Protein AF-0000000078802088 (afdb_homodimer)

Radius of gyration: 28.51 Å; Cα contacts (8 Å, |Δi|>4): 1298; chains: 2; bounding box: 46×86×67 Å

Secondary structure (DSSP, 8-state):
---HHHHHHHHHHHHHHHHHS---EEE-TTS-EEE--TTSHHHHHHHHHHHHHHHHH--HHHHHHHHHHHHHHTT---S-TT-GGGTTHHHHHHHHHHHH--HHHHHHHHHHHHHHHHS---HHHHT-STTHHHHSHHHHHHHHHHH--THHHHHHHHHHHHHHHHHB-TTT--B-SSGGGS--SSS-S-B-TTS-B--BHHHHHHHHHHHHHHHTTS-TT-TTHHHHHHHHHHHHHHHGGG--TTSPPPSBSS-TTTS-S--HHHHHHHHHHHHHHHHHTSS-HHHHHHHHHHHHHHHHTTB-TTS-B--PPPS-SS-----TT---HHHHHHHHHHHHHHHHH--/---HHHHHHHHHHHHHHHHHS---EEE-TTS-EEE--TTSHHHHHHHHHHHHHHHHH--HHHHHHHHHHHHHHTT---S-TT-GGGTTHHHHHHHHHHHH--HHHHHHHHHHHHHHHHS---HHHHT-STTHHHHSHHHHHHHHHHH--THHHHHHHHHHHHHHHHHB-TTT--B-SSGGGS--SSS-S-B-TTS-B--BHHHHHHHHHHHHHHHTTS-TT-TTHHHHHHHHHHHHHHHGGG--TTSPPPSBSS-TTTS-S--HHHHHHHHHHHHHHHHHTSS-HHHHHHHHHHHHHHHHTTB-TTS-B--PPPS-SS-----TT---HHHHHHHHHHHHHHHHH--

pLDDT: mean 96.82, std 3.71, range [73.0, 98.94]

Solvent-accessible surface area (backbone atoms only — not comparable to full-atom values): 34527 Å² total; per-residue (Å²): 112,61,51,42,69,59,53,54,50,53,43,47,37,29,46,54,32,41,73,76,54,62,59,46,61,48,71,44,93,89,65,48,59,44,58,36,27,65,37,35,40,46,44,8,41,20,38,30,21,34,40,50,36,16,71,68,63,72,40,61,73,38,45,53,50,37,49,50,53,36,40,45,47,34,36,47,52,36,91,50,66,66,39,24,50,22,34,19,33,40,41,31,40,60,70,48,34,80,79,67,69,46,73,59,59,47,45,45,48,50,57,38,53,41,51,45,62,76,56,66,67,62,13,48,71,52,37,45,32,35,47,26,52,40,26,24,46,40,30,30,26,40,48,16,58,75,70,69,45,60,62,40,35,52,46,40,53,57,24,50,50,42,18,48,64,69,34,42,36,87,88,74,58,48,41,27,47,33,72,63,40,44,79,71,86,75,76,75,30,51,58,38,96,88,66,38,67,48,36,40,33,45,38,41,14,28,43,48,36,22,47,63,53,35,59,74,33,48,62,91,80,45,85,63,52,64,58,54,51,48,53,43,51,55,38,51,63,47,55,63,74,48,50,43,95,72,27,34,32,24,35,26,58,73,46,36,82,84,30,70,39,61,23,37,32,24,27,19,22,42,28,19,32,53,28,43,29,37,73,71,60,77,34,60,54,85,72,45,46,62,54,30,52,37,20,53,57,37,51,60,71,34,44,44,94,76,17,49,51,18,14,16,63,68,96,68,97,60,78,62,86,35,41,65,82,30,59,49,41,32,34,46,13,27,42,32,41,17,46,46,31,45,50,74,64,30,88,111,62,51,41,68,59,53,53,51,53,43,48,37,29,47,55,31,41,74,75,55,60,61,46,59,48,71,44,92,89,67,48,60,44,59,36,27,65,36,36,41,46,43,9,42,19,37,31,21,33,41,50,36,15,72,67,64,72,40,61,70,37,44,53,51,36,49,52,52,36,40,45,47,33,37,46,53,36,90,49,65,64,40,24,50,22,33,20,33,40,40,30,40,60,69,49,36,80,79,66,69,48,73,60,60,47,44,45,48,49,57,39,54,43,52,44,63,76,55,68,67,60,12,47,72,51,37,45,33,34,49,27,52,40,27,24,46,39,30,31,26,40,48,16,58,74,69,69,46,59,62,39,35,54,45,39,53,55,24,49,51,42,18,46,65,68,34,41,36,85,86,72,56,48,40,26,48,33,72,62,38,44,80,71,87,76,76,76,31,52,57,37,96,88,66,38,68,49,36,39,33,46,37,41,14,29,42,48,36,22,47,64,53,36,59,75,33,48,61,91,80,44,86,63,52,64,58,52,53,48,51,44,51,54,39,51,64,48,56,64,74,48,49,42,95,72,26,33,32,25,36,28,57,72,44,35,82,85,29,70,39,61,22,37,32,25,25,19,22,42,28,20,31,52,28,43,28,38,75,74,61,79,33,60,54,86,72,46,46,62,56,30,53,38,21,51,57,37,51,59,71,34,44,43,96,78,17,48,50,17,14,17,64,67,94,68,96,61,78,63,84,36,42,67,79,29,60,47,43,32,36,48,12,28,43,32,40,17,45,46,30,45,50,73,67,29,90

InterPro domains:
  IPR008928 Six-hairpin glycosidase superfamily [SSF48208] (29-346)
  IPR010905 Glycosyl hydrolase, family 88 [PF07470] (12-345)
  IPR012341 Six-hairpin glycosidase-like superfamily [G3DSA:1.50.10.10] (2-346)
  IPR052043 Polysaccharide Degradation Enzymes [PTHR33886] (7-346)

Foldseek 3Di:
DDALVVLLVLLVLLLVVCLVVADQWDQDPVRDIDGDDCQFLLNLLLLLLLLLLCVLPVDVVSVVSLVVSLVVCLLAFDDDLLALRRQSNLSSLLSCCVVVVDVSSCVNNCVSLVVCLVVPDALCVSVQFLLSLLRHLLSLLSNCQSVVPCSSVVSSVRSNVSNLVVFADPVQRAGHGGPLQDDPVPPRHDADPVRHGFGFLLSSLSNLLSLVSNVVRHDPVDPCNVVSLVSNLSSLVRQLVQQDPQLARFRTSVCCVVGVAGALLSLLSSLLNLLQCPLVVSDPCVPRVVSNVSSLVSQVVLADPSSFGAQHDDDDSHRDHGDSHDGHSSSSSSNSSSSSSVSSVHD/DDALVVLLVLLVLLLVVCLVVADQWDQDPVRDIDGDDCQFLLNLLLLLLLLLLCVLPVDVVSVVSLVVSLVVCLLAFDDDLLALRRQSNLSSLLSCCVVVVDVSSCVNNCVSLVVCLVVPDALCVSVQFLLSLLRHLLSLLSNCQSVVPCSSVVSSVRNNVSNLVVFADPVQRAGHGGPLQDDPVPPRHDADPVRHGFGFLLSSLSNLLSLVSNVVRHDPVDPCNVVSLVSNLSSLVRQLVQQDPQLARFRTSVCCVVGVAGALLSLLSSLLNLLQCPLVVSDPCVPRVVSNVSSLVSQVVLADPSSFGAQHDDDDSHRDHGDSHDGHSSSSSSNSSSSSSVSSVHD

Sequence (694 aa):
MEAKANILTVMKQVYQYQAQNQTRSVVRRSGKTRFIKDTDWERGVFWSCVAAAWQATDDNDYLDGVMNYTLHTGFRPGPNGRFADDHICCQAYLDVYPLINKEEALEPTIKALDLMVNEPQPGRQDWWWCDSLFMAPPSFAALSQATGDSKYLTYMNTAFWDAVEHLKDPETGLFYRDHRYIPDGNGSELREANGEKVFWSRGIGWVLAAVPRLMARMPEDFADKPRYLTLFTELAAEVIKYQQEDGFWRTSLLDPQNYPAKESSATALFCYGLAWGVRTGLLDEATYLPVVEKAWAALGECIHDNGMIGWVQLPAFNPRDVQFEHNIDYGAGAFLLAGTEVLHLAKMEAKANILTVMKQVYQYQAQNQTRSVVRRSGKTRFIKDTDWERGVFWSCVAAAWQATDDNDYLDGVMNYTLHTGFRPGPNGRFADDHICCQAYLDVYPLINKEEALEPTIKALDLMVNEPQPGRQDWWWCDSLFMAPPSFAALSQATGDSKYLTYMNTAFWDAVEHLKDPETGLFYRDHRYIPDGNGSELREANGEKVFWSRGIGWVLAAVPRLMARMPEDFADKPRYLTLFTELAAEVIKYQQEDGFWRTSLLDPQNYPAKESSATALFCYGLAWGVRTGLLDEATYLPVVEKAWAALGECIHDNGMIGWVQLPAFNPRDVQFEHNIDYGAGAFLLAGTEVLHLAK

Structure (mmCIF, N/CA/C/O backbone):
data_AF-0000000078802088-model_v1
#
loop_
_entity.id
_entity.type
_entity.pdbx_description
1 polymer 'Glycoside hydrolase family 105 protein'
#
loop_
_atom_site.group_PDB
_atom_site.id
_atom_site.type_symbol
_atom_site.label_atom_id
_atom_site.label_alt_id
_atom_site.label_comp_id
_atom_site.label_asym_id
_atom_site.label_entity_id
_atom_site.label_seq_id
_atom_site.pdbx_PDB_ins_code
_atom_site.Cartn_x
_atom_site.Cartn_y
_atom_site.Cartn_z
_atom_site.occupancy
_atom_site.B_iso_or_equiv
_atom_site.auth_seq_id
_atom_site.auth_comp_id
_atom_site.auth_asym_id
_atom_site.auth_atom_id
_atom_site.pdbx_PDB_model_num
ATOM 1 N N . MET A 1 1 ? -9.195 40.375 -1.784 1 73.62 1 MET A N 1
ATOM 2 C CA . MET A 1 1 ? -8.914 38.938 -1.993 1 73.62 1 MET A CA 1
ATOM 3 C C . MET A 1 1 ? -9.109 38.562 -3.455 1 73.62 1 MET A C 1
ATOM 5 O O . MET A 1 1 ? -9.852 39.219 -4.184 1 73.62 1 MET A O 1
ATOM 9 N N . GLU A 1 2 ? -8.352 37.625 -3.854 1 77.56 2 GLU A N 1
ATOM 10 C CA . GLU A 1 2 ? -8.344 37.062 -5.195 1 77.56 2 GLU A CA 1
ATOM 11 C C . GLU A 1 2 ? -9.703 36.469 -5.555 1 77.56 2 GLU A C 1
ATOM 13 O O . GLU A 1 2 ? -10.492 36.125 -4.668 1 77.56 2 GLU A O 1
ATOM 18 N N . ALA A 1 3 ? -9.992 36.438 -6.836 1 85.75 3 ALA A N 1
ATOM 19 C CA . ALA A 1 3 ? -11.234 35.844 -7.312 1 85.75 3 ALA A CA 1
ATOM 20 C C . ALA A 1 3 ? -11.25 34.344 -7.043 1 85.75 3 ALA A C 1
ATOM 22 O O . ALA A 1 3 ? -10.227 33.656 -7.199 1 85.75 3 ALA A O 1
ATOM 23 N N . LYS A 1 4 ? -12.477 33.906 -6.652 1 93.19 4 LYS A N 1
ATOM 24 C CA . LYS A 1 4 ? -12.664 32.5 -6.332 1 93.19 4 LYS A CA 1
ATOM 25 C C . LYS A 1 4 ? -12.242 31.594 -7.496 1 93.19 4 LYS A C 1
ATOM 27 O O . LYS A 1 4 ? -11.609 30.562 -7.297 1 93.19 4 LYS A O 1
ATOM 32 N N . ALA A 1 5 ? -12.555 31.984 -8.688 1 93.62 5 ALA A N 1
ATOM 33 C CA . ALA A 1 5 ? -12.258 31.188 -9.875 1 93.62 5 ALA A CA 1
ATOM 34 C C . ALA A 1 5 ? -10.758 30.953 -10.023 1 93.62 5 ALA A C 1
ATOM 36 O O . ALA A 1 5 ? -10.328 29.875 -10.422 1 93.62 5 ALA A O 1
ATOM 37 N N . ASN A 1 6 ? -10.008 31.984 -9.773 1 95.62 6 ASN A N 1
ATOM 38 C CA . ASN A 1 6 ? -8.555 31.859 -9.867 1 95.62 6 ASN A CA 1
ATOM 39 C C . ASN A 1 6 ? -8 30.906 -8.812 1 95.62 6 ASN A C 1
ATOM 41 O O . ASN A 1 6 ? -7.105 30.109 -9.094 1 95.62 6 ASN A O 1
ATOM 45 N N . ILE A 1 7 ? -8.547 30.969 -7.586 1 97.69 7 ILE A N 1
ATOM 46 C CA . ILE A 1 7 ? -8.125 30.094 -6.492 1 97.69 7 ILE A CA 1
ATOM 47 C C . ILE A 1 7 ? -8.414 28.641 -6.848 1 97.69 7 ILE A C 1
ATOM 49 O O . ILE A 1 7 ? -7.547 27.766 -6.711 1 97.69 7 ILE A O 1
ATOM 53 N N . LEU A 1 8 ? -9.633 28.359 -7.406 1 98.06 8 LEU A N 1
ATOM 54 C CA . LEU A 1 8 ? -10.039 27.016 -7.797 1 98.06 8 LEU A CA 1
ATOM 55 C C . LEU A 1 8 ? -9.125 26.469 -8.891 1 98.06 8 LEU A C 1
ATOM 57 O O . LEU A 1 8 ? -8.742 25.297 -8.859 1 98.06 8 LEU A O 1
ATOM 61 N N . THR A 1 9 ? -8.758 27.312 -9.82 1 97.81 9 THR A N 1
ATOM 62 C CA . THR A 1 9 ? -7.914 26.906 -10.938 1 97.81 9 THR A CA 1
ATOM 63 C C . THR A 1 9 ? -6.527 26.516 -10.453 1 97.81 9 THR A C 1
ATOM 65 O O . THR A 1 9 ? -6.008 25.469 -10.844 1 97.81 9 THR A O 1
ATOM 68 N N . VAL A 1 10 ? -5.957 27.328 -9.578 1 97.94 10 VAL A N 1
ATOM 69 C CA . VAL A 1 10 ? -4.598 27.062 -9.125 1 97.94 10 VAL A CA 1
ATOM 70 C C . VAL A 1 10 ? -4.594 25.844 -8.203 1 97.94 10 VAL A C 1
ATOM 72 O O . VAL A 1 10 ? -3.668 25.031 -8.25 1 97.94 10 VAL A O 1
ATOM 75 N N . MET A 1 11 ? -5.629 25.672 -7.359 1 98.69 11 MET A N 1
ATOM 76 C CA . MET A 1 11 ? -5.766 24.484 -6.535 1 98.69 11 MET A CA 1
ATOM 77 C C . MET A 1 11 ? -5.789 23.219 -7.402 1 98.69 11 MET A C 1
ATOM 79 O O . MET A 1 11 ? -5.09 22.25 -7.117 1 98.69 11 MET A O 1
ATOM 83 N N . LYS A 1 12 ? -6.551 23.297 -8.453 1 98.69 12 LYS A N 1
ATOM 84 C CA . LYS A 1 12 ? -6.715 22.156 -9.352 1 98.69 12 LYS A CA 1
ATOM 85 C C . LYS A 1 12 ? -5.406 21.828 -10.062 1 98.69 12 LYS A C 1
ATOM 87 O O . LYS A 1 12 ? -5.043 20.656 -10.188 1 98.69 12 LYS A O 1
ATOM 92 N N . GLN A 1 13 ? -4.707 22.797 -10.484 1 98.69 13 GLN A N 1
ATOM 93 C CA . GLN A 1 13 ? -3.43 22.609 -11.164 1 98.69 13 GLN A CA 1
ATOM 94 C C . GLN A 1 13 ? -2.422 21.922 -10.258 1 98.69 13 GLN A C 1
ATOM 96 O O . GLN A 1 13 ? -1.741 20.984 -10.688 1 98.69 13 GLN A O 1
ATOM 101 N N . VAL A 1 14 ? -2.32 22.375 -9.039 1 98.94 14 VAL A N 1
ATOM 102 C CA . VAL A 1 14 ? -1.379 21.812 -8.078 1 98.94 14 VAL A CA 1
ATOM 103 C C . VAL A 1 14 ? -1.781 20.375 -7.754 1 98.94 14 VAL A C 1
ATOM 105 O O . VAL A 1 14 ? -0.933 19.484 -7.707 1 98.94 14 VAL A O 1
ATOM 108 N N . TYR A 1 15 ? -3.084 20.156 -7.641 1 98.94 15 TYR A N 1
ATOM 109 C CA . TYR A 1 15 ? -3.59 18.828 -7.375 1 98.94 15 TYR A CA 1
ATOM 110 C C . TYR A 1 15 ? -3.254 17.875 -8.523 1 98.94 15 TYR A C 1
ATOM 112 O O . TYR A 1 15 ? -2.691 16.797 -8.305 1 98.94 15 TYR A O 1
ATOM 120 N N . GLN A 1 16 ? -3.625 18.25 -9.695 1 98.81 16 GLN A N 1
ATOM 121 C CA . GLN A 1 16 ? -3.479 17.391 -10.859 1 98.81 16 GLN A CA 1
ATOM 122 C C . GLN A 1 16 ? -2.014 17.031 -11.094 1 98.81 16 GLN A C 1
ATOM 124 O O . GLN A 1 16 ? -1.691 15.867 -11.367 1 98.81 16 GLN A O 1
ATOM 129 N N . TYR A 1 17 ? -1.151 17.984 -10.938 1 98.81 17 TYR A N 1
ATOM 130 C CA . TYR A 1 17 ? 0.267 17.688 -11.102 1 98.81 17 TYR A CA 1
ATOM 131 C C . TYR A 1 17 ? 0.721 16.641 -10.078 1 98.81 17 TYR A C 1
ATOM 133 O O . TYR A 1 17 ? 1.331 15.641 -10.438 1 98.81 17 TYR A O 1
ATOM 141 N N . GLN A 1 18 ? 0.43 16.922 -8.789 1 98.81 18 GLN A N 1
ATOM 142 C CA . GLN A 1 18 ? 0.981 16.062 -7.738 1 98.81 18 GLN A CA 1
ATOM 143 C C . GLN A 1 18 ? 0.38 14.664 -7.789 1 98.81 18 GLN A C 1
ATOM 145 O O . GLN A 1 18 ? 1.071 13.68 -7.535 1 98.81 18 GLN A O 1
ATOM 150 N N . ALA A 1 19 ? -0.967 14.609 -8.148 1 98.12 19 ALA A N 1
ATOM 151 C CA . ALA A 1 19 ? -1.627 13.312 -8.266 1 98.12 19 ALA A CA 1
ATOM 152 C C . ALA A 1 19 ? -0.98 12.469 -9.359 1 98.12 19 ALA A C 1
ATOM 154 O O . ALA A 1 19 ? -0.885 11.242 -9.234 1 98.12 19 ALA A O 1
ATOM 155 N N . GLN A 1 20 ? -0.483 13.086 -10.375 1 96.88 20 GLN A N 1
ATOM 156 C CA . GLN A 1 20 ? 0.095 12.391 -11.523 1 96.88 20 GLN A CA 1
ATOM 157 C C . GLN A 1 20 ? 1.596 12.18 -11.344 1 96.88 20 GLN A C 1
ATOM 159 O O . GLN A 1 20 ? 2.209 11.391 -12.055 1 96.88 20 GLN A O 1
ATOM 164 N N . ASN A 1 21 ? 2.188 12.953 -10.383 1 97.25 21 ASN A N 1
ATOM 165 C CA . ASN A 1 21 ? 3.627 12.906 -10.156 1 97.25 21 ASN A CA 1
ATOM 166 C C . ASN A 1 21 ? 3.953 12.688 -8.68 1 97.25 21 ASN A C 1
ATOM 168 O O . ASN A 1 21 ? 4.699 13.461 -8.078 1 97.25 21 ASN A O 1
ATOM 172 N N . GLN A 1 22 ? 3.428 11.57 -8.148 1 96.81 22 GLN A N 1
ATOM 173 C CA . GLN A 1 22 ? 3.699 11.25 -6.754 1 96.81 22 GLN A CA 1
ATOM 174 C C . GLN A 1 22 ? 5.184 10.977 -6.531 1 96.81 22 GLN A C 1
ATOM 176 O O . GLN A 1 22 ? 5.82 10.281 -7.328 1 96.81 22 GLN A O 1
ATOM 181 N N . THR A 1 23 ? 5.707 11.594 -5.523 1 96.88 23 THR A N 1
ATOM 182 C CA . THR A 1 23 ? 7.113 11.359 -5.203 1 96.88 23 THR A CA 1
ATOM 183 C C . THR A 1 23 ? 7.344 9.906 -4.816 1 96.88 23 THR A C 1
ATOM 185 O O . THR A 1 23 ? 6.688 9.383 -3.91 1 96.88 23 THR A O 1
ATOM 188 N N . ARG A 1 24 ? 8.281 9.281 -5.492 1 95.88 24 ARG A N 1
ATOM 189 C CA . ARG A 1 24 ? 8.461 7.848 -5.312 1 95.88 24 ARG A CA 1
ATOM 190 C C . ARG A 1 24 ? 9.586 7.555 -4.32 1 95.88 24 ARG A C 1
ATOM 192 O O . ARG A 1 24 ? 9.602 6.496 -3.688 1 95.88 24 ARG A O 1
ATOM 199 N N . SER A 1 25 ? 10.539 8.43 -4.25 1 95.06 25 SER A N 1
ATOM 200 C CA . SER A 1 25 ? 11.672 8.242 -3.348 1 95.06 25 SER A CA 1
ATOM 201 C C . SER A 1 25 ? 12.32 9.57 -2.986 1 95.06 25 SER A C 1
ATOM 203 O O . SER A 1 25 ? 12.094 10.578 -3.654 1 95.06 25 SER A O 1
ATOM 205 N N . VAL A 1 26 ? 12.977 9.562 -1.884 1 93 26 VAL A N 1
ATOM 206 C CA . VAL A 1 26 ? 13.789 10.703 -1.464 1 93 26 VAL A CA 1
ATOM 207 C C . VAL A 1 26 ? 15.172 10.219 -1.029 1 93 26 VAL A C 1
ATOM 209 O O . VAL A 1 26 ? 15.312 9.102 -0.534 1 93 26 VAL A O 1
ATOM 212 N N . VAL A 1 27 ? 16.172 11 -1.296 1 90.75 27 VAL A N 1
ATOM 213 C CA . VAL A 1 27 ? 17.516 10.695 -0.818 1 90.75 27 VAL A CA 1
ATOM 214 C C . VAL A 1 27 ? 17.75 11.383 0.526 1 90.75 27 VAL A C 1
ATOM 216 O O . VAL A 1 27 ? 17.625 12.602 0.638 1 90.75 27 VAL A O 1
ATOM 219 N N . ARG A 1 28 ? 18.078 10.602 1.48 1 86.88 28 ARG A N 1
ATOM 220 C CA . ARG A 1 28 ? 18.359 11.117 2.82 1 86.88 28 ARG A CA 1
ATOM 221 C C . ARG A 1 28 ? 19.75 11.734 2.902 1 86.88 28 ARG A C 1
ATOM 223 O O . ARG A 1 28 ? 20.547 11.602 1.974 1 86.88 28 ARG A O 1
ATOM 230 N N . ARG A 1 29 ? 19.953 12.359 3.992 1 79.31 29 ARG A N 1
ATOM 231 C CA . ARG A 1 29 ? 21.25 12.984 4.223 1 79.31 29 ARG A CA 1
ATOM 232 C C . ARG A 1 29 ? 22.359 11.945 4.223 1 79.31 29 ARG A C 1
ATOM 234 O O . ARG A 1 29 ? 23.484 12.219 3.771 1 79.31 29 ARG A O 1
ATOM 241 N N . SER A 1 30 ? 22.078 10.805 4.688 1 84.88 30 SER A N 1
ATOM 242 C CA . SER A 1 30 ? 23.047 9.711 4.77 1 84.88 30 SER A CA 1
ATOM 243 C C . SER A 1 30 ? 23.438 9.219 3.383 1 84.88 30 SER A C 1
ATOM 245 O O . SER A 1 30 ? 24.406 8.461 3.236 1 84.88 30 SER A O 1
ATOM 247 N N . GLY A 1 31 ? 22.672 9.664 2.354 1 88.75 31 GLY A N 1
ATOM 248 C CA . GLY A 1 31 ? 22.891 9.164 1.008 1 88.75 31 GLY A CA 1
ATOM 249 C C . GLY A 1 31 ? 22 7.988 0.651 1 88.75 31 GLY A C 1
ATOM 250 O O . GLY A 1 31 ? 21.922 7.605 -0.517 1 88.75 31 GLY A O 1
ATOM 251 N N . LYS A 1 32 ? 21.312 7.562 1.642 1 92.31 32 LYS A N 1
ATOM 252 C CA . LYS A 1 32 ? 20.438 6.406 1.421 1 92.31 32 LYS A CA 1
ATOM 253 C C . LYS A 1 32 ? 19.125 6.82 0.767 1 92.31 32 LYS A C 1
ATOM 255 O O . LYS A 1 32 ? 18.609 7.91 1.031 1 92.31 32 LYS A O 1
ATOM 260 N N . THR A 1 33 ? 18.625 5.973 -0.079 1 95 33 THR A N 1
ATOM 261 C CA . THR A 1 33 ? 17.344 6.215 -0.744 1 95 33 THR A CA 1
ATOM 262 C C . THR A 1 33 ? 16.203 5.645 0.077 1 95 33 THR A C 1
ATOM 264 O O . THR A 1 33 ? 16.234 4.488 0.503 1 95 33 THR A O 1
ATOM 267 N N . ARG A 1 34 ? 15.281 6.449 0.348 1 95 34 ARG A N 1
ATOM 268 C CA . ARG A 1 34 ? 14.039 5.992 0.975 1 95 34 ARG A CA 1
ATOM 269 C C . ARG A 1 34 ? 12.891 5.973 -0.028 1 95 34 ARG A C 1
ATOM 271 O O . ARG A 1 34 ? 12.531 7.012 -0.584 1 95 34 ARG A O 1
ATOM 278 N N . PHE A 1 35 ? 12.352 4.828 -0.252 1 96.88 35 PHE A N 1
ATOM 279 C CA . PHE A 1 35 ? 11.188 4.715 -1.125 1 96.88 35 PHE A CA 1
ATOM 280 C C . PHE A 1 35 ? 9.906 5.008 -0.357 1 96.88 35 PHE A C 1
ATOM 282 O O . PHE A 1 35 ? 9.773 4.621 0.805 1 96.88 35 PHE A O 1
ATOM 289 N N . ILE A 1 36 ? 9.023 5.742 -1.016 1 96.31 36 ILE A N 1
ATOM 290 C CA . ILE A 1 36 ? 7.805 6.199 -0.363 1 96.31 36 ILE A CA 1
ATOM 291 C C . ILE A 1 36 ? 6.637 5.301 -0.768 1 96.31 36 ILE A C 1
ATOM 293 O O . ILE A 1 36 ? 6.414 5.059 -1.957 1 96.31 36 ILE A O 1
ATOM 297 N N . LYS A 1 37 ? 5.938 4.789 0.201 1 94.94 37 LYS A N 1
ATOM 298 C CA . LYS A 1 37 ? 4.746 3.994 -0.068 1 94.94 37 LYS A CA 1
ATOM 299 C C . LYS A 1 37 ? 3.475 4.789 0.229 1 94.94 37 LYS A C 1
ATOM 301 O O . LYS A 1 37 ? 3.541 5.891 0.775 1 94.94 37 LYS A O 1
ATOM 306 N N . ASP A 1 38 ? 2.334 4.227 -0.034 1 93.31 38 ASP A N 1
ATOM 307 C CA . ASP A 1 38 ? 1.058 4.938 -0.031 1 93.31 38 ASP A CA 1
ATOM 308 C C . ASP A 1 38 ? 0.661 5.348 1.386 1 93.31 38 ASP A C 1
ATOM 310 O O . ASP A 1 38 ? -0.029 6.352 1.576 1 93.31 38 ASP A O 1
ATOM 314 N N . THR A 1 39 ? 1.143 4.551 2.334 1 95.88 39 THR A N 1
ATOM 315 C CA . THR A 1 39 ? 0.683 4.844 3.686 1 95.88 39 THR A CA 1
ATOM 316 C C . THR A 1 39 ? 1.714 5.68 4.438 1 95.88 39 THR A C 1
ATOM 318 O O . THR A 1 39 ? 1.56 5.938 5.633 1 95.88 39 THR A O 1
ATOM 321 N N . ASP A 1 40 ? 2.797 6.055 3.77 1 96.69 40 ASP A N 1
ATOM 322 C CA . ASP A 1 40 ? 3.744 6.977 4.383 1 96.69 40 ASP A CA 1
ATOM 323 C C . ASP A 1 40 ? 3.127 8.367 4.555 1 96.69 40 ASP A C 1
ATOM 325 O O . ASP A 1 40 ? 2.225 8.742 3.805 1 96.69 40 ASP A O 1
ATOM 329 N N . TRP A 1 41 ? 3.65 9.078 5.512 1 97.44 41 TRP A N 1
ATOM 330 C CA . TRP A 1 41 ? 2.973 10.289 5.977 1 97.44 41 TRP A CA 1
ATOM 331 C C . TRP A 1 41 ? 2.912 11.336 4.871 1 97.44 41 TRP A C 1
ATOM 333 O O . TRP A 1 41 ? 1.944 12.094 4.781 1 97.44 41 TRP A O 1
ATOM 343 N N . GLU A 1 42 ? 3.947 11.398 4.012 1 97.56 42 GLU A N 1
ATOM 344 C CA . GLU A 1 42 ? 3.941 12.398 2.951 1 97.56 42 GLU A CA 1
ATOM 345 C C . GLU A 1 42 ? 2.727 12.234 2.043 1 97.56 42 GLU A C 1
ATOM 347 O O . GLU A 1 42 ? 2.062 13.211 1.701 1 97.56 42 GLU A O 1
ATOM 352 N N . ARG A 1 43 ? 2.496 10.961 1.742 1 97.38 43 ARG A N 1
ATOM 353 C CA . ARG A 1 43 ? 1.363 10.625 0.886 1 97.38 43 ARG A CA 1
ATOM 354 C C . ARG A 1 43 ? 0.047 10.766 1.643 1 97.38 43 ARG A C 1
ATOM 356 O O . ARG A 1 43 ? -0.94 11.258 1.096 1 97.38 43 ARG A O 1
ATOM 363 N N . GLY A 1 44 ? 0.064 10.273 2.863 1 98.31 44 GLY A N 1
ATOM 364 C CA . GLY A 1 44 ? -1.125 10.383 3.693 1 98.31 44 GLY A CA 1
ATOM 365 C C . GLY A 1 44 ? -1.597 11.812 3.873 1 98.31 44 GLY A C 1
ATOM 366 O O . GLY A 1 44 ? -2.797 12.086 3.807 1 98.31 44 GLY A O 1
ATOM 367 N N . VAL A 1 45 ? -0.659 12.719 4.086 1 98.81 45 VAL A N 1
ATOM 368 C CA . VAL A 1 45 ? -1.002 14.125 4.223 1 98.81 45 VAL A CA 1
ATOM 369 C C . VAL A 1 45 ? -1.633 14.633 2.928 1 98.81 45 VAL A C 1
ATOM 371 O O . VAL A 1 45 ? -2.689 15.273 2.953 1 98.81 45 VAL A O 1
ATOM 374 N N . PHE A 1 46 ? -1.022 14.344 1.786 1 98.88 46 PHE A N 1
ATOM 375 C CA . PHE A 1 46 ? -1.521 14.812 0.498 1 98.88 46 PHE A CA 1
ATOM 376 C C . PHE A 1 46 ? -2.979 14.406 0.303 1 98.88 46 PHE A C 1
ATOM 378 O O . PHE A 1 46 ? -3.836 15.258 0.055 1 98.88 46 PHE A O 1
ATOM 385 N N . TRP A 1 47 ? -3.266 13.164 0.559 1 98.81 47 TRP A N 1
ATOM 386 C CA . TRP A 1 47 ? -4.598 12.68 0.212 1 98.81 47 TRP A CA 1
ATOM 387 C C . TRP A 1 47 ? -5.621 13.094 1.261 1 98.81 47 TRP A C 1
ATOM 389 O O . TRP A 1 47 ? -6.793 13.312 0.942 1 98.81 47 TRP A O 1
ATOM 399 N N . SER A 1 48 ? -5.211 13.25 2.523 1 98.81 48 SER A N 1
ATOM 400 C CA . SER A 1 48 ? -6.105 13.844 3.51 1 98.81 48 SER A CA 1
ATOM 401 C C . SER A 1 48 ? -6.48 15.273 3.127 1 98.81 48 SER A C 1
ATOM 403 O O . SER A 1 48 ? -7.625 15.695 3.32 1 98.81 48 SER A O 1
ATOM 405 N N . CYS A 1 49 ? -5.523 16.016 2.604 1 98.94 49 CYS A N 1
ATOM 406 C CA . CYS A 1 49 ? -5.758 17.391 2.189 1 98.94 49 CYS A CA 1
ATOM 407 C C . CYS A 1 49 ? -6.586 17.438 0.909 1 98.94 49 CYS A C 1
ATOM 409 O O . CYS A 1 49 ? -7.395 18.344 0.723 1 98.94 49 CYS A O 1
ATOM 411 N N . VAL A 1 50 ? -6.418 16.469 0.03 1 98.94 50 VAL A N 1
ATOM 412 C CA . VAL A 1 50 ? -7.246 16.359 -1.167 1 98.94 50 VAL A CA 1
ATOM 413 C C . VAL A 1 50 ? -8.695 16.094 -0.77 1 98.94 50 VAL A C 1
ATOM 415 O O . VAL A 1 50 ? -9.617 16.641 -1.377 1 98.94 50 VAL A O 1
ATOM 418 N N . ALA A 1 51 ? -8.867 15.258 0.228 1 98.88 51 ALA A N 1
ATOM 419 C CA . ALA A 1 51 ? -10.219 15.039 0.735 1 98.88 51 ALA A CA 1
ATOM 420 C C . ALA A 1 51 ? -10.844 16.344 1.214 1 98.88 51 ALA A C 1
ATOM 422 O O . ALA A 1 51 ? -12.016 16.625 0.938 1 98.88 51 ALA A O 1
ATOM 423 N N . ALA A 1 52 ? -10.039 17.156 1.915 1 98.69 52 ALA A N 1
ATOM 424 C CA . ALA A 1 52 ? -10.531 18.453 2.363 1 98.69 52 ALA A CA 1
ATOM 425 C C . ALA A 1 52 ? -10.898 19.344 1.176 1 98.69 52 ALA A C 1
ATOM 427 O O . ALA A 1 52 ? -11.914 20.047 1.21 1 98.69 52 ALA A O 1
ATOM 428 N N . ALA A 1 53 ? -10.07 19.312 0.142 1 98.81 53 ALA A N 1
ATOM 429 C CA . ALA A 1 53 ? -10.359 20.094 -1.064 1 98.81 53 ALA A CA 1
ATOM 430 C C . ALA A 1 53 ? -11.664 19.641 -1.712 1 98.81 53 ALA A C 1
ATOM 432 O O . ALA A 1 53 ? -12.461 20.453 -2.158 1 98.81 53 ALA A O 1
ATOM 433 N N . TRP A 1 54 ? -11.844 18.297 -1.773 1 98.81 54 TRP A N 1
ATOM 434 C CA . TRP A 1 54 ? -13.094 17.75 -2.285 1 98.81 54 TRP A CA 1
ATOM 435 C C . TRP A 1 54 ? -14.289 18.281 -1.493 1 98.81 54 TRP A C 1
ATOM 437 O O . TRP A 1 54 ? -15.242 18.797 -2.072 1 98.81 54 TRP A O 1
ATOM 447 N N . GLN A 1 55 ? -14.195 18.219 -0.253 1 97.88 55 GLN A N 1
ATOM 448 C CA . GLN A 1 55 ? -15.305 18.609 0.603 1 97.88 55 GLN A CA 1
ATOM 449 C C . GLN A 1 55 ? -15.586 20.109 0.474 1 97.88 55 GLN A C 1
ATOM 451 O O . GLN A 1 55 ? -16.734 20.531 0.549 1 97.88 55 GLN A O 1
ATOM 456 N N . ALA A 1 56 ? -14.539 20.906 0.262 1 97.62 56 ALA A N 1
ATOM 457 C CA . ALA A 1 56 ? -14.672 22.359 0.187 1 97.62 56 ALA A CA 1
ATOM 458 C C . ALA A 1 56 ? -15.219 22.781 -1.174 1 97.62 56 ALA A C 1
ATOM 460 O O . ALA A 1 56 ? -15.836 23.844 -1.295 1 97.62 56 ALA A O 1
ATOM 461 N N . THR A 1 57 ? -15.023 21.953 -2.229 1 97.88 57 THR A N 1
ATOM 462 C CA . THR A 1 57 ? -15.305 22.422 -3.582 1 97.88 57 THR A CA 1
ATOM 463 C C . THR A 1 57 ? -16.375 21.562 -4.234 1 97.88 57 THR A C 1
ATOM 465 O O . THR A 1 57 ? -16.938 21.938 -5.27 1 97.88 57 THR A O 1
ATOM 468 N N . ASP A 1 58 ? -16.625 20.391 -3.676 1 97.25 58 ASP A N 1
ATOM 469 C CA . ASP A 1 58 ? -17.547 19.406 -4.238 1 97.25 58 ASP A CA 1
ATOM 470 C C . ASP A 1 58 ? -17.109 19 -5.648 1 97.25 58 ASP A C 1
ATOM 472 O O . ASP A 1 58 ? -17.953 18.719 -6.504 1 97.25 58 ASP A O 1
ATOM 476 N N . ASP A 1 59 ? -15.859 19.156 -5.922 1 98.12 59 ASP A N 1
ATOM 477 C CA . ASP A 1 59 ? -15.281 18.766 -7.203 1 98.12 59 ASP A CA 1
ATOM 478 C C . ASP A 1 59 ? -14.961 17.281 -7.227 1 98.12 59 ASP A C 1
ATOM 480 O O . ASP A 1 59 ? -14.133 16.797 -6.449 1 98.12 59 ASP A O 1
ATOM 484 N N . ASN A 1 60 ? -15.508 16.531 -8.164 1 98.19 60 ASN A N 1
ATOM 485 C CA . ASN A 1 60 ? -15.422 15.07 -8.211 1 98.19 60 ASN A CA 1
ATOM 486 C C . ASN A 1 60 ? -14.023 14.602 -8.594 1 98.19 60 ASN A C 1
ATOM 488 O O . ASN A 1 60 ? -13.648 13.461 -8.328 1 98.19 60 ASN A O 1
ATOM 492 N N . ASP A 1 61 ? -13.258 15.469 -9.273 1 98.62 61 ASP A N 1
ATOM 493 C CA . ASP A 1 61 ? -11.883 15.094 -9.586 1 98.62 61 ASP A CA 1
ATOM 494 C C . ASP A 1 61 ? -11.094 14.781 -8.312 1 98.62 61 ASP A C 1
ATOM 496 O O . ASP A 1 61 ? -10.328 13.812 -8.273 1 98.62 61 ASP A O 1
ATOM 500 N N . TYR A 1 62 ? -11.25 15.602 -7.27 1 98.88 62 TYR A N 1
ATOM 501 C CA . TYR A 1 62 ? -10.617 15.344 -5.98 1 98.88 62 TYR A CA 1
ATOM 502 C C . TYR A 1 62 ? -11.148 14.062 -5.355 1 98.88 62 TYR A C 1
ATOM 504 O O . TYR A 1 62 ? -10.375 13.234 -4.871 1 98.88 62 TYR A O 1
ATOM 512 N N . LEU A 1 63 ? -12.484 13.906 -5.391 1 98.75 63 LEU A N 1
ATOM 513 C CA . LEU A 1 63 ? -13.117 12.727 -4.805 1 98.75 63 LEU A CA 1
ATOM 514 C C . LEU A 1 63 ? -12.594 11.445 -5.453 1 98.75 63 LEU A C 1
ATOM 516 O O . LEU A 1 63 ? -12.242 10.492 -4.754 1 98.75 63 LEU A O 1
ATOM 520 N N . ASP A 1 64 ? -12.531 11.477 -6.789 1 98.44 64 ASP A N 1
ATOM 521 C CA . ASP A 1 64 ? -12.047 10.305 -7.508 1 98.44 64 ASP A CA 1
ATOM 522 C C . ASP A 1 64 ? -10.625 9.945 -7.082 1 98.44 64 ASP A C 1
ATOM 524 O O . ASP A 1 64 ? -10.297 8.766 -6.914 1 98.44 64 ASP A O 1
ATOM 528 N N . GLY A 1 65 ? -9.805 10.969 -6.93 1 98.38 65 GLY A N 1
ATOM 529 C CA . GLY A 1 65 ? -8.438 10.734 -6.496 1 98.38 65 GLY A CA 1
ATOM 530 C C . GLY A 1 65 ? -8.352 10.133 -5.102 1 98.38 65 GLY A C 1
ATOM 531 O O . GLY A 1 65 ? -7.648 9.141 -4.891 1 98.38 65 GLY A O 1
ATOM 532 N N . VAL A 1 66 ? -9.055 10.734 -4.129 1 98.5 66 VAL A N 1
ATOM 533 C CA . VAL A 1 66 ? -8.992 10.25 -2.752 1 98.5 66 VAL A CA 1
ATOM 534 C C . VAL A 1 66 ? -9.594 8.852 -2.666 1 98.5 66 VAL A C 1
ATOM 536 O O . VAL A 1 66 ? -9.086 7.992 -1.947 1 98.5 66 VAL A O 1
ATOM 539 N N . MET A 1 67 ? -10.672 8.594 -3.426 1 97.62 67 MET A N 1
ATOM 540 C CA . MET A 1 67 ? -11.289 7.27 -3.461 1 97.62 67 MET A CA 1
ATOM 541 C C . MET A 1 67 ? -10.312 6.227 -4.004 1 97.62 67 MET A C 1
ATOM 543 O O . MET A 1 67 ? -10.18 5.141 -3.436 1 97.62 67 MET A O 1
ATOM 547 N N . ASN A 1 68 ? -9.688 6.578 -5.082 1 96.06 68 ASN A N 1
ATOM 548 C CA . ASN A 1 68 ? -8.688 5.672 -5.641 1 96.06 68 ASN A CA 1
ATOM 549 C C . ASN A 1 68 ? -7.582 5.367 -4.633 1 96.06 68 ASN A C 1
ATOM 551 O O . ASN A 1 68 ? -7.176 4.215 -4.48 1 96.06 68 ASN A O 1
ATOM 555 N N . TYR A 1 69 ? -7.074 6.352 -3.941 1 96.81 69 TYR A N 1
ATOM 556 C CA . TYR A 1 69 ? -6.047 6.199 -2.918 1 96.81 69 TYR A CA 1
ATOM 557 C C . TYR A 1 69 ? -6.512 5.254 -1.816 1 96.81 69 TYR A C 1
ATOM 559 O O . TYR A 1 69 ? -5.805 4.301 -1.47 1 96.81 69 TYR A O 1
ATOM 567 N N . THR A 1 70 ? -7.73 5.488 -1.298 1 97.25 70 THR A N 1
ATOM 568 C CA . THR A 1 70 ? -8.234 4.73 -0.158 1 97.25 70 THR A CA 1
ATOM 569 C C . THR A 1 70 ? -8.484 3.273 -0.541 1 97.25 70 THR A C 1
ATOM 571 O O . THR A 1 70 ? -8.195 2.365 0.24 1 97.25 70 THR A O 1
ATOM 574 N N . LEU A 1 71 ? -8.961 3.084 -1.718 1 94.25 71 LEU A N 1
ATOM 575 C CA . LEU A 1 71 ? -9.219 1.724 -2.178 1 94.25 71 LEU A CA 1
ATOM 576 C C . LEU A 1 71 ? -7.918 1.005 -2.518 1 94.25 71 LEU A C 1
ATOM 578 O O . LEU A 1 71 ? -7.824 -0.216 -2.375 1 94.25 71 LEU A O 1
ATOM 582 N N . HIS A 1 72 ? -6.91 1.752 -2.879 1 92.38 72 HIS A N 1
ATOM 583 C CA . HIS A 1 72 ? -5.605 1.164 -3.154 1 92.38 72 HIS A CA 1
ATOM 584 C C . HIS A 1 72 ? -4.953 0.647 -1.875 1 92.38 72 HIS A C 1
ATOM 586 O O . HIS A 1 72 ? -4.281 -0.386 -1.889 1 92.38 72 HIS A O 1
ATOM 592 N N . THR A 1 73 ? -5.094 1.335 -0.806 1 95.5 73 THR A N 1
ATOM 593 C CA . THR A 1 73 ? -4.516 0.929 0.47 1 95.5 73 THR A CA 1
ATOM 594 C C . THR A 1 73 ? -5.406 -0.099 1.165 1 95.5 73 THR A C 1
ATOM 596 O O . THR A 1 73 ? -4.984 -0.739 2.131 1 95.5 73 THR A O 1
ATOM 599 N N . GLY A 1 74 ? -6.672 -0.229 0.677 1 96.12 74 GLY A N 1
ATOM 600 C CA . GLY A 1 74 ? -7.629 -1.098 1.342 1 96.12 74 GLY A CA 1
ATOM 601 C C . GLY A 1 74 ? -8.016 -0.613 2.727 1 96.12 74 GLY A C 1
ATOM 602 O O . GLY A 1 74 ? -8.273 -1.419 3.623 1 96.12 74 GLY A O 1
ATOM 603 N N . PHE A 1 75 ? -7.852 0.686 2.947 1 97.69 75 PHE A N 1
ATOM 604 C CA . PHE A 1 75 ? -8.203 1.367 4.188 1 97.69 75 PHE A CA 1
ATOM 605 C C . PHE A 1 75 ? -7.246 0.977 5.309 1 97.69 75 PHE A C 1
ATOM 607 O O . PHE A 1 75 ? -7.559 1.15 6.488 1 97.69 75 PHE A O 1
ATOM 614 N N . ARG A 1 76 ? -6.117 0.444 4.977 1 96.56 76 ARG A N 1
ATOM 615 C CA . ARG A 1 76 ? -5.16 0.037 6 1 96.56 76 ARG A CA 1
ATOM 616 C C . ARG A 1 76 ? -4.188 1.165 6.32 1 96.56 76 ARG A C 1
ATOM 618 O O . ARG A 1 76 ? -3.668 1.818 5.41 1 96.56 76 ARG A O 1
ATOM 625 N N . PRO A 1 77 ? -3.924 1.441 7.559 1 96.94 77 PRO A N 1
ATOM 626 C CA . PRO A 1 77 ? -2.887 2.406 7.93 1 96.94 77 PRO A CA 1
ATOM 627 C C . PRO A 1 77 ? -1.478 1.827 7.828 1 96.94 77 PRO A C 1
ATOM 629 O O . PRO A 1 77 ? -1.294 0.732 7.289 1 96.94 77 PRO A O 1
ATOM 632 N N . GLY A 1 78 ? -0.445 2.639 8.148 1 94.69 78 GLY A N 1
ATOM 633 C CA . GLY A 1 78 ? 0.918 2.133 8.203 1 94.69 78 GLY A CA 1
ATOM 634 C C . GLY A 1 78 ? 1.11 1.038 9.234 1 94.69 78 GLY A C 1
ATOM 635 O O . GLY A 1 78 ? 0.206 0.754 10.016 1 94.69 78 GLY A O 1
ATOM 636 N N . PRO A 1 79 ? 2.248 0.481 9.312 1 91.38 79 PRO A N 1
ATOM 637 C CA . PRO A 1 79 ? 2.465 -0.747 10.078 1 91.38 79 PRO A CA 1
ATOM 638 C C . PRO A 1 79 ? 2.732 -0.479 11.562 1 91.38 79 PRO A C 1
ATOM 640 O O . PRO A 1 79 ? 2.643 -1.393 12.383 1 91.38 79 PRO A O 1
ATOM 643 N N . ASN A 1 80 ? 3.061 0.703 11.953 1 93.25 80 ASN A N 1
ATOM 644 C CA . ASN A 1 80 ? 3.42 0.989 13.336 1 93.25 80 ASN A CA 1
ATOM 645 C C . ASN A 1 80 ? 2.215 1.463 14.141 1 93.25 80 ASN A C 1
ATOM 647 O O . ASN A 1 80 ? 1.711 2.566 13.922 1 93.25 80 ASN A O 1
ATOM 651 N N . GLY A 1 81 ? 1.705 0.771 15.078 1 92 81 GLY A N 1
ATOM 652 C CA . GLY A 1 81 ? 0.415 0.928 15.727 1 92 81 GLY A CA 1
ATOM 653 C C . GLY A 1 81 ? 0.33 2.176 16.594 1 92 81 GLY A C 1
ATOM 654 O O . GLY A 1 81 ? -0.765 2.67 16.859 1 92 81 GLY A O 1
ATOM 655 N N . ARG A 1 82 ? 1.413 2.801 17.016 1 96.25 82 ARG A N 1
ATOM 656 C CA . ARG A 1 82 ? 1.354 3.941 17.922 1 96.25 82 ARG A CA 1
ATOM 657 C C . ARG A 1 82 ? 2.033 5.164 17.312 1 96.25 82 ARG A C 1
ATOM 659 O O . ARG A 1 82 ? 2.285 6.148 18 1 96.25 82 ARG A O 1
ATOM 666 N N . PHE A 1 83 ? 2.295 5 16.094 1 97.88 83 PHE A N 1
ATOM 667 C CA . PHE A 1 83 ? 3.078 6.035 15.43 1 97.88 83 PHE A CA 1
ATOM 668 C C . PHE A 1 83 ? 2.176 6.965 14.633 1 97.88 83 PHE A C 1
ATOM 670 O O . PHE A 1 83 ? 1.522 6.539 13.68 1 97.88 83 PHE A O 1
ATOM 677 N N . ALA A 1 84 ? 2.188 8.234 14.945 1 98.62 84 ALA A N 1
ATOM 678 C CA . ALA A 1 84 ? 1.246 9.211 14.406 1 98.62 84 ALA A CA 1
ATOM 679 C C . ALA A 1 84 ? 1.317 9.25 12.883 1 98.62 84 ALA A C 1
ATOM 681 O O . ALA A 1 84 ? 0.288 9.344 12.211 1 98.62 84 ALA A O 1
ATOM 682 N N . ASP A 1 85 ? 2.547 9.148 12.32 1 98 85 ASP A N 1
ATOM 683 C CA . ASP A 1 85 ? 2.74 9.188 10.875 1 98 85 ASP A CA 1
ATOM 684 C C . ASP A 1 85 ? 1.967 8.07 10.188 1 98 85 ASP A C 1
ATOM 686 O O . ASP A 1 85 ? 1.584 8.203 9.016 1 98 85 ASP A O 1
ATOM 690 N N . ASP A 1 86 ? 1.729 6.984 10.891 1 97.81 86 ASP A N 1
ATOM 691 C CA . ASP A 1 86 ? 1.05 5.836 10.297 1 97.81 86 ASP A CA 1
ATOM 692 C C . ASP A 1 86 ? -0.465 5.953 10.453 1 97.81 86 ASP A C 1
ATOM 694 O O . ASP A 1 86 ? -1.216 5.148 9.906 1 97.81 86 ASP A O 1
ATOM 698 N N . HIS A 1 87 ? -0.917 7 11.164 1 98.69 87 HIS A N 1
ATOM 699 C CA . HIS A 1 87 ? -2.344 7.195 11.391 1 98.69 87 HIS A CA 1
ATOM 700 C C . HIS A 1 87 ? -2.906 8.266 10.461 1 98.69 87 HIS A C 1
ATOM 702 O O . HIS A 1 87 ? -4.125 8.398 10.32 1 98.69 87 HIS A O 1
ATOM 708 N N . ILE A 1 88 ? -2.016 8.984 9.766 1 98.69 88 ILE A N 1
ATOM 709 C CA . ILE A 1 88 ? -2.432 10.148 9 1 98.69 88 ILE A CA 1
ATOM 710 C C . ILE A 1 88 ? -3.326 9.711 7.84 1 98.69 88 ILE A C 1
ATOM 712 O O . ILE A 1 88 ? -4.273 10.414 7.484 1 98.69 88 ILE A O 1
ATOM 716 N N . CYS A 1 89 ? -3.109 8.523 7.281 1 98.12 89 CYS A N 1
ATOM 717 C CA . CYS A 1 89 ? -3.906 8.008 6.172 1 98.12 89 CYS A CA 1
ATOM 718 C C . CYS A 1 89 ? -5.371 7.883 6.566 1 98.12 89 CYS A C 1
ATOM 720 O O . CYS A 1 89 ? -6.262 8.07 5.734 1 98.12 89 CYS A O 1
ATOM 722 N N . CYS A 1 90 ? -5.633 7.617 7.832 1 98.75 90 CYS A N 1
ATOM 723 C CA . CYS A 1 90 ? -6.977 7.344 8.328 1 98.75 90 CYS A CA 1
ATOM 724 C C . CYS A 1 90 ? -7.871 8.57 8.18 1 98.75 90 CYS A C 1
ATOM 726 O O . CYS A 1 90 ? -9.094 8.445 8.102 1 98.75 90 CYS A O 1
ATOM 728 N N . GLN A 1 91 ? -7.242 9.75 8.141 1 98.81 91 GLN A N 1
ATOM 729 C CA . GLN A 1 91 ? -8.047 10.953 7.957 1 98.81 91 GLN A CA 1
ATOM 730 C C . GLN A 1 91 ? -8.781 10.93 6.621 1 98.81 91 GLN A C 1
ATOM 732 O O . GLN A 1 91 ? -9.977 11.195 6.559 1 98.81 91 GLN A O 1
ATOM 737 N N . ALA A 1 92 ? -8.102 10.562 5.578 1 98.81 92 ALA A N 1
ATOM 738 C CA . ALA A 1 92 ? -8.727 10.438 4.266 1 98.81 92 ALA A CA 1
ATOM 739 C C . ALA A 1 92 ? -9.75 9.305 4.25 1 98.81 92 ALA A C 1
ATOM 741 O O . ALA A 1 92 ? -10.82 9.438 3.656 1 98.81 92 ALA A O 1
ATOM 742 N N . TYR A 1 93 ? -9.375 8.141 4.934 1 98.75 93 TYR A N 1
ATOM 743 C CA . TYR A 1 93 ? -10.289 7.008 5.008 1 98.75 93 TYR A CA 1
ATOM 744 C C . TYR A 1 93 ? -11.625 7.422 5.617 1 98.75 93 TYR A C 1
ATOM 746 O O . TYR A 1 93 ? -12.688 7.109 5.078 1 98.75 93 TYR A O 1
ATOM 754 N N . LEU A 1 94 ? -11.531 8.148 6.699 1 98.81 94 LEU A N 1
ATOM 755 C CA . LEU A 1 94 ? -12.727 8.516 7.449 1 98.81 94 LEU A CA 1
ATOM 756 C C . LEU A 1 94 ? -13.547 9.555 6.691 1 98.81 94 LEU A C 1
ATOM 758 O O . LEU A 1 94 ? -14.773 9.586 6.805 1 98.81 94 LEU A O 1
ATOM 762 N N . ASP A 1 95 ? -12.875 10.406 5.898 1 98.69 95 ASP A N 1
ATOM 763 C CA . ASP A 1 95 ? -13.586 11.398 5.098 1 98.69 95 ASP A CA 1
ATOM 764 C C . ASP A 1 95 ? -14.461 10.727 4.047 1 98.69 95 ASP A C 1
ATOM 766 O O . ASP A 1 95 ? -15.586 11.172 3.799 1 98.69 95 ASP A O 1
ATOM 770 N N . VAL A 1 96 ? -14 9.664 3.434 1 98.38 96 VAL A N 1
ATOM 771 C CA . VAL A 1 96 ? -14.75 9.07 2.338 1 98.38 96 VAL A CA 1
ATOM 772 C C . VAL A 1 96 ? -15.648 7.957 2.877 1 98.38 96 VAL A C 1
ATOM 774 O O . VAL A 1 96 ? -16.5 7.438 2.156 1 98.38 96 VAL A O 1
ATOM 777 N N . TYR A 1 97 ? -15.531 7.578 4.121 1 98 97 TYR A N 1
ATOM 778 C CA . TYR A 1 97 ? -16.203 6.422 4.707 1 98 97 TYR A CA 1
ATOM 779 C C . TYR A 1 97 ? -17.719 6.508 4.496 1 98 97 TYR A C 1
ATOM 781 O O . TYR A 1 97 ? -18.359 5.516 4.148 1 98 97 TYR A O 1
ATOM 789 N N . PRO A 1 98 ? -18.359 7.699 4.66 1 97.44 98 PRO A N 1
ATOM 790 C CA . PRO A 1 98 ? -19.812 7.762 4.477 1 97.44 98 PRO A CA 1
ATOM 791 C C . PRO A 1 98 ? -20.25 7.312 3.088 1 97.44 98 PRO A C 1
ATOM 793 O O . PRO A 1 98 ? -21.375 6.824 2.92 1 97.44 98 PRO A O 1
ATOM 796 N N . LEU A 1 99 ? -19.375 7.438 2.066 1 97.19 99 LEU A N 1
ATOM 797 C CA . LEU A 1 99 ? -19.688 7.031 0.702 1 97.19 99 LEU A CA 1
ATOM 798 C C . LEU A 1 99 ? -19.484 5.531 0.52 1 97.19 99 LEU A C 1
ATOM 800 O O . LEU A 1 99 ? -20.156 4.902 -0.294 1 97.19 99 LEU A O 1
ATOM 804 N N . ILE A 1 100 ? -18.484 5.004 1.245 1 96.12 100 ILE A N 1
ATOM 805 C CA . ILE A 1 100 ? -18.219 3.572 1.228 1 96.12 100 ILE A CA 1
ATOM 806 C C . ILE A 1 100 ? -19.297 2.834 2.01 1 96.12 100 ILE A C 1
ATOM 808 O O . ILE A 1 100 ? -19.938 1.913 1.487 1 96.12 100 ILE A O 1
ATOM 812 N N . ASN A 1 101 ? -19.578 3.24 3.17 1 94.5 101 ASN A N 1
ATOM 813 C CA . ASN A 1 101 ? -20.625 2.824 4.09 1 94.5 101 ASN A CA 1
ATOM 814 C C . ASN A 1 101 ? -20.625 1.314 4.305 1 94.5 101 ASN A C 1
ATOM 816 O O . ASN A 1 101 ? -21.656 0.666 4.227 1 94.5 101 ASN A O 1
ATOM 820 N N . LYS A 1 102 ? -19.5 0.649 4.328 1 96.06 102 LYS A N 1
ATOM 821 C CA . LYS A 1 102 ? -19.25 -0.726 4.746 1 96.06 102 LYS A CA 1
ATOM 822 C C . LYS A 1 102 ? -18.391 -0.767 6.008 1 96.06 102 LYS A C 1
ATOM 824 O O . LYS A 1 102 ? -17.312 -0.176 6.055 1 96.06 102 LYS A O 1
ATOM 829 N N . GLU A 1 103 ? -18.875 -1.468 6.98 1 96.25 103 GLU A N 1
ATOM 830 C CA . GLU A 1 103 ? -18.219 -1.482 8.281 1 96.25 103 GLU A CA 1
ATOM 831 C C . GLU A 1 103 ? -16.781 -1.987 8.164 1 96.25 103 GLU A C 1
ATOM 833 O O . GLU A 1 103 ? -15.898 -1.546 8.906 1 96.25 103 GLU A O 1
ATOM 838 N N . GLU A 1 104 ? -16.531 -2.854 7.191 1 97.56 104 GLU A N 1
ATOM 839 C CA . GLU A 1 104 ? -15.203 -3.447 7.012 1 97.56 104 GLU A CA 1
ATOM 840 C C . GLU A 1 104 ? -14.172 -2.391 6.637 1 97.56 104 GLU A C 1
ATOM 842 O O . GLU A 1 104 ? -12.984 -2.549 6.918 1 97.56 104 GLU A O 1
ATOM 847 N N . ALA A 1 105 ? -14.609 -1.259 6.027 1 97.69 105 ALA A N 1
ATOM 848 C CA . ALA A 1 105 ? -13.703 -0.174 5.652 1 97.69 105 ALA A CA 1
ATOM 849 C C . ALA A 1 105 ? -13.211 0.581 6.883 1 97.69 105 ALA A C 1
ATOM 851 O O . ALA A 1 105 ? -12.156 1.226 6.84 1 97.69 105 ALA A O 1
ATOM 852 N N . LEU A 1 106 ? -13.945 0.439 7.984 1 98 106 LEU A N 1
ATOM 853 C CA . LEU A 1 106 ? -13.625 1.168 9.203 1 98 106 LEU A CA 1
ATOM 854 C C . LEU A 1 106 ? -12.75 0.325 10.125 1 98 106 LEU A C 1
ATOM 856 O O . LEU A 1 106 ? -12.047 0.863 10.984 1 98 106 LEU A O 1
ATOM 860 N N . GLU A 1 107 ? -12.75 -0.968 9.93 1 97.81 107 GLU A N 1
ATOM 861 C CA . GLU A 1 107 ? -12.164 -1.932 10.859 1 97.81 107 GLU A CA 1
ATOM 862 C C . GLU A 1 107 ? -10.664 -1.695 11.023 1 97.81 107 GLU A C 1
ATOM 864 O O . GLU A 1 107 ? -10.156 -1.7 12.148 1 97.81 107 GLU A O 1
ATOM 869 N N . PRO A 1 108 ? -9.938 -1.422 9.898 1 97.5 108 PRO A N 1
ATOM 870 C CA . PRO A 1 108 ? -8.5 -1.212 10.094 1 97.5 108 PRO A CA 1
ATOM 871 C C . PRO A 1 108 ? -8.188 0.022 10.938 1 97.5 108 PRO A C 1
ATOM 873 O O . PRO A 1 108 ? -7.281 -0.007 11.773 1 97.5 108 PRO A O 1
ATOM 876 N N . THR A 1 109 ? -8.914 1.093 10.727 1 98.56 109 THR A N 1
ATOM 877 C CA . THR A 1 109 ? -8.742 2.299 11.523 1 98.56 109 THR A CA 1
ATOM 878 C C . THR A 1 109 ? -9.078 2.031 12.992 1 98.56 109 THR A C 1
ATOM 880 O O . THR A 1 109 ? -8.328 2.426 13.883 1 98.56 109 THR A O 1
ATOM 883 N N . ILE A 1 110 ? -10.188 1.312 13.258 1 98.62 110 ILE A N 1
ATOM 884 C CA . ILE A 1 110 ? -10.609 0.966 14.609 1 98.62 110 ILE A CA 1
ATOM 885 C C . ILE A 1 110 ? -9.516 0.147 15.297 1 98.62 110 ILE A C 1
ATOM 887 O O . ILE A 1 110 ? -9.117 0.456 16.422 1 98.62 110 ILE A O 1
ATOM 891 N N . LYS A 1 111 ? -9.055 -0.815 14.594 1 97.88 111 LYS A N 1
ATOM 892 C CA . LYS A 1 111 ? -8.016 -1.678 15.156 1 97.88 111 LYS A CA 1
ATOM 893 C C . LYS A 1 111 ? -6.77 -0.877 15.516 1 97.88 111 LYS A C 1
ATOM 895 O O . LYS A 1 111 ? -6.195 -1.067 16.594 1 97.88 111 LYS A O 1
ATOM 900 N N . ALA A 1 112 ? -6.359 -0.023 14.648 1 98 112 ALA A N 1
ATOM 901 C CA . ALA A 1 112 ? -5.148 0.764 14.859 1 98 112 ALA A CA 1
ATOM 902 C C . ALA A 1 112 ? -5.301 1.697 16.062 1 98 112 ALA A C 1
ATOM 904 O O . ALA A 1 112 ? -4.434 1.736 16.938 1 98 112 ALA A O 1
ATOM 905 N N . LEU A 1 113 ? -6.387 2.412 16.109 1 98.62 113 LEU A N 1
ATOM 906 C CA . LEU A 1 113 ? -6.543 3.43 17.141 1 98.62 113 LEU A CA 1
ATOM 907 C C . LEU A 1 113 ? -6.934 2.795 18.469 1 98.62 113 LEU A C 1
ATOM 909 O O . LEU A 1 113 ? -6.598 3.32 19.547 1 98.62 113 LEU A O 1
ATOM 913 N N . ASP A 1 114 ? -7.57 1.615 18.453 1 98.69 114 ASP A N 1
ATOM 914 C CA . ASP A 1 114 ? -7.914 0.888 19.672 1 98.69 114 ASP A CA 1
ATOM 915 C C . ASP A 1 114 ? -6.656 0.496 20.438 1 98.69 114 ASP A C 1
ATOM 917 O O . ASP A 1 114 ? -6.684 0.415 21.672 1 98.69 114 ASP A O 1
ATOM 921 N N . LEU A 1 115 ? -5.629 0.268 19.734 1 98.25 115 LEU A N 1
ATOM 922 C CA . LEU A 1 115 ? -4.383 -0.08 20.406 1 98.25 115 LEU A CA 1
ATOM 923 C C . LEU A 1 115 ? -3.998 0.991 21.422 1 98.25 115 LEU A C 1
ATOM 925 O O . LEU A 1 115 ? -3.652 0.676 22.562 1 98.25 115 LEU A O 1
ATOM 929 N N . MET A 1 116 ? -4.105 2.246 21.031 1 98.25 116 MET A N 1
ATOM 930 C CA . MET A 1 116 ? -3.723 3.359 21.891 1 98.25 116 MET A CA 1
ATOM 931 C C . MET A 1 116 ? -4.781 3.609 22.969 1 98.25 116 MET A C 1
ATOM 933 O O . MET A 1 116 ? -4.453 3.918 24.109 1 98.25 116 MET A O 1
ATOM 937 N N . VAL A 1 117 ? -6.066 3.4 22.594 1 98.5 117 VAL A N 1
ATOM 938 C CA . VAL A 1 117 ? -7.172 3.66 23.516 1 98.5 117 VAL A CA 1
ATOM 939 C C . VAL A 1 117 ? -7.199 2.59 24.594 1 98.5 117 VAL A C 1
ATOM 941 O O . VAL A 1 117 ? -7.445 2.893 25.766 1 98.5 117 VAL A O 1
ATOM 944 N N . ASN A 1 118 ? -6.906 1.368 24.219 1 98.31 118 ASN A N 1
ATOM 945 C CA . ASN A 1 118 ? -6.996 0.243 25.141 1 98.31 118 ASN A CA 1
ATOM 946 C C . ASN A 1 118 ? -5.754 0.143 26.031 1 98.31 118 ASN A C 1
ATOM 948 O O . ASN A 1 118 ? -5.816 -0.396 27.141 1 98.31 118 ASN A O 1
ATOM 952 N N . GLU A 1 119 ? -4.633 0.619 25.594 1 98.12 119 GLU A N 1
ATOM 953 C CA . GLU A 1 119 ? -3.385 0.689 26.344 1 98.12 119 GLU A CA 1
ATOM 954 C C . GLU A 1 119 ? -2.814 2.104 26.344 1 98.12 119 GLU A C 1
ATOM 956 O O . GLU A 1 119 ? -1.728 2.338 25.812 1 98.12 119 GLU A O 1
ATOM 961 N N . PRO A 1 120 ? -3.475 2.891 26.984 1 97.81 120 PRO A N 1
ATOM 962 C CA . PRO A 1 120 ? -3.127 4.312 26.875 1 97.81 120 PRO A CA 1
ATOM 963 C C . PRO A 1 120 ? -1.74 4.621 27.438 1 97.81 120 PRO A C 1
ATOM 965 O O . PRO A 1 120 ? -1.343 4.055 28.469 1 97.81 120 PRO A O 1
ATOM 968 N N . GLN A 1 121 ? -0.974 5.359 26.75 1 97.62 121 GLN A N 1
ATOM 969 C CA . GLN A 1 121 ? 0.282 5.973 27.172 1 97.62 121 GLN A CA 1
ATOM 970 C C . GLN A 1 121 ? 0.165 7.496 27.219 1 97.62 121 GLN A C 1
ATOM 972 O O . GLN A 1 121 ? -0.743 8.07 26.609 1 97.62 121 GLN A O 1
ATOM 977 N N . PRO A 1 122 ? 1.091 8.125 27.953 1 97.25 122 PRO A N 1
ATOM 978 C CA . PRO A 1 122 ? 1.092 9.586 27.906 1 97.25 122 PRO A CA 1
ATOM 979 C C . PRO A 1 122 ? 1.311 10.133 26.484 1 97.25 122 PRO A C 1
ATOM 981 O O . PRO A 1 122 ? 2.102 9.57 25.719 1 97.25 122 PRO A O 1
ATOM 984 N N . GLY A 1 123 ? 0.582 11.234 26.172 1 96.94 123 GLY A N 1
ATOM 985 C CA . GLY A 1 123 ? 0.699 11.844 24.859 1 96.94 123 GLY A CA 1
ATOM 986 C C . GLY A 1 123 ? 2.131 12.164 24.469 1 96.94 123 GLY A C 1
ATOM 987 O O . GLY A 1 123 ? 2.537 11.953 23.328 1 96.94 123 GLY A O 1
ATOM 988 N N . ARG A 1 124 ? 2.947 12.57 25.453 1 97.38 124 ARG A N 1
ATOM 989 C CA . ARG A 1 124 ? 4.328 12.969 25.188 1 97.38 124 ARG A CA 1
ATOM 990 C C . ARG A 1 124 ? 5.156 11.781 24.719 1 97.38 124 ARG A C 1
ATOM 992 O O . ARG A 1 124 ? 6.223 11.961 24.109 1 97.38 124 ARG A O 1
ATOM 999 N N . GLN A 1 125 ? 4.668 10.578 24.938 1 97.62 125 GLN A N 1
ATOM 1000 C CA . GLN A 1 125 ? 5.371 9.383 24.484 1 97.62 125 GLN A CA 1
ATOM 1001 C C . GLN A 1 125 ? 4.949 9.008 23.062 1 97.62 125 GLN A C 1
ATOM 1003 O O . GLN A 1 125 ? 5.793 8.688 22.219 1 97.62 125 GLN A O 1
ATOM 1008 N N . ASP A 1 126 ? 3.658 9.094 22.75 1 97.62 126 ASP A N 1
ATOM 1009 C CA . ASP A 1 126 ? 3.135 8.703 21.438 1 97.62 126 ASP A CA 1
ATOM 1010 C C . ASP A 1 126 ? 3.258 9.852 20.438 1 97.62 126 ASP A C 1
ATOM 1012 O O . ASP A 1 126 ? 3.547 9.617 19.266 1 97.62 126 ASP A O 1
ATOM 1016 N N . TRP A 1 127 ? 3.008 10.961 20.953 1 98.31 127 TRP A N 1
ATOM 1017 C CA . TRP A 1 127 ? 3.072 12.164 20.125 1 98.31 127 TRP A CA 1
ATOM 1018 C C . TRP A 1 127 ? 4.203 13.078 20.594 1 98.31 127 TRP A C 1
ATOM 1020 O O . TRP A 1 127 ? 3.975 14.25 20.906 1 98.31 127 TRP A O 1
ATOM 1030 N N . TRP A 1 128 ? 5.414 12.516 20.469 1 97.88 128 TRP A N 1
ATOM 1031 C CA . TRP A 1 128 ? 6.613 13.094 21.062 1 97.88 128 TRP A CA 1
ATOM 1032 C C . TRP A 1 128 ? 7.184 14.203 20.172 1 97.88 128 TRP A C 1
ATOM 1034 O O . TRP A 1 128 ? 8.078 14.938 20.594 1 97.88 128 TRP A O 1
ATOM 1044 N N . TRP A 1 129 ? 6.711 14.391 18.969 1 97.88 129 TRP A N 1
ATOM 1045 C CA . TRP A 1 129 ? 7.141 15.461 18.078 1 97.88 129 TRP A CA 1
ATOM 1046 C C . TRP A 1 129 ? 5.941 16.25 17.562 1 97.88 129 TRP A C 1
ATOM 1048 O O . TRP A 1 129 ? 4.855 15.703 17.375 1 97.88 129 TRP A O 1
ATOM 1058 N N . CYS A 1 130 ? 6.059 17.469 17.328 1 98 130 CYS A N 1
ATOM 1059 C CA . CYS A 1 130 ? 4.934 18.391 17.219 1 98 130 CYS A CA 1
ATOM 1060 C C . CYS A 1 130 ? 4.102 18.094 15.977 1 98 130 CYS A C 1
ATOM 1062 O O . CYS A 1 130 ? 2.893 18.328 15.961 1 98 130 CYS A O 1
ATOM 1064 N N . ASP A 1 131 ? 4.723 17.5 14.875 1 98.12 131 ASP A N 1
ATOM 1065 C CA . ASP A 1 131 ? 3.992 17.141 13.664 1 98.12 131 ASP A CA 1
ATOM 1066 C C . ASP A 1 131 ? 2.879 16.141 13.977 1 98.12 131 ASP A C 1
ATOM 1068 O O . ASP A 1 131 ? 1.857 16.109 13.289 1 98.12 131 ASP A O 1
ATOM 1072 N N . SER A 1 132 ? 3.111 15.328 15.023 1 98.69 132 SER A N 1
ATOM 1073 C CA . SER A 1 132 ? 2.18 14.266 15.375 1 98.69 132 SER A CA 1
ATOM 1074 C C . SER A 1 132 ? 0.792 14.82 15.672 1 98.69 132 SER A C 1
ATOM 1076 O O . SER A 1 132 ? -0.213 14.133 15.484 1 98.69 132 SER A O 1
ATOM 1078 N N . LEU A 1 133 ? 0.746 16.078 16.094 1 98.88 133 LEU A N 1
ATOM 1079 C CA . LEU A 1 133 ? -0.514 16.672 16.516 1 98.88 133 LEU A CA 1
ATOM 1080 C C . LEU A 1 133 ? -1.423 16.938 15.312 1 98.88 133 LEU A C 1
ATOM 1082 O O . LEU A 1 133 ? -2.641 17.062 15.469 1 98.88 133 LEU A O 1
ATOM 1086 N N . PHE A 1 134 ? -0.821 17.016 14.156 1 98.88 134 PHE A N 1
ATOM 1087 C CA . PHE A 1 134 ? -1.573 17.078 12.906 1 98.88 134 PHE A CA 1
ATOM 1088 C C . PHE A 1 134 ? -1.841 15.672 12.367 1 98.88 134 PHE A C 1
ATOM 1090 O O . PHE A 1 134 ? -2.918 15.406 11.836 1 98.88 134 PHE A O 1
ATOM 1097 N N . MET A 1 135 ? -0.913 14.742 12.578 1 98.88 135 MET A N 1
ATOM 1098 C CA . MET A 1 135 ? -0.889 13.469 11.875 1 98.88 135 MET A CA 1
ATOM 1099 C C . MET A 1 135 ? -1.918 12.5 12.453 1 98.88 135 MET A C 1
ATOM 1101 O O . MET A 1 135 ? -2.541 11.734 11.719 1 98.88 135 MET A O 1
ATOM 1105 N N . ALA A 1 136 ? -2.148 12.523 13.75 1 98.81 136 ALA A N 1
ATOM 1106 C CA . ALA A 1 136 ? -2.904 11.422 14.344 1 98.81 136 ALA A CA 1
ATOM 1107 C C . ALA A 1 136 ? -4.199 11.93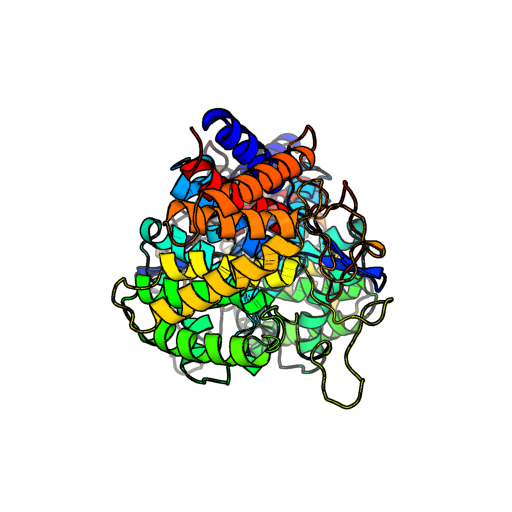 14.984 1 98.81 136 ALA A C 1
ATOM 1109 O O . ALA A 1 136 ? -5.277 11.391 14.719 1 98.81 136 ALA A O 1
ATOM 1110 N N . PRO A 1 137 ? -4.215 13.016 15.781 1 98.88 137 PRO A N 1
ATOM 1111 C CA . PRO A 1 137 ? -5.383 13.367 16.594 1 98.88 137 PRO A CA 1
ATOM 1112 C C . PRO A 1 137 ? -6.652 13.539 15.758 1 98.88 137 PRO A C 1
ATOM 1114 O O . PRO A 1 137 ? -7.715 13.047 16.141 1 98.88 137 PRO A O 1
ATOM 1117 N N . PRO A 1 138 ? -6.551 14.156 14.594 1 98.81 138 PRO A N 1
ATOM 1118 C CA . PRO A 1 138 ? -7.793 14.297 13.828 1 98.81 138 PRO A CA 1
ATOM 1119 C C . PRO A 1 138 ? -8.406 12.945 13.453 1 98.81 138 PRO A C 1
ATOM 1121 O O . PRO A 1 138 ? -9.625 12.844 13.297 1 98.81 138 PRO A O 1
ATOM 1124 N N . SER A 1 139 ? -7.617 11.93 13.281 1 98.81 139 SER A N 1
ATOM 1125 C CA . SER A 1 139 ? -8.141 10.602 12.992 1 98.81 139 SER A CA 1
ATOM 1126 C C . SER A 1 139 ? -8.969 10.07 14.164 1 98.81 139 SER A C 1
ATOM 1128 O O . SER A 1 139 ? -10.023 9.461 13.953 1 98.81 139 SER A O 1
ATOM 1130 N N . PHE A 1 140 ? -8.492 10.328 15.367 1 98.81 140 PHE A N 1
ATOM 1131 C CA . PHE A 1 140 ? -9.227 9.914 16.562 1 98.81 140 PHE A CA 1
ATOM 1132 C C . PHE A 1 140 ? -10.562 10.633 16.656 1 98.81 140 PHE A C 1
ATOM 1134 O O . PHE A 1 140 ? -11.602 10.008 16.875 1 98.81 140 PHE A O 1
ATOM 1141 N N . ALA A 1 141 ? -10.516 11.914 16.484 1 98.81 141 ALA A N 1
ATOM 1142 C CA . ALA A 1 141 ? -11.742 12.703 16.547 1 98.81 141 ALA A CA 1
ATOM 1143 C C . ALA A 1 141 ? -12.727 12.266 15.461 1 98.81 141 ALA A C 1
ATOM 1145 O O . ALA A 1 141 ? -13.922 12.109 15.727 1 98.81 141 ALA A O 1
ATOM 1146 N N . ALA A 1 142 ? -12.227 12.062 14.273 1 98.69 142 ALA A N 1
ATOM 1147 C CA . ALA A 1 142 ? -13.062 11.648 13.148 1 98.69 142 ALA A CA 1
ATOM 1148 C C . ALA A 1 142 ? -13.688 10.281 13.414 1 98.69 142 ALA A C 1
ATOM 1150 O O . ALA A 1 142 ? -14.844 10.039 13.055 1 98.69 142 ALA A O 1
ATOM 1151 N N . LEU A 1 143 ? -12.875 9.398 13.977 1 98.81 143 LEU A N 1
ATOM 1152 C CA . LEU A 1 143 ? -13.398 8.062 14.258 1 98.81 143 LEU A CA 1
ATOM 1153 C C . LEU A 1 143 ? -14.516 8.125 15.281 1 98.81 143 LEU A C 1
ATOM 1155 O O . LEU A 1 143 ? -15.523 7.414 15.156 1 98.81 143 LEU A O 1
ATOM 1159 N N . SER A 1 144 ? -14.352 8.938 16.328 1 98.69 144 SER A N 1
ATOM 1160 C CA . SER A 1 144 ? -15.43 9.148 17.281 1 98.69 144 SER A CA 1
ATOM 1161 C C . SER A 1 144 ? -16.688 9.68 16.594 1 98.69 144 SER A C 1
ATOM 1163 O O . SER A 1 144 ? -17.797 9.242 16.891 1 98.69 144 SER A O 1
ATOM 1165 N N . GLN A 1 145 ? -16.484 10.578 15.742 1 97.69 145 GLN A N 1
ATOM 1166 C CA . GLN A 1 145 ? -17.609 11.133 15 1 97.69 145 GLN A CA 1
ATOM 1167 C C . GLN A 1 145 ? -18.297 10.062 14.156 1 97.69 145 GLN A C 1
ATOM 1169 O O . GLN A 1 145 ? -19.531 9.969 14.156 1 97.69 145 GLN A O 1
ATOM 1174 N N . ALA A 1 146 ? -17.547 9.234 13.492 1 97.31 146 ALA A N 1
ATOM 1175 C CA . ALA A 1 146 ? -18.062 8.227 12.57 1 97.31 146 ALA A CA 1
ATOM 1176 C C . ALA A 1 146 ? -18.797 7.117 13.328 1 97.31 146 ALA A C 1
ATOM 1178 O O . ALA A 1 146 ? -19.797 6.59 12.859 1 97.31 146 ALA A O 1
ATOM 1179 N N . THR A 1 147 ? -18.344 6.742 14.531 1 97.5 147 THR A N 1
ATOM 1180 C CA . THR A 1 147 ? -18.844 5.574 15.234 1 97.5 147 THR A CA 1
ATOM 1181 C C . THR A 1 147 ? -19.844 5.988 16.312 1 97.5 147 THR A C 1
ATOM 1183 O O . THR A 1 147 ? -20.594 5.152 16.828 1 97.5 147 THR A O 1
ATOM 1186 N N . GLY A 1 148 ? -19.781 7.23 16.688 1 96.94 148 GLY A N 1
ATOM 1187 C CA . GLY A 1 148 ? -20.578 7.684 17.812 1 96.94 148 GLY A CA 1
ATOM 1188 C C . GLY A 1 148 ? -19.984 7.305 19.156 1 96.94 148 GLY A C 1
ATOM 1189 O O . GLY A 1 148 ? -20.562 7.598 20.203 1 96.94 148 GLY A O 1
ATOM 1190 N N . ASP A 1 149 ? -18.828 6.605 19.141 1 98 149 ASP A N 1
ATOM 1191 C CA . ASP A 1 149 ? -18.141 6.215 20.359 1 98 149 ASP A CA 1
ATOM 1192 C C . ASP A 1 149 ? -17.172 7.312 20.812 1 98 149 ASP A C 1
ATOM 1194 O O . ASP A 1 149 ? -16.188 7.598 20.141 1 98 149 ASP A O 1
ATOM 1198 N N . SER A 1 150 ? -17.359 7.895 21.969 1 97.88 150 SER A N 1
ATOM 1199 C CA . SER A 1 150 ? -16.609 9.055 22.438 1 97.88 150 SER A CA 1
ATOM 1200 C C . SER A 1 150 ? -15.227 8.648 22.953 1 97.88 150 SER A C 1
ATOM 1202 O O . SER A 1 150 ? -14.375 9.508 23.203 1 97.88 150 SER A O 1
ATOM 1204 N N . LYS A 1 151 ? -14.922 7.371 23.031 1 98.38 151 LYS A N 1
ATOM 1205 C CA . LYS A 1 151 ? -13.695 6.922 23.672 1 98.38 151 LYS A CA 1
ATOM 1206 C C . LYS A 1 151 ? -12.469 7.41 22.922 1 98.38 151 LYS A C 1
ATOM 1208 O O . LYS A 1 151 ? -11.43 7.699 23.531 1 98.38 151 LYS A O 1
ATOM 1213 N N . TYR A 1 152 ? -12.586 7.492 21.609 1 98.81 152 TYR A N 1
ATOM 1214 C CA . TYR A 1 152 ? -11.438 7.93 20.828 1 98.81 152 TYR A CA 1
ATOM 1215 C C . TYR A 1 152 ? -11.141 9.406 21.078 1 98.81 152 TYR A C 1
ATOM 1217 O O . TYR A 1 152 ? -9.984 9.789 21.25 1 98.81 152 TYR A O 1
ATOM 1225 N N . LEU A 1 153 ? -12.148 10.219 21.031 1 98.69 153 LEU A N 1
ATOM 1226 C CA . LEU A 1 153 ? -11.992 11.641 21.297 1 98.69 153 LEU A CA 1
ATOM 1227 C C . LEU A 1 153 ? -11.5 11.883 22.719 1 98.69 153 LEU A C 1
ATOM 1229 O O . LEU A 1 153 ? -10.641 12.742 22.953 1 98.69 153 LEU A O 1
ATOM 1233 N N . THR A 1 154 ? -12.039 11.109 23.656 1 98.31 154 THR A N 1
ATOM 1234 C CA . THR A 1 154 ? -11.664 11.258 25.047 1 98.31 154 THR A CA 1
ATOM 1235 C C . THR A 1 154 ? -10.172 10.961 25.25 1 98.31 154 THR A C 1
ATOM 1237 O O . THR A 1 154 ? -9.453 11.758 25.844 1 98.31 154 THR A O 1
ATOM 1240 N N . TYR A 1 155 ? -9.758 9.859 24.703 1 98.56 155 TYR A N 1
ATOM 1241 C CA . TYR A 1 155 ? -8.336 9.539 24.797 1 98.56 155 TYR A CA 1
ATOM 1242 C C . TYR A 1 155 ? -7.492 10.602 24.094 1 98.56 155 TYR A C 1
ATOM 1244 O O . TYR A 1 155 ? -6.512 11.086 24.656 1 98.56 155 TYR A O 1
ATOM 1252 N N . MET A 1 156 ? -7.879 10.906 22.891 1 98.75 156 MET A N 1
ATOM 1253 C CA . MET A 1 156 ? -7.156 11.875 22.078 1 98.75 156 MET A CA 1
ATOM 1254 C C . MET A 1 156 ? -6.988 13.195 22.812 1 98.75 156 MET A C 1
ATOM 1256 O O . MET A 1 156 ? -5.906 13.781 22.812 1 98.75 156 MET A O 1
ATOM 1260 N N . ASN A 1 157 ? -8.016 13.633 23.484 1 98.81 157 ASN A N 1
ATOM 1261 C CA . ASN A 1 157 ? -7.996 14.883 24.234 1 98.81 157 ASN A CA 1
ATOM 1262 C C . ASN A 1 157 ? -6.918 14.867 25.312 1 98.81 157 ASN A C 1
ATOM 1264 O O . ASN A 1 157 ? -6.121 15.805 25.406 1 98.81 157 ASN A O 1
ATOM 1268 N N . THR A 1 158 ? -6.918 13.812 26.031 1 98.69 158 THR A N 1
ATOM 1269 C CA . THR A 1 158 ? -5.938 13.68 27.109 1 98.69 158 THR A CA 1
ATOM 1270 C C . THR A 1 158 ? -4.52 13.641 26.547 1 98.69 158 THR A C 1
ATOM 1272 O O . THR A 1 158 ? -3.639 14.359 27.016 1 98.69 158 THR A O 1
ATOM 1275 N N . ALA A 1 159 ? -4.328 12.828 25.547 1 98.81 159 ALA A N 1
ATOM 1276 C CA . ALA A 1 159 ? -3.002 12.656 24.953 1 98.81 159 ALA A CA 1
ATOM 1277 C C . ALA A 1 159 ? -2.533 13.938 24.281 1 98.81 159 ALA A C 1
ATOM 1279 O O . ALA A 1 159 ? -1.36 14.305 24.375 1 98.81 159 ALA A O 1
ATOM 1280 N N . PHE A 1 160 ? -3.441 14.625 23.578 1 98.88 160 PHE A N 1
ATOM 1281 C CA . PHE A 1 160 ? -3.119 15.852 22.875 1 98.88 160 PHE A CA 1
ATOM 1282 C C . PHE A 1 160 ? -2.559 16.906 23.828 1 98.88 160 PHE A C 1
ATOM 1284 O O . PHE A 1 160 ? -1.489 17.469 23.578 1 98.88 160 PHE A O 1
ATOM 1291 N N . TRP A 1 161 ? -3.154 17.062 24.891 1 98.81 161 TRP A N 1
ATOM 1292 C CA . TRP A 1 161 ? -2.775 18.156 25.797 1 98.81 161 TRP A CA 1
ATOM 1293 C C . TRP A 1 161 ? -1.526 17.781 26.594 1 98.81 161 TRP A C 1
ATOM 1295 O O . TRP A 1 161 ? -0.73 18.656 26.953 1 98.81 161 TRP A O 1
ATOM 1305 N N . ASP A 1 162 ? -1.329 16.469 26.844 1 98.81 162 ASP A N 1
ATOM 1306 C CA . ASP A 1 162 ? -0.055 16.062 27.422 1 98.81 162 ASP A CA 1
ATOM 1307 C C . ASP A 1 162 ? 1.104 16.375 26.469 1 98.81 162 ASP A C 1
ATOM 1309 O O . ASP A 1 162 ? 2.156 16.844 26.906 1 98.81 162 ASP A O 1
ATOM 1313 N N . ALA A 1 163 ? 0.89 16.141 25.219 1 98.81 163 ALA A N 1
ATOM 1314 C CA . ALA A 1 163 ? 1.901 16.438 24.203 1 98.81 163 ALA A CA 1
ATOM 1315 C C . ALA A 1 163 ? 2.133 17.953 24.109 1 98.81 163 ALA A C 1
ATOM 1317 O O . ALA A 1 163 ? 3.279 18.406 24.062 1 98.81 163 ALA A O 1
ATOM 1318 N N . VAL A 1 164 ? 1.075 18.734 24.078 1 98.81 164 VAL A N 1
ATOM 1319 C CA . VAL A 1 164 ? 1.159 20.188 23.984 1 98.81 164 VAL A CA 1
ATOM 1320 C C . VAL A 1 164 ? 1.945 20.734 25.172 1 98.81 164 VAL A C 1
ATOM 1322 O O . VAL A 1 164 ? 2.865 21.531 25 1 98.81 164 VAL A O 1
ATOM 1325 N N . GLU A 1 165 ? 1.598 20.25 26.328 1 98.19 165 GLU A N 1
ATOM 1326 C CA . GLU A 1 165 ? 2.27 20.719 27.531 1 98.19 165 GLU A CA 1
ATOM 1327 C C . GLU A 1 165 ? 3.768 20.438 27.484 1 98.19 165 GLU A C 1
ATOM 1329 O O . GLU A 1 165 ? 4.578 21.219 27.969 1 98.19 165 GLU A O 1
ATOM 1334 N N . HIS A 1 166 ? 4.074 19.344 26.891 1 98.12 166 HIS A N 1
ATOM 1335 C CA . HIS A 1 166 ? 5.469 18.922 26.828 1 98.12 166 HIS A CA 1
ATOM 1336 C C . HIS A 1 166 ? 6.242 19.719 25.797 1 98.12 166 HIS A C 1
ATOM 1338 O O . HIS A 1 166 ? 7.406 20.062 26 1 98.12 166 HIS A O 1
ATOM 1344 N N . LEU A 1 167 ? 5.625 20.062 24.688 1 98.62 167 LEU A N 1
ATOM 1345 C CA . LEU A 1 167 ? 6.352 20.562 23.516 1 98.62 167 LEU A CA 1
ATOM 1346 C C . LEU A 1 167 ? 6.281 22.078 23.453 1 98.62 167 LEU A C 1
ATOM 1348 O O . LEU A 1 167 ? 7.07 22.719 22.734 1 98.62 167 LEU A O 1
ATOM 1352 N N . LYS A 1 168 ? 5.32 22.703 24.109 1 98.62 168 LYS A N 1
ATOM 1353 C CA . LYS A 1 168 ? 5.137 24.141 24.031 1 98.62 168 LYS A CA 1
ATOM 1354 C C . LYS A 1 168 ? 6.156 24.875 24.906 1 98.62 168 LYS A C 1
ATOM 1356 O O . LYS A 1 168 ? 6.34 24.531 26.078 1 98.62 168 LYS A O 1
ATOM 1361 N N . ASP A 1 169 ? 6.828 25.797 24.328 1 97.94 169 ASP A N 1
ATOM 1362 C CA . ASP A 1 169 ? 7.727 26.656 25.078 1 97.94 169 ASP A CA 1
ATOM 1363 C C . ASP A 1 169 ? 6.941 27.672 25.922 1 97.94 169 ASP A C 1
ATOM 1365 O O . ASP A 1 169 ? 6.207 28.5 25.375 1 97.94 169 ASP A O 1
ATOM 1369 N N . PRO A 1 170 ? 7.098 27.641 27.172 1 94.69 170 PRO A N 1
ATOM 1370 C CA . PRO A 1 170 ? 6.285 28.5 28.016 1 94.69 170 PRO A CA 1
ATOM 1371 C C . PRO A 1 170 ? 6.617 29.984 27.828 1 94.69 170 PRO A C 1
ATOM 1373 O O . PRO A 1 170 ? 5.785 30.844 28.125 1 94.69 170 PRO A O 1
ATOM 1376 N N . GLU A 1 171 ? 7.73 30.281 27.391 1 94.38 171 GLU A N 1
ATOM 1377 C CA . GLU A 1 171 ? 8.156 31.672 27.25 1 94.38 171 GLU A CA 1
ATOM 1378 C C . GLU A 1 171 ? 7.555 32.312 26 1 94.38 171 GLU A C 1
ATOM 1380 O O . GLU A 1 171 ? 7.043 33.406 26.047 1 94.38 171 GLU A O 1
ATOM 1385 N N . THR A 1 172 ? 7.57 31.594 24.875 1 94.81 172 THR A N 1
ATOM 1386 C CA . THR A 1 172 ? 7.176 32.188 23.609 1 94.81 172 THR A CA 1
ATOM 1387 C C . THR A 1 172 ? 5.793 31.688 23.188 1 94.81 172 THR A C 1
ATOM 1389 O O . THR A 1 172 ? 5.125 32.344 22.375 1 94.81 172 THR A O 1
ATOM 1392 N N . GLY A 1 173 ? 5.465 30.547 23.703 1 96.88 173 GLY A N 1
ATOM 1393 C CA . GLY A 1 173 ? 4.238 29.922 23.234 1 96.88 173 GLY A CA 1
ATOM 1394 C C . GLY A 1 173 ? 4.418 29.125 21.953 1 96.88 173 GLY A C 1
ATOM 1395 O O . GLY A 1 173 ? 3.482 28.484 21.469 1 96.88 173 GLY A O 1
ATOM 1396 N N . LEU A 1 174 ? 5.621 29.188 21.344 1 98.56 174 LEU A N 1
ATOM 1397 C CA . LEU A 1 174 ? 5.934 28.391 20.172 1 98.56 174 LEU A CA 1
ATOM 1398 C C . LEU A 1 174 ? 6.199 26.938 20.531 1 98.56 174 LEU A C 1
ATOM 1400 O O . LEU A 1 174 ? 6.211 26.578 21.719 1 98.56 174 LEU A O 1
ATOM 1404 N N . PHE A 1 175 ? 6.363 26.062 19.547 1 98.62 175 PHE A N 1
ATOM 1405 C CA . PHE A 1 175 ? 6.492 24.641 19.797 1 98.62 175 PHE A CA 1
ATOM 1406 C C . PHE A 1 175 ? 7.855 24.125 19.359 1 98.62 175 PHE A C 1
ATOM 1408 O O . PHE A 1 175 ? 8.32 24.453 18.25 1 98.62 175 PHE A O 1
ATOM 1415 N N . TYR A 1 176 ? 8.438 23.359 20.266 1 98.12 176 TYR A N 1
ATOM 1416 C CA . TYR A 1 176 ? 9.609 22.578 19.859 1 98.12 176 TYR A CA 1
ATOM 1417 C C . TYR A 1 176 ? 9.203 21.406 18.984 1 98.12 176 TYR A C 1
ATOM 1419 O O . TYR A 1 176 ? 8.125 20.828 19.156 1 98.12 176 TYR A O 1
ATOM 1427 N N . ARG A 1 177 ? 10.008 21.094 18.047 1 96.94 177 ARG A N 1
ATOM 1428 C CA . ARG A 1 177 ? 9.742 19.938 17.188 1 96.94 177 ARG A CA 1
ATOM 1429 C C . ARG A 1 177 ? 9.68 18.656 18.016 1 96.94 177 ARG A C 1
ATOM 1431 O O . ARG A 1 177 ? 8.75 17.859 17.859 1 96.94 177 ARG A O 1
ATOM 1438 N N . ASP A 1 178 ? 10.688 18.406 18.859 1 97.44 178 ASP A N 1
ATOM 1439 C CA . ASP A 1 178 ? 10.758 17.234 19.703 1 97.44 178 ASP A CA 1
ATOM 1440 C C . ASP A 1 178 ? 11.695 17.453 20.891 1 97.44 178 ASP A C 1
ATOM 1442 O O . ASP A 1 178 ? 12.148 18.578 21.125 1 97.44 178 ASP A O 1
ATOM 1446 N N . HIS A 1 179 ? 11.953 16.406 21.656 1 95.31 179 HIS A N 1
ATOM 1447 C CA . HIS A 1 179 ? 12.672 16.531 22.922 1 95.31 179 HIS A CA 1
ATOM 1448 C C . HIS A 1 179 ? 14.094 17.047 22.688 1 95.31 179 HIS A C 1
ATOM 1450 O O . HIS A 1 179 ? 14.68 17.672 23.578 1 95.31 179 HIS A O 1
ATOM 1456 N N . ARG A 1 180 ? 14.664 16.891 21.578 1 95.62 180 ARG A N 1
ATOM 1457 C CA . ARG A 1 180 ? 16.047 17.266 21.312 1 95.62 180 ARG A CA 1
ATOM 1458 C C . ARG A 1 180 ? 16.219 18.781 21.328 1 95.62 180 ARG A C 1
ATOM 1460 O O . ARG A 1 180 ? 17.344 19.281 21.469 1 95.62 180 ARG A O 1
ATOM 1467 N N . TYR A 1 181 ? 15.07 19.469 21.188 1 97 181 TYR A N 1
ATOM 1468 C CA . TYR A 1 181 ? 15.109 20.922 21.047 1 97 181 TYR A CA 1
ATOM 1469 C C . TYR A 1 181 ? 14.68 21.594 22.344 1 97 181 TYR A C 1
ATOM 1471 O O . TYR A 1 181 ? 14.781 22.828 22.469 1 97 181 TYR A O 1
ATOM 1479 N N . ILE A 1 182 ? 14.227 20.891 23.297 1 96.88 182 ILE A N 1
ATOM 1480 C CA . ILE A 1 182 ? 13.734 21.422 24.562 1 96.88 182 ILE A CA 1
ATOM 1481 C C . ILE A 1 182 ? 14.914 21.688 25.5 1 96.88 182 ILE A C 1
ATOM 1483 O O . ILE A 1 182 ? 15.688 20.781 25.797 1 96.88 182 ILE A O 1
ATOM 1487 N N . PRO A 1 183 ? 15 22.891 25.938 1 94.38 183 PRO A N 1
ATOM 1488 C CA . PRO A 1 183 ? 16.062 23.141 26.922 1 94.38 183 PRO A CA 1
ATOM 1489 C C . PRO A 1 183 ? 15.945 22.25 28.156 1 94.38 183 PRO A C 1
ATOM 1491 O O . PRO A 1 183 ? 14.875 22.141 28.75 1 94.38 183 PRO A O 1
ATOM 1494 N N . ASP A 1 184 ? 17.031 21.625 28.453 1 88.81 184 ASP A N 1
ATOM 1495 C CA . ASP A 1 184 ? 17.031 20.719 29.594 1 88.81 184 ASP A CA 1
ATOM 1496 C C . ASP A 1 184 ? 17.766 21.344 30.781 1 88.81 184 ASP A C 1
ATOM 1498 O O . ASP A 1 184 ? 17.984 20.672 31.797 1 88.81 184 ASP A O 1
ATOM 1502 N N . GLY A 1 185 ? 18.188 22.5 30.719 1 89.69 185 GLY A N 1
ATOM 1503 C CA . GLY A 1 185 ? 18.922 23.172 31.781 1 89.69 185 GLY A CA 1
ATOM 1504 C C . GLY A 1 185 ? 20.406 22.906 31.734 1 89.69 185 GLY A C 1
ATOM 1505 O O . GLY A 1 185 ? 21.188 23.531 32.469 1 89.69 185 GLY A O 1
ATOM 1506 N N . ASN A 1 186 ? 20.844 21.984 30.906 1 92.5 186 ASN A N 1
ATOM 1507 C CA . ASN A 1 186 ? 22.25 21.609 30.828 1 92.5 186 ASN A CA 1
ATOM 1508 C C . ASN A 1 186 ? 22.875 22.062 29.516 1 92.5 186 ASN A C 1
ATOM 1510 O O . ASN A 1 186 ? 24.016 21.734 29.219 1 92.5 186 ASN A O 1
ATOM 1514 N N . GLY A 1 187 ? 22.094 22.766 28.734 1 89 187 GLY A N 1
ATOM 1515 C CA . GLY A 1 187 ? 22.609 23.297 27.469 1 89 187 GLY A CA 1
ATOM 1516 C C . GLY A 1 187 ? 22.797 22.219 26.406 1 89 187 GLY A C 1
ATOM 1517 O O . GLY A 1 187 ? 23.594 22.391 25.484 1 89 187 GLY A O 1
ATOM 1518 N N . SER A 1 188 ? 22.172 21.094 26.5 1 91.62 188 SER A N 1
ATOM 1519 C CA . SER A 1 188 ? 22.359 19.984 25.578 1 91.62 188 SER A CA 1
ATOM 1520 C C . SER A 1 188 ? 21.375 20.062 24.406 1 91.62 188 SER A C 1
ATOM 1522 O O . SER A 1 188 ? 21.531 19.344 23.422 1 91.62 188 SER A O 1
ATOM 1524 N N . GLU A 1 189 ? 20.453 21.016 24.484 1 93.75 189 GLU A N 1
ATOM 1525 C CA . GLU A 1 189 ? 19.453 21.125 23.422 1 93.75 189 GLU A CA 1
ATOM 1526 C C . GLU A 1 189 ? 20.078 21.688 22.156 1 93.75 189 GLU A C 1
ATOM 1528 O O . GLU A 1 189 ? 21.031 22.453 22.203 1 93.75 189 GLU A O 1
ATOM 1533 N N . LEU A 1 190 ? 19.531 21.297 21.016 1 94.62 190 LEU A N 1
ATOM 1534 C CA . LEU A 1 190 ? 19.938 21.859 19.734 1 94.62 190 LEU A CA 1
ATOM 1535 C C . LEU A 1 190 ? 19.562 23.344 19.656 1 94.62 190 LEU A C 1
ATOM 1537 O O . LEU A 1 190 ? 18.453 23.719 20.078 1 94.62 190 LEU A O 1
ATOM 1541 N N . ARG A 1 191 ? 20.469 24.125 19.219 1 95 191 ARG A N 1
ATOM 1542 C CA . ARG A 1 191 ? 20.281 25.562 19.078 1 95 191 ARG A CA 1
ATOM 1543 C C . ARG A 1 191 ? 20.562 26 17.641 1 95 191 ARG A C 1
ATOM 1545 O O . ARG A 1 191 ? 21.219 25.281 16.891 1 95 191 ARG A O 1
ATOM 1552 N N . GLU A 1 192 ? 20.031 27.219 17.328 1 94.81 192 GLU A N 1
ATOM 1553 C CA . GLU A 1 192 ? 20.375 27.828 16.047 1 94.81 192 GLU A CA 1
ATOM 1554 C C . GLU A 1 192 ? 21.828 28.297 16.031 1 94.81 192 GLU A C 1
ATOM 1556 O O . GLU A 1 192 ? 22.453 28.406 17.094 1 94.81 192 GLU A O 1
ATOM 1561 N N . ALA A 1 193 ? 22.297 28.547 14.805 1 93.5 193 ALA A N 1
ATOM 1562 C CA . ALA A 1 193 ? 23.672 29.031 14.664 1 93.5 193 ALA A CA 1
ATOM 1563 C C . ALA A 1 193 ? 23.875 30.312 15.461 1 93.5 193 ALA A C 1
ATOM 1565 O O . ALA A 1 193 ? 24.969 30.547 15.992 1 93.5 193 ALA A O 1
ATOM 1566 N N . ASN A 1 194 ? 22.891 31.156 15.641 1 95.62 194 ASN A N 1
ATOM 1567 C CA . ASN A 1 194 ? 23 32.438 16.344 1 95.62 194 ASN A CA 1
ATOM 1568 C C . ASN A 1 194 ? 22.766 32.25 17.844 1 95.62 194 ASN A C 1
ATOM 1570 O O . ASN A 1 194 ? 22.688 33.25 18.578 1 95.62 194 ASN A O 1
ATOM 1574 N N . GLY A 1 195 ? 22.438 31.078 18.266 1 94.44 195 GLY A N 1
ATOM 1575 C CA . GLY A 1 195 ? 22.312 30.797 19.688 1 94.44 195 GLY A CA 1
ATOM 1576 C C . GLY A 1 195 ? 20.859 30.734 20.141 1 94.44 195 GLY A C 1
ATOM 1577 O O . GLY A 1 195 ? 20.578 30.281 21.266 1 94.44 195 GLY A O 1
ATOM 1578 N N . GLU A 1 196 ? 19.938 31.094 19.281 1 95.31 196 GLU A N 1
ATOM 1579 C CA . GLU A 1 196 ? 18.531 31.125 19.641 1 95.31 196 GLU A CA 1
ATOM 1580 C C . GLU A 1 196 ? 17.938 29.719 19.688 1 95.31 196 GLU A C 1
ATOM 1582 O O . GLU A 1 196 ? 18.547 28.766 19.219 1 95.31 196 GLU A O 1
ATOM 1587 N N . LYS A 1 197 ? 16.812 29.641 20.344 1 96.06 197 LYS A N 1
ATOM 1588 C CA . LYS A 1 197 ? 16.047 28.406 20.297 1 96.06 197 LYS A CA 1
ATOM 1589 C C . LYS A 1 197 ? 15.664 28.047 18.859 1 96.06 197 LYS A C 1
ATOM 1591 O O . LYS A 1 197 ? 15.578 28.922 18 1 96.06 197 LYS A O 1
ATOM 1596 N N . VAL A 1 198 ? 15.539 26.719 18.641 1 96.56 198 VAL A N 1
ATOM 1597 C CA . VAL A 1 198 ? 15.125 26.281 17.312 1 96.56 198 VAL A CA 1
ATOM 1598 C C . VAL A 1 198 ? 13.609 26.125 17.266 1 96.56 198 VAL A C 1
ATOM 1600 O O . VAL A 1 198 ? 13.047 25.234 17.891 1 96.56 198 VAL A O 1
ATOM 1603 N N . PHE A 1 199 ? 12.977 27.031 16.562 1 97.31 199 PHE A N 1
ATOM 1604 C CA . PHE A 1 199 ? 11.555 26.922 16.25 1 97.31 199 PHE A CA 1
ATOM 1605 C C . PHE A 1 199 ? 11.344 26.766 14.742 1 97.31 199 PHE A C 1
ATOM 1607 O O . PHE A 1 199 ? 11.461 27.734 13.992 1 97.31 199 PHE A O 1
ATOM 1614 N N . TRP A 1 200 ? 11.055 25.516 14.406 1 96.75 200 TRP A N 1
ATOM 1615 C CA . TRP A 1 200 ? 10.906 25.109 13.008 1 96.75 200 TRP A CA 1
ATOM 1616 C C . TRP A 1 200 ? 9.516 25.469 12.484 1 96.75 200 TRP A C 1
ATOM 1618 O O . TRP A 1 200 ? 8.508 24.984 13 1 96.75 200 TRP A O 1
ATOM 1628 N N . SER A 1 201 ? 9.445 26.297 11.484 1 97.19 201 SER A N 1
ATOM 1629 C CA . SER A 1 201 ? 8.188 26.859 11 1 97.19 201 SER A CA 1
ATOM 1630 C C . SER A 1 201 ? 7.207 25.766 10.586 1 97.19 201 SER A C 1
ATOM 1632 O O . SER A 1 201 ? 6.031 25.812 10.945 1 97.19 201 SER A O 1
ATOM 1634 N N . ARG A 1 202 ? 7.652 24.781 9.844 1 97.31 202 ARG A N 1
ATOM 1635 C CA . ARG A 1 202 ? 6.75 23.734 9.359 1 97.31 202 ARG A CA 1
ATOM 1636 C C . ARG A 1 202 ? 6.152 22.953 10.523 1 97.31 202 ARG A C 1
ATOM 1638 O O . ARG A 1 202 ? 4.961 22.641 10.523 1 97.31 202 ARG A O 1
ATOM 1645 N N . GLY A 1 203 ? 7.016 22.547 11.469 1 97.5 203 GLY A N 1
ATOM 1646 C CA . GLY A 1 203 ? 6.5 21.875 12.648 1 97.5 203 GLY A CA 1
ATOM 1647 C C . GLY A 1 203 ? 5.398 22.656 13.344 1 97.5 203 GLY A C 1
ATOM 1648 O O . GLY A 1 203 ? 4.352 22.094 13.68 1 97.5 203 GLY A O 1
ATOM 1649 N N . ILE A 1 204 ? 5.629 23.906 13.531 1 98.56 204 ILE A N 1
ATOM 1650 C CA . ILE A 1 204 ? 4.656 24.781 14.18 1 98.56 204 ILE A CA 1
ATOM 1651 C C . ILE A 1 204 ? 3.424 24.922 13.289 1 98.56 204 ILE A C 1
ATOM 1653 O O . ILE A 1 204 ? 2.297 25 13.789 1 98.56 204 ILE A O 1
ATOM 1657 N N . GLY A 1 205 ? 3.676 24.984 12.008 1 98.69 205 GLY A N 1
ATOM 1658 C CA . GLY A 1 205 ? 2.572 24.984 11.055 1 98.69 205 GLY A CA 1
ATOM 1659 C C . GLY A 1 205 ? 1.632 23.812 11.234 1 98.69 205 GLY A C 1
ATOM 1660 O O . GLY A 1 205 ? 0.41 23.969 11.195 1 98.69 205 GLY A O 1
ATOM 1661 N N . TRP A 1 206 ? 2.215 22.594 11.422 1 98.75 206 TRP A N 1
ATOM 1662 C CA . TRP A 1 206 ? 1.407 21.406 11.664 1 98.75 206 TRP A CA 1
ATOM 1663 C C . TRP A 1 206 ? 0.525 21.594 12.891 1 98.75 206 TRP A C 1
ATOM 1665 O O . TRP A 1 206 ? -0.652 21.219 12.883 1 98.75 206 TRP A O 1
ATOM 1675 N N . VAL A 1 207 ? 1.088 22.188 13.922 1 98.88 207 VAL A N 1
ATOM 1676 C CA . VAL A 1 207 ? 0.347 22.375 15.164 1 98.88 207 VAL A CA 1
ATOM 1677 C C . VAL A 1 207 ? -0.825 23.328 14.922 1 98.88 207 VAL A C 1
ATOM 1679 O O . VAL A 1 207 ? -1.961 23.031 15.305 1 98.88 207 VAL A O 1
ATOM 1682 N N . LEU A 1 208 ? -0.558 24.438 14.312 1 98.94 208 LEU A N 1
ATOM 1683 C CA . LEU A 1 208 ? -1.609 25.422 14.047 1 98.94 208 LEU A CA 1
ATOM 1684 C C . LEU A 1 208 ? -2.705 24.812 13.18 1 98.94 208 LEU A C 1
ATOM 1686 O O . LEU A 1 208 ? -3.895 25 13.453 1 98.94 208 LEU A O 1
ATOM 1690 N N . ALA A 1 209 ? -2.297 24.062 12.188 1 98.88 209 ALA A N 1
ATOM 1691 C CA . ALA A 1 209 ? -3.227 23.484 11.219 1 98.88 209 ALA A CA 1
ATOM 1692 C C . ALA A 1 209 ? -4.035 22.359 11.844 1 98.88 209 ALA A C 1
ATOM 1694 O O . ALA A 1 209 ? -5.094 21.984 11.328 1 98.88 209 ALA A O 1
ATOM 1695 N N . ALA A 1 210 ? -3.57 21.766 12.906 1 98.88 210 ALA A N 1
ATOM 1696 C CA . ALA A 1 210 ? -4.254 20.656 13.562 1 98.88 210 ALA A CA 1
ATOM 1697 C C . ALA A 1 210 ? -5.586 21.094 14.156 1 98.88 210 ALA A C 1
ATOM 1699 O O . ALA A 1 210 ? -6.559 20.344 14.156 1 98.88 210 ALA A O 1
ATOM 1700 N N . VAL A 1 211 ? -5.637 22.344 14.609 1 98.88 211 VAL A N 1
ATOM 1701 C CA . VAL A 1 211 ? -6.773 22.797 15.398 1 98.88 211 VAL A CA 1
ATOM 1702 C C . VAL A 1 211 ? -8.016 22.891 14.516 1 98.88 211 VAL A C 1
ATOM 1704 O O . VAL A 1 211 ? -9.055 22.312 14.836 1 98.88 211 VAL A O 1
ATOM 1707 N N . PRO A 1 212 ? -7.945 23.609 13.375 1 98.69 212 PRO A N 1
ATOM 1708 C CA . PRO A 1 212 ? -9.148 23.609 12.531 1 98.69 212 PRO A CA 1
ATOM 1709 C C . PRO A 1 212 ? -9.594 22.203 12.141 1 98.69 212 PRO A C 1
ATOM 1711 O O . PRO A 1 212 ? -10.797 21.953 12 1 98.69 212 PRO A O 1
ATOM 1714 N N . ARG A 1 213 ? -8.703 21.297 11.922 1 98.44 213 ARG A N 1
ATOM 1715 C CA . ARG A 1 213 ? -9.039 19.922 11.539 1 98.44 213 ARG A CA 1
ATOM 1716 C C . ARG A 1 213 ? -9.758 19.203 12.672 1 98.44 213 ARG A C 1
ATOM 1718 O O . ARG A 1 213 ? -10.703 18.453 12.438 1 98.44 213 ARG A O 1
ATOM 1725 N N . LEU A 1 214 ? -9.305 19.484 13.875 1 98.75 214 LEU A N 1
ATOM 1726 C CA . LEU A 1 214 ? -9.953 18.906 15.047 1 98.75 214 LEU A CA 1
ATOM 1727 C C . LEU A 1 214 ? -11.328 19.516 15.258 1 98.75 214 LEU A C 1
ATOM 1729 O O . LEU A 1 214 ? -12.289 18.812 15.562 1 98.75 214 LEU A O 1
ATOM 1733 N N . MET A 1 215 ? -11.414 20.812 15.086 1 98.25 215 MET A N 1
ATOM 1734 C CA . MET A 1 215 ? -12.688 21.5 15.289 1 98.25 215 MET A CA 1
ATOM 1735 C C . MET A 1 215 ? -13.75 20.969 14.328 1 98.25 215 MET A C 1
ATOM 1737 O O . MET A 1 215 ? -14.93 20.922 14.672 1 98.25 215 MET A O 1
ATOM 1741 N N . ALA A 1 216 ? -13.312 20.562 13.172 1 97.12 216 ALA A N 1
ATOM 1742 C CA . ALA A 1 216 ? -14.242 20.047 12.164 1 97.12 216 ALA A CA 1
ATOM 1743 C C . ALA A 1 216 ? -14.828 18.719 12.602 1 97.12 216 ALA A C 1
ATOM 1745 O O . ALA A 1 216 ? -15.836 18.266 12.047 1 97.12 216 ALA A O 1
ATOM 1746 N N . ARG A 1 217 ? -14.242 18.078 13.602 1 97.62 217 ARG A N 1
ATOM 1747 C CA . ARG A 1 217 ? -14.633 16.719 13.938 1 97.62 217 ARG A CA 1
ATOM 1748 C C . ARG A 1 217 ? -15.219 16.641 15.344 1 97.62 217 ARG A C 1
ATOM 1750 O O . ARG A 1 217 ? -15.906 15.68 15.688 1 97.62 217 ARG A O 1
ATOM 1757 N N . MET A 1 218 ? -14.969 17.672 16.109 1 97.19 218 MET A N 1
ATOM 1758 C CA . MET A 1 218 ? -15.406 17.672 17.5 1 97.19 218 MET A CA 1
ATOM 1759 C C . MET A 1 218 ? -16.875 18.094 17.594 1 97.19 218 MET A C 1
ATOM 1761 O O . MET A 1 218 ? -17.312 18.984 16.875 1 97.19 218 MET A O 1
ATOM 1765 N N . PRO A 1 219 ? -17.594 17.469 18.531 1 96.69 219 PRO A N 1
ATOM 1766 C CA . PRO A 1 219 ? -18.953 17.969 18.797 1 96.69 219 PRO A CA 1
ATOM 1767 C C . PRO A 1 219 ? -18.969 19.406 19.281 1 96.69 219 PRO A C 1
ATOM 1769 O O . PRO A 1 219 ? -18.062 19.844 20 1 96.69 219 PRO A O 1
ATOM 1772 N N . GLU A 1 220 ? -20.031 20.062 18.953 1 93.44 220 GLU A N 1
ATOM 1773 C CA . GLU A 1 220 ? -20.156 21.484 19.281 1 93.44 220 GLU A CA 1
ATOM 1774 C C . GLU A 1 220 ? -20.094 21.703 20.797 1 93.44 220 GLU A C 1
ATOM 1776 O O . GLU A 1 220 ? -19.578 22.719 21.25 1 93.44 220 GLU A O 1
ATOM 1781 N N . ASP A 1 221 ? -20.562 20.703 21.531 1 94.69 221 ASP A N 1
ATOM 1782 C CA . ASP A 1 221 ? -20.672 20.875 22.969 1 94.69 221 ASP A CA 1
ATOM 1783 C C . ASP A 1 221 ? -19.484 20.219 23.688 1 94.69 221 ASP A C 1
ATOM 1785 O O . ASP A 1 221 ? -19.562 19.969 24.906 1 94.69 221 ASP A O 1
ATOM 1789 N N . PHE A 1 222 ? -18.484 19.859 22.906 1 96.69 222 PHE A N 1
ATOM 1790 C CA . PHE A 1 222 ? -17.328 19.25 23.547 1 96.69 222 PHE A CA 1
ATOM 1791 C C . PHE A 1 222 ? -16.719 20.219 24.562 1 96.69 222 PHE A C 1
ATOM 1793 O O . PHE A 1 222 ? -16.328 21.344 24.203 1 96.69 222 PHE A O 1
ATOM 1800 N N . ALA A 1 223 ? -16.5 19.875 25.781 1 96.81 223 ALA A N 1
ATOM 1801 C CA . ALA A 1 223 ? -16.203 20.75 26.922 1 96.81 223 ALA A CA 1
ATOM 1802 C C . ALA A 1 223 ? -14.844 21.422 26.734 1 96.81 223 ALA A C 1
ATOM 1804 O O . ALA A 1 223 ? -14.648 22.562 27.141 1 96.81 223 ALA A O 1
ATOM 1805 N N . ASP A 1 224 ? -13.914 20.719 26.094 1 97.69 224 ASP A N 1
ATOM 1806 C CA . ASP A 1 224 ? -12.547 21.234 26.031 1 97.69 224 ASP A CA 1
ATOM 1807 C C . ASP A 1 224 ? -12.32 22.047 24.766 1 97.69 224 ASP A C 1
ATOM 1809 O O . ASP A 1 224 ? -11.203 22.5 24.516 1 97.69 224 ASP A O 1
ATOM 1813 N N . LYS A 1 225 ? -13.281 22.281 23.938 1 97.56 225 LYS A N 1
ATOM 1814 C CA . LYS A 1 225 ? -13.156 23.016 22.688 1 97.56 225 LYS A CA 1
ATOM 1815 C C . LYS A 1 225 ? -12.523 24.391 22.922 1 97.56 225 LYS A C 1
ATOM 1817 O O . LYS A 1 225 ? -11.609 24.797 22.203 1 97.56 225 LYS A O 1
ATOM 1822 N N . PRO A 1 226 ? -12.898 25.141 23.969 1 97.81 226 PRO A N 1
ATOM 1823 C CA . PRO A 1 226 ? -12.305 26.469 24.188 1 97.81 226 PRO A CA 1
ATOM 1824 C C . PRO A 1 226 ? -10.797 26.406 24.406 1 97.81 226 PRO A C 1
ATOM 1826 O O . PRO A 1 226 ? -10.078 27.344 24.047 1 97.81 226 PRO A O 1
ATOM 1829 N N . ARG A 1 227 ? -10.32 25.328 24.984 1 98.31 227 ARG A N 1
ATOM 1830 C CA . ARG A 1 227 ? -8.891 25.188 25.234 1 98.31 227 ARG A CA 1
ATOM 1831 C C . ARG A 1 227 ? -8.117 25.109 23.922 1 98.31 227 ARG A C 1
ATOM 1833 O O . ARG A 1 227 ? -7.039 25.688 23.797 1 98.31 227 ARG A O 1
ATOM 1840 N N . TYR A 1 228 ? -8.664 24.375 22.969 1 98.75 228 TYR A N 1
ATOM 1841 C CA . TYR A 1 228 ? -8.055 24.297 21.641 1 98.75 228 TYR A CA 1
ATOM 1842 C C . TYR A 1 228 ? -8.055 25.656 20.953 1 98.75 228 TYR A C 1
ATOM 1844 O O . TYR A 1 228 ? -7.059 26.031 20.328 1 98.75 228 TYR A O 1
ATOM 1852 N N . LEU A 1 229 ? -9.141 26.344 21.062 1 98.69 229 LEU A N 1
ATOM 1853 C CA . LEU A 1 229 ? -9.273 27.656 20.406 1 98.69 229 LEU A CA 1
ATOM 1854 C C . LEU A 1 229 ? -8.32 28.672 21.031 1 98.69 229 LEU A C 1
ATOM 1856 O O . LEU A 1 229 ? -7.766 29.516 20.328 1 98.69 229 LEU A O 1
ATOM 1860 N N . THR A 1 230 ? -8.109 28.578 22.328 1 98.62 230 THR A N 1
ATOM 1861 C CA . THR A 1 230 ? -7.145 29.438 23 1 98.62 230 THR A CA 1
ATOM 1862 C C . THR A 1 230 ? -5.727 29.141 22.516 1 98.62 230 THR A C 1
ATOM 1864 O O . THR A 1 230 ? -4.973 30.062 22.203 1 98.62 230 THR A O 1
ATOM 1867 N N . LEU A 1 231 ? -5.422 27.859 22.5 1 98.69 231 LEU A N 1
ATOM 1868 C CA . LEU A 1 231 ? -4.125 27.469 21.969 1 98.69 231 LEU A CA 1
ATOM 1869 C C . LEU A 1 231 ? -3.92 28.047 20.562 1 98.69 231 LEU A C 1
ATOM 1871 O O . LEU A 1 231 ? -2.861 28.594 20.266 1 98.69 231 LEU A O 1
ATOM 1875 N N . PHE A 1 232 ? -4.957 27.922 19.766 1 98.81 232 PHE A N 1
ATOM 1876 C CA . PHE A 1 232 ? -4.91 28.375 18.375 1 98.81 232 PHE A CA 1
ATOM 1877 C C . PHE A 1 232 ? -4.668 29.875 18.312 1 98.81 232 PHE A C 1
ATOM 1879 O O . PHE A 1 232 ? -3.779 30.344 17.594 1 98.81 232 PHE A O 1
ATOM 1886 N N . THR A 1 233 ? -5.422 30.688 19.016 1 98.81 233 THR A N 1
ATOM 1887 C CA . THR A 1 233 ? -5.352 32.125 18.953 1 98.81 233 THR A CA 1
ATOM 1888 C C . THR A 1 233 ? -4.016 32.656 19.484 1 98.81 233 THR A C 1
ATOM 1890 O O . THR A 1 233 ? -3.438 33.594 18.938 1 98.81 233 THR A O 1
ATOM 1893 N N . GLU A 1 234 ? -3.553 31.984 20.547 1 98.62 234 GLU A N 1
ATOM 1894 C CA . GLU A 1 234 ? -2.26 32.375 21.094 1 98.62 234 GLU A CA 1
ATOM 1895 C C . GLU A 1 234 ? -1.126 32.062 20.125 1 98.62 234 GLU A C 1
ATOM 1897 O O . GLU A 1 234 ? -0.222 32.906 19.938 1 98.62 234 GLU A O 1
ATOM 1902 N N . LEU A 1 235 ? -1.195 30.922 19.531 1 98.88 235 LEU A N 1
ATOM 1903 C CA . LEU A 1 235 ? -0.155 30.547 18.578 1 98.88 235 LEU A CA 1
ATOM 1904 C C . LEU A 1 235 ? -0.203 31.438 17.344 1 98.88 235 LEU A C 1
ATOM 1906 O O . LEU A 1 235 ? 0.838 31.859 16.844 1 98.88 235 LEU A O 1
ATOM 1910 N N . ALA A 1 236 ? -1.428 31.703 16.844 1 98.88 236 ALA A N 1
ATOM 1911 C CA . ALA A 1 236 ? -1.599 32.594 15.703 1 98.88 236 ALA A CA 1
ATOM 1912 C C . ALA A 1 236 ? -0.981 33.969 15.984 1 98.88 236 ALA A C 1
ATOM 1914 O O . ALA A 1 236 ? -0.259 34.5 15.141 1 98.88 236 ALA A O 1
ATOM 1915 N N . ALA A 1 237 ? -1.241 34.469 17.141 1 98.75 237 ALA A N 1
ATOM 1916 C CA . ALA A 1 237 ? -0.727 35.781 17.531 1 98.75 237 ALA A CA 1
ATOM 1917 C C . ALA A 1 237 ? 0.8 35.812 17.531 1 98.75 237 ALA A C 1
ATOM 1919 O O . ALA A 1 237 ? 1.418 36.812 17.203 1 98.75 237 ALA A O 1
ATOM 1920 N N . GLU A 1 238 ? 1.319 34.719 17.891 1 98.62 238 GLU A N 1
ATOM 1921 C CA . GLU A 1 238 ? 2.775 34.656 17.953 1 98.62 238 GLU A CA 1
ATOM 1922 C C . GLU A 1 238 ? 3.389 34.469 16.562 1 98.62 238 GLU A C 1
ATOM 1924 O O . GLU A 1 238 ? 4.336 35.188 16.219 1 98.62 238 GLU A O 1
ATOM 1929 N N . VAL A 1 239 ? 2.844 33.562 15.75 1 98.56 239 VAL A N 1
ATOM 1930 C CA . VAL A 1 239 ? 3.504 33.156 14.516 1 98.56 239 VAL A CA 1
ATOM 1931 C C . VAL A 1 239 ? 3.5 34.312 13.516 1 98.56 239 VAL A C 1
ATOM 1933 O O . VAL A 1 239 ? 4.418 34.438 12.703 1 98.56 239 VAL A O 1
ATOM 1936 N N . ILE A 1 240 ? 2.547 35.25 13.531 1 98.69 240 ILE A N 1
ATOM 1937 C CA . ILE A 1 240 ? 2.438 36.281 12.516 1 98.69 240 ILE A CA 1
ATOM 1938 C C . ILE A 1 240 ? 3.594 37.25 12.656 1 98.69 240 ILE A C 1
ATOM 1940 O O . ILE A 1 240 ? 3.902 38 11.727 1 98.69 240 ILE A O 1
ATOM 1944 N N . LYS A 1 241 ? 4.25 37.219 13.828 1 98.44 241 LYS A N 1
ATOM 1945 C CA . LYS A 1 241 ? 5.371 38.125 14.078 1 98.44 241 LYS A CA 1
ATOM 1946 C C . LYS A 1 241 ? 6.574 37.75 13.219 1 98.44 241 LYS A C 1
ATOM 1948 O O . LYS A 1 241 ? 7.512 38.562 13.086 1 98.44 241 LYS A O 1
ATOM 1953 N N . TYR A 1 242 ? 6.496 36.594 12.688 1 98.5 242 TYR A N 1
ATOM 1954 C CA . TYR A 1 242 ? 7.695 36.094 12.023 1 98.5 242 TYR A CA 1
ATOM 1955 C C . TYR A 1 242 ? 7.5 36.031 10.508 1 98.5 242 TYR A C 1
ATOM 1957 O O . TYR A 1 242 ? 8.367 35.562 9.781 1 98.5 242 TYR A O 1
ATOM 1965 N N . GLN A 1 243 ? 6.355 36.438 9.984 1 98.75 243 GLN A N 1
ATOM 1966 C CA . GLN A 1 243 ? 6.207 36.531 8.531 1 98.75 243 GLN A CA 1
ATOM 1967 C C . GLN A 1 243 ? 7.172 37.562 7.941 1 98.75 243 GLN A C 1
ATOM 1969 O O . GLN A 1 243 ? 7.285 38.688 8.445 1 98.75 243 GLN A O 1
ATOM 1974 N N . GLN A 1 244 ? 7.859 37.156 6.938 1 98.44 244 GLN A N 1
ATOM 1975 C CA . GLN A 1 244 ? 8.812 38.031 6.27 1 98.44 244 GLN A CA 1
ATOM 1976 C C . GLN A 1 244 ? 8.109 38.969 5.273 1 98.44 244 GLN A C 1
ATOM 1978 O O . GLN A 1 244 ? 6.938 38.75 4.957 1 98.44 244 GLN A O 1
ATOM 1983 N N . GLU A 1 245 ? 8.859 39.906 4.73 1 97.94 245 GLU A N 1
ATOM 1984 C CA . GLU A 1 245 ? 8.32 40.906 3.824 1 97.94 245 GLU A CA 1
ATOM 1985 C C . GLU A 1 245 ? 7.746 40.281 2.562 1 97.94 245 GLU A C 1
ATOM 1987 O O . GLU A 1 245 ? 6.762 40.75 2.004 1 97.94 245 GLU A O 1
ATOM 1992 N N . ASP A 1 246 ? 8.281 39.188 2.211 1 98.44 246 ASP A N 1
ATOM 1993 C CA . ASP A 1 246 ? 7.859 38.531 0.968 1 98.44 246 ASP A CA 1
ATOM 1994 C C . ASP A 1 246 ? 6.684 37.594 1.207 1 98.44 246 ASP A C 1
ATOM 1996 O O . ASP A 1 246 ? 6.238 36.906 0.29 1 98.44 246 ASP A O 1
ATOM 2000 N N . GLY A 1 247 ? 6.238 37.469 2.441 1 98.69 247 GLY A N 1
ATOM 2001 C CA . GLY A 1 247 ? 5.02 36.75 2.746 1 98.69 247 GLY A CA 1
ATOM 2002 C C . GLY A 1 247 ? 5.281 35.344 3.291 1 98.69 247 GLY A C 1
ATOM 2003 O O . GLY A 1 247 ? 4.363 34.688 3.768 1 98.69 247 GLY A O 1
ATOM 2004 N N . PHE A 1 248 ? 6.562 34.969 3.24 1 98.75 248 PHE A N 1
ATOM 2005 C CA . PHE A 1 248 ? 6.914 33.625 3.678 1 98.75 248 PHE A CA 1
ATOM 2006 C C . PHE A 1 248 ? 7.297 33.594 5.152 1 98.75 248 PHE A C 1
ATOM 2008 O O . PHE A 1 248 ? 7.707 34.625 5.699 1 98.75 248 PHE A O 1
ATOM 2015 N N . TRP A 1 249 ? 7.082 32.562 5.848 1 98.69 249 TRP A N 1
ATOM 2016 C CA . TRP A 1 249 ? 7.855 32.156 7.02 1 98.69 249 TRP A CA 1
ATOM 2017 C C . TRP A 1 249 ? 9.062 31.312 6.621 1 98.69 249 TRP A C 1
ATOM 2019 O O . TRP A 1 249 ? 8.93 30.344 5.871 1 98.69 249 TRP A O 1
ATOM 2029 N N . ARG A 1 250 ? 10.219 31.75 7.105 1 98 250 ARG A N 1
ATOM 2030 C CA . ARG A 1 250 ? 11.422 30.984 6.805 1 98 250 ARG A CA 1
ATOM 2031 C C . ARG A 1 250 ? 11.461 29.688 7.605 1 98 250 ARG A C 1
ATOM 2033 O O . ARG A 1 250 ? 10.703 29.531 8.57 1 98 250 ARG A O 1
ATOM 2040 N N . THR A 1 251 ? 12.344 28.781 7.207 1 97.06 251 THR A N 1
ATOM 2041 C CA . THR A 1 251 ? 12.484 27.469 7.844 1 97.06 251 THR A CA 1
ATOM 2042 C C . THR A 1 251 ? 12.688 27.625 9.352 1 97.06 251 THR A C 1
ATOM 2044 O O . THR A 1 251 ? 12.102 26.875 10.141 1 97.06 251 THR A O 1
ATOM 2047 N N . SER A 1 252 ? 13.492 28.516 9.711 1 96.62 252 SER A N 1
ATOM 2048 C CA . SER A 1 252 ? 13.719 28.828 11.117 1 96.62 252 SER A CA 1
ATOM 2049 C C . SER A 1 252 ? 13.133 30.188 11.484 1 96.62 252 SER A C 1
ATOM 2051 O O . SER A 1 252 ? 13.516 31.219 10.906 1 96.62 252 SER A O 1
ATOM 2053 N N . LEU A 1 253 ? 12.266 30.219 12.477 1 97.31 253 LEU A N 1
ATOM 2054 C CA . LEU A 1 253 ? 11.586 31.453 12.836 1 97.31 253 LEU A CA 1
ATOM 2055 C C . LEU A 1 253 ? 12.547 32.438 13.508 1 97.31 253 LEU A C 1
ATOM 2057 O O . LEU A 1 253 ? 12.484 33.625 13.266 1 97.31 253 LEU A O 1
ATOM 2061 N N . LEU A 1 254 ? 13.5 31.922 14.297 1 96.56 254 LEU A N 1
ATOM 2062 C CA . LEU A 1 254 ? 14.336 32.812 15.094 1 96.56 254 LEU A CA 1
ATOM 2063 C C . LEU A 1 254 ? 15.719 32.938 14.469 1 96.56 254 LEU A C 1
ATOM 2065 O O . LEU A 1 254 ? 16.594 33.594 15.039 1 96.56 254 LEU A O 1
ATOM 2069 N N . ASP A 1 255 ? 15.938 32.344 13.352 1 96.19 255 ASP A N 1
ATOM 2070 C CA . ASP A 1 255 ? 17.188 32.5 12.617 1 96.19 255 ASP A CA 1
ATOM 2071 C C . ASP A 1 255 ? 16.953 32.562 11.109 1 96.19 255 ASP A C 1
ATOM 2073 O O . ASP A 1 255 ? 17.562 31.781 10.359 1 96.19 255 ASP A O 1
ATOM 2077 N N . PRO A 1 256 ? 16.109 33.438 10.656 1 95.69 256 PRO A N 1
ATOM 2078 C CA . PRO A 1 256 ? 15.758 33.5 9.234 1 95.69 256 PRO A CA 1
ATOM 2079 C C . PRO A 1 256 ? 16.953 33.844 8.344 1 95.69 256 PRO A C 1
ATOM 2081 O O . PRO A 1 256 ? 16.984 33.469 7.172 1 95.69 256 PRO A O 1
ATOM 2084 N N . GLN A 1 257 ? 17.969 34.469 8.867 1 95.44 257 GLN A N 1
ATOM 2085 C CA . GLN A 1 257 ? 19.125 34.875 8.07 1 95.44 257 GLN A CA 1
ATOM 2086 C C . GLN A 1 257 ? 19.953 33.625 7.695 1 95.44 257 GLN A C 1
ATOM 2088 O O . GLN A 1 257 ? 20.578 33.594 6.625 1 95.44 257 GLN A O 1
ATOM 2093 N N . ASN A 1 258 ? 19.953 32.625 8.516 1 95.38 258 ASN A N 1
ATOM 2094 C CA . ASN A 1 258 ? 20.672 31.406 8.219 1 95.38 258 ASN A CA 1
ATOM 2095 C C . ASN A 1 258 ? 19.875 30.5 7.297 1 95.38 258 ASN A C 1
ATOM 2097 O O . ASN A 1 258 ? 20.406 29.562 6.703 1 95.38 258 ASN A O 1
ATOM 2101 N N . TYR A 1 259 ? 18.562 30.766 7.215 1 95.19 259 TYR A N 1
ATOM 2102 C CA . TYR A 1 259 ? 17.656 30.047 6.32 1 95.19 259 TYR A CA 1
ATOM 2103 C C . TYR A 1 259 ? 16.828 31.016 5.492 1 95.19 259 TYR A C 1
ATOM 2105 O O . TYR A 1 259 ? 15.609 31.078 5.625 1 95.19 259 TYR A O 1
ATOM 2113 N N . PRO A 1 260 ? 17.5 31.656 4.609 1 96.06 260 PRO A N 1
ATOM 2114 C CA . PRO A 1 260 ? 16.859 32.781 3.93 1 96.06 260 PRO A CA 1
ATOM 2115 C C . PRO A 1 260 ? 15.898 32.344 2.83 1 96.06 260 PRO A C 1
ATOM 2117 O O . PRO A 1 260 ? 15.125 33.125 2.311 1 96.06 260 PRO A O 1
ATOM 2120 N N . ALA A 1 261 ? 15.906 31.078 2.51 1 97 261 ALA A N 1
ATOM 2121 C CA . ALA A 1 261 ? 15.117 30.578 1.387 1 97 261 ALA A CA 1
ATOM 2122 C C . ALA A 1 261 ? 13.625 30.625 1.702 1 97 261 ALA A C 1
ATOM 2124 O O . ALA A 1 261 ? 13.227 30.516 2.865 1 97 261 ALA A O 1
ATOM 2125 N N . LYS A 1 262 ? 12.859 30.828 0.643 1 97.81 262 LYS A N 1
ATOM 2126 C CA . LYS A 1 262 ? 11.414 30.641 0.751 1 97.81 262 LYS A CA 1
ATOM 2127 C C . LYS A 1 262 ? 11.086 29.234 1.258 1 97.81 262 LYS A C 1
ATOM 2129 O O . LYS A 1 262 ? 11.836 28.297 1.024 1 97.81 262 LYS A O 1
ATOM 2134 N N . GLU A 1 263 ? 10.047 29.156 1.94 1 98.12 263 GLU A N 1
ATOM 2135 C CA . GLU A 1 263 ? 9.539 27.875 2.42 1 98.12 263 GLU A CA 1
ATOM 2136 C C . GLU A 1 263 ? 8.023 27.797 2.273 1 98.12 263 GLU A C 1
ATOM 2138 O O . GLU A 1 263 ? 7.285 28.422 3.035 1 98.12 263 GLU A O 1
ATOM 2143 N N . SER A 1 264 ? 7.559 27 1.359 1 98.69 264 SER A N 1
ATOM 2144 C CA . SER A 1 264 ? 6.156 27.062 0.959 1 98.69 264 SER A CA 1
ATOM 2145 C C . SER A 1 264 ? 5.285 26.219 1.886 1 98.69 264 SER A C 1
ATOM 2147 O O . SER A 1 264 ? 4.137 26.578 2.162 1 98.69 264 SER A O 1
ATOM 2149 N N . SER A 1 265 ? 5.781 25.094 2.381 1 98.25 265 SER A N 1
ATOM 2150 C CA . SER A 1 265 ? 4.949 24.172 3.158 1 98.25 265 SER A CA 1
ATOM 2151 C C . SER A 1 265 ? 4.508 24.812 4.473 1 98.25 265 SER A C 1
ATOM 2153 O O . SER A 1 265 ? 3.32 24.797 4.805 1 98.25 265 SER A O 1
ATOM 2155 N N . ALA A 1 266 ? 5.434 25.391 5.188 1 98.25 266 ALA A N 1
ATOM 2156 C CA . ALA A 1 266 ? 5.055 26.094 6.414 1 98.25 266 ALA A CA 1
ATOM 2157 C C . ALA A 1 266 ? 4.105 27.25 6.117 1 98.25 266 ALA A C 1
ATOM 2159 O O . ALA A 1 266 ? 3.111 27.438 6.82 1 98.25 266 ALA A O 1
ATOM 2160 N N . THR A 1 267 ? 4.441 28 5.133 1 98.88 267 THR A N 1
ATOM 2161 C CA . THR A 1 267 ? 3.625 29.156 4.754 1 98.88 267 THR A CA 1
ATOM 2162 C C . THR A 1 267 ? 2.197 28.719 4.426 1 98.88 267 THR A C 1
ATOM 2164 O O . THR A 1 267 ? 1.236 29.391 4.816 1 98.88 267 THR A O 1
ATOM 2167 N N . ALA A 1 268 ? 2.096 27.609 3.729 1 98.94 268 ALA A N 1
ATOM 2168 C CA . ALA A 1 268 ? 0.776 27.078 3.385 1 98.94 268 ALA A CA 1
ATOM 2169 C C . ALA A 1 268 ? 0.006 26.672 4.637 1 98.94 268 ALA A C 1
ATOM 2171 O O . ALA A 1 268 ? -1.192 26.938 4.75 1 98.94 268 ALA A O 1
ATOM 2172 N N . LEU A 1 269 ? 0.664 26.016 5.547 1 98.94 269 LEU A N 1
ATOM 2173 C CA . LEU A 1 269 ? 0.019 25.562 6.777 1 98.94 269 LEU A CA 1
ATOM 2174 C C . LEU A 1 269 ? -0.422 26.75 7.621 1 98.94 269 LEU A C 1
ATOM 2176 O O . LEU A 1 269 ? -1.535 26.766 8.148 1 98.94 269 LEU A O 1
ATOM 2180 N N . PHE A 1 270 ? 0.457 27.75 7.742 1 98.94 270 PHE A N 1
ATOM 2181 C CA . PHE A 1 270 ? 0.083 28.969 8.461 1 98.94 270 PHE A CA 1
ATOM 2182 C C . PHE A 1 270 ? -1.072 29.672 7.762 1 98.94 270 PHE A C 1
ATOM 2184 O O . PHE A 1 270 ? -2.02 30.109 8.414 1 98.94 270 PHE A O 1
ATOM 2191 N N . CYS A 1 271 ? -0.98 29.797 6.461 1 98.94 271 CYS A N 1
ATOM 2192 C CA . CYS A 1 271 ? -2.051 30.422 5.688 1 98.94 271 CYS A CA 1
ATOM 2193 C C . CYS A 1 271 ? -3.385 29.734 5.957 1 98.94 271 CYS A C 1
ATOM 2195 O O . CYS A 1 271 ? -4.395 30.406 6.188 1 98.94 271 CYS A O 1
ATOM 2197 N N . TYR A 1 272 ? -3.385 28.453 5.934 1 98.88 272 TYR A N 1
ATOM 2198 C CA . TYR A 1 272 ? -4.578 27.672 6.215 1 98.88 272 TYR A CA 1
ATOM 2199 C C . TYR A 1 272 ? -5.152 28.016 7.582 1 98.88 272 TYR A C 1
ATOM 2201 O O . TYR A 1 272 ? -6.324 28.391 7.695 1 98.88 272 TYR A O 1
ATOM 2209 N N . GLY A 1 273 ? -4.332 27.875 8.602 1 98.94 273 GLY A N 1
ATOM 2210 C CA . GLY A 1 273 ? -4.797 28.141 9.953 1 98.94 273 GLY A CA 1
ATOM 2211 C C . GLY A 1 273 ? -5.305 29.547 10.148 1 98.94 273 GLY A C 1
ATOM 2212 O O . GLY A 1 273 ? -6.398 29.766 10.672 1 98.94 273 GLY A O 1
ATOM 2213 N N . LEU A 1 274 ? -4.52 30.5 9.703 1 98.94 274 LEU A N 1
ATOM 2214 C CA . LEU A 1 274 ? -4.879 31.906 9.883 1 98.94 274 LEU A CA 1
ATOM 2215 C C . LEU A 1 274 ? -6.145 32.25 9.102 1 98.94 274 LEU A C 1
ATOM 2217 O O . LEU A 1 274 ? -7.012 32.969 9.609 1 98.94 274 LEU A O 1
ATOM 2221 N N . ALA A 1 275 ? -6.223 31.75 7.898 1 98.81 275 ALA A N 1
ATOM 2222 C CA . ALA A 1 275 ? -7.43 31.969 7.105 1 98.81 275 ALA A CA 1
ATOM 2223 C C . ALA A 1 275 ? -8.656 31.391 7.801 1 98.81 275 ALA A C 1
ATOM 2225 O O . ALA A 1 275 ? -9.727 32 7.809 1 98.81 275 ALA A O 1
ATOM 2226 N N . TRP A 1 276 ? -8.547 30.172 8.328 1 98.81 276 TRP A N 1
ATOM 2227 C CA . TRP A 1 276 ? -9.633 29.562 9.078 1 98.81 276 TRP A CA 1
ATOM 2228 C C . TRP A 1 276 ? -10.047 30.422 10.266 1 98.81 276 TRP A C 1
ATOM 2230 O O . TRP A 1 276 ? -11.234 30.609 10.523 1 98.81 276 TRP A O 1
ATOM 2240 N N . GLY A 1 277 ? -9.055 30.969 10.984 1 98.88 277 GLY A N 1
ATOM 2241 C CA . GLY A 1 277 ? -9.336 31.859 12.109 1 98.88 277 GLY A CA 1
ATOM 2242 C C . GLY A 1 277 ? -10.102 33.094 11.703 1 98.88 277 GLY A C 1
ATOM 2243 O O . GLY A 1 277 ? -11.008 33.531 12.414 1 98.88 277 GLY A O 1
ATOM 2244 N N . VAL A 1 278 ? -9.719 33.656 10.617 1 98.69 278 VAL A N 1
ATOM 2245 C CA . VAL A 1 278 ? -10.406 34.844 10.117 1 98.69 278 VAL A CA 1
ATOM 2246 C C . VAL A 1 278 ? -11.836 34.5 9.711 1 98.69 278 VAL A C 1
ATOM 2248 O O . VAL A 1 278 ? -12.789 35.156 10.125 1 98.69 278 VAL A O 1
ATOM 2251 N N . ARG A 1 279 ? -11.977 33.406 8.93 1 98 279 ARG A N 1
ATOM 2252 C CA . ARG A 1 279 ? -13.273 32.969 8.438 1 98 279 ARG A CA 1
ATOM 2253 C C . ARG A 1 279 ? -14.242 32.719 9.594 1 98 279 ARG A C 1
ATOM 2255 O O . ARG A 1 279 ? -15.43 33.031 9.5 1 98 279 ARG A O 1
ATOM 2262 N N . THR A 1 280 ? -13.789 32.156 10.695 1 97.75 280 THR A N 1
ATOM 2263 C CA . THR A 1 280 ? -14.641 31.75 11.805 1 97.75 280 THR A CA 1
ATOM 2264 C C . THR A 1 280 ? -14.844 32.906 12.781 1 97.75 280 THR A C 1
ATOM 2266 O O . THR A 1 280 ? -15.617 32.781 13.734 1 97.75 280 THR A O 1
ATOM 2269 N N . GLY A 1 281 ? -14.078 34 12.578 1 98 281 GLY A N 1
ATOM 2270 C CA . GLY A 1 281 ? -14.203 35.156 13.445 1 98 281 GLY A CA 1
ATOM 2271 C C . GLY A 1 281 ? -13.352 35.062 14.695 1 98 281 GLY A C 1
ATOM 2272 O O . GLY A 1 281 ? -13.375 35.969 15.531 1 98 281 GLY A O 1
ATOM 2273 N N . LEU A 1 282 ? -12.594 34 14.859 1 98.38 282 LEU A N 1
ATOM 2274 C CA . LEU A 1 282 ? -11.727 33.812 16.016 1 98.38 282 LEU A CA 1
ATOM 2275 C C . LEU A 1 282 ? -10.57 34.812 15.984 1 98.38 282 LEU A C 1
ATOM 2277 O O . LEU A 1 282 ? -10.07 35.219 17.047 1 98.38 282 LEU A O 1
ATOM 2281 N N . LEU A 1 283 ? -10.102 35.156 14.758 1 98.81 283 LEU A N 1
ATOM 2282 C CA . LEU A 1 283 ? -9.047 36.125 14.555 1 98.81 283 LEU A CA 1
ATOM 2283 C C . LEU A 1 283 ? -9.594 37.406 13.898 1 98.81 283 LEU A C 1
ATOM 2285 O O . LEU A 1 283 ? -10.391 37.312 12.961 1 98.81 283 LEU A O 1
ATOM 2289 N N . ASP A 1 284 ? -9.203 38.5 14.344 1 98.38 284 ASP A N 1
ATOM 2290 C CA . ASP A 1 284 ? -9.734 39.75 13.805 1 98.38 284 ASP A CA 1
ATOM 2291 C C . ASP A 1 284 ? -9.242 40 12.375 1 98.38 284 ASP A C 1
ATOM 2293 O O . ASP A 1 284 ? -8.062 39.812 12.086 1 98.38 284 ASP A O 1
ATOM 2297 N N . GLU A 1 285 ? -10.109 40.406 11.609 1 97.75 285 GLU A N 1
ATOM 2298 C CA . GLU A 1 285 ? -9.852 40.562 10.18 1 97.75 285 GLU A CA 1
ATOM 2299 C C . GLU A 1 285 ? -8.789 41.625 9.922 1 97.75 285 GLU A C 1
ATOM 2301 O O . GLU A 1 285 ? -7.934 41.469 9.047 1 97.75 285 GLU A O 1
ATOM 2306 N N . ALA A 1 286 ? -8.828 42.656 10.562 1 98.19 286 ALA A N 1
ATOM 2307 C CA . ALA A 1 286 ? -7.953 43.812 10.312 1 98.19 286 ALA A CA 1
ATOM 2308 C C . ALA A 1 286 ? -6.488 43.406 10.484 1 98.19 286 ALA A C 1
ATOM 2310 O O . ALA A 1 286 ? -5.629 43.875 9.711 1 98.19 286 ALA A O 1
ATOM 2311 N N . THR A 1 287 ? -6.246 42.594 11.445 1 98.62 287 THR A N 1
ATOM 2312 C CA . THR A 1 287 ? -4.879 42.188 11.75 1 98.62 287 THR A CA 1
ATOM 2313 C C . THR A 1 287 ? -4.445 41.031 10.859 1 98.62 287 THR A C 1
ATOM 2315 O O . THR A 1 287 ? -3.338 41.031 10.32 1 98.62 287 THR A O 1
ATOM 2318 N N . TYR A 1 288 ? -5.297 40.094 10.648 1 98.75 288 TYR A N 1
ATOM 2319 C CA . TYR A 1 288 ? -4.828 38.781 10.156 1 98.75 288 TYR A CA 1
ATOM 2320 C C . TYR A 1 288 ? -5.102 38.656 8.664 1 98.75 288 TYR A C 1
ATOM 2322 O O . TYR A 1 288 ? -4.402 37.906 7.961 1 98.75 288 TYR A O 1
ATOM 2330 N N . LEU A 1 289 ? -6.102 39.281 8.109 1 98.25 289 LEU A N 1
ATOM 2331 C CA . LEU A 1 289 ? -6.426 39.125 6.699 1 98.25 289 LEU A CA 1
ATOM 2332 C C . LEU A 1 289 ? -5.262 39.562 5.82 1 98.25 289 LEU A C 1
ATOM 2334 O O . LEU A 1 289 ? -4.91 38.875 4.855 1 98.25 289 LEU A O 1
ATOM 2338 N N . PRO A 1 290 ? -4.641 40.75 6.117 1 98.44 290 PRO A N 1
ATOM 2339 C CA . PRO A 1 290 ? -3.482 41.125 5.301 1 98.44 290 PRO A CA 1
ATOM 2340 C C . PRO A 1 290 ? -2.365 40.094 5.352 1 98.44 290 PRO A C 1
ATOM 2342 O O . PRO A 1 290 ? -1.655 39.875 4.363 1 98.44 290 PRO A O 1
ATOM 2345 N N . VAL A 1 291 ? -2.166 39.406 6.52 1 98.81 291 VAL A N 1
ATOM 2346 C CA . VAL A 1 291 ? -1.156 38.375 6.676 1 98.81 291 VAL A CA 1
ATOM 2347 C C . VAL A 1 291 ? -1.493 37.188 5.777 1 98.81 291 VAL A C 1
ATOM 2349 O O . VAL A 1 291 ? -0.62 36.656 5.09 1 98.81 291 VAL A O 1
ATOM 2352 N N . VAL A 1 292 ? -2.777 36.812 5.746 1 98.75 292 VAL A N 1
ATOM 2353 C CA . VAL A 1 292 ? -3.262 35.688 4.938 1 98.75 292 VAL A CA 1
ATOM 2354 C C . VAL A 1 292 ? -3.092 36.031 3.455 1 98.75 292 VAL A C 1
ATOM 2356 O O . VAL A 1 292 ? -2.6 35.188 2.684 1 98.75 292 VAL A O 1
ATOM 2359 N N . GLU A 1 293 ? -3.475 37.219 3.057 1 98.31 293 GLU A N 1
ATOM 2360 C CA . GLU A 1 293 ? -3.393 37.656 1.659 1 98.31 293 GLU A CA 1
ATOM 2361 C C . GLU A 1 293 ? -1.948 37.656 1.166 1 98.31 293 GLU A C 1
ATOM 2363 O O . GLU A 1 293 ? -1.668 37.188 0.052 1 98.31 293 GLU A O 1
ATOM 2368 N N . LYS A 1 294 ? -1.104 38.125 2.027 1 98.62 294 LYS A N 1
ATOM 2369 C CA . LYS A 1 294 ? 0.315 38.156 1.685 1 98.62 294 LYS A CA 1
ATOM 2370 C C . LYS A 1 294 ? 0.873 36.75 1.539 1 98.62 294 LYS A C 1
ATOM 2372 O O . LYS A 1 294 ? 1.65 36.469 0.624 1 98.62 294 LYS A O 1
ATOM 2377 N N . ALA A 1 295 ? 0.509 35.875 2.395 1 98.81 295 ALA A N 1
ATOM 2378 C CA . ALA A 1 295 ? 0.945 34.469 2.344 1 98.81 295 ALA A CA 1
ATOM 2379 C C . ALA A 1 295 ? 0.436 33.781 1.079 1 98.81 295 ALA A C 1
ATOM 2381 O O . ALA A 1 295 ? 1.19 33.094 0.396 1 98.81 295 ALA A O 1
ATOM 2382 N N . TRP A 1 296 ? -0.824 33.969 0.739 1 98.69 296 TRP A N 1
ATOM 2383 C CA . TRP A 1 296 ? -1.414 33.312 -0.426 1 98.69 296 TRP A CA 1
ATOM 2384 C C . TRP A 1 296 ? -0.758 33.812 -1.713 1 98.69 296 TRP A C 1
ATOM 2386 O O . TRP A 1 296 ? -0.46 33 -2.605 1 98.69 296 TRP A O 1
ATOM 2396 N N . ALA A 1 297 ? -0.588 35.094 -1.759 1 98.25 297 ALA A N 1
ATOM 2397 C CA . ALA A 1 297 ? 0.095 35.656 -2.922 1 98.25 297 ALA A CA 1
ATOM 2398 C C . ALA A 1 297 ? 1.494 35.062 -3.072 1 98.25 297 ALA A C 1
ATOM 2400 O O . ALA A 1 297 ? 1.916 34.719 -4.18 1 98.25 297 ALA A O 1
ATOM 2401 N N . ALA A 1 298 ? 2.213 34.969 -1.96 1 98.69 298 ALA A N 1
ATOM 2402 C CA . ALA A 1 298 ? 3.553 34.406 -1.962 1 98.69 298 ALA A CA 1
ATOM 2403 C C . ALA A 1 298 ? 3.52 32.938 -2.451 1 98.69 298 ALA A C 1
ATOM 2405 O O . ALA A 1 298 ? 4.363 32.531 -3.254 1 98.69 298 ALA A O 1
ATOM 2406 N N . LEU A 1 299 ? 2.553 32.156 -2.002 1 98.75 299 LEU A N 1
ATOM 2407 C CA . LEU A 1 299 ? 2.422 30.75 -2.383 1 98.75 299 LEU A CA 1
ATOM 2408 C C . LEU A 1 299 ? 2.195 30.625 -3.885 1 98.75 299 LEU A C 1
ATOM 2410 O O . LEU A 1 299 ? 2.654 29.656 -4.5 1 98.75 299 LEU A O 1
ATOM 2414 N N . GLY A 1 300 ? 1.469 31.547 -4.465 1 98.19 300 GLY A N 1
ATOM 2415 C CA . GLY A 1 300 ? 1.265 31.531 -5.906 1 98.19 300 GLY A CA 1
ATOM 2416 C C . GLY A 1 300 ? 2.561 31.562 -6.691 1 98.19 300 GLY A C 1
ATOM 2417 O O . GLY A 1 300 ? 2.648 30.969 -7.77 1 98.19 300 GLY A O 1
ATOM 2418 N N . GLU A 1 301 ? 3.566 32.188 -6.102 1 97.44 301 GLU A N 1
ATOM 2419 C CA . GLU A 1 301 ? 4.859 32.312 -6.766 1 97.44 301 GLU A CA 1
ATOM 2420 C C . GLU A 1 301 ? 5.656 31.016 -6.703 1 97.44 301 GLU A C 1
ATOM 2422 O O . GLU A 1 301 ? 6.656 30.859 -7.406 1 97.44 301 GLU A O 1
ATOM 2427 N N . CYS A 1 302 ? 5.199 30.109 -5.969 1 98.69 302 CYS A N 1
ATOM 2428 C CA . CYS A 1 302 ? 5.941 28.875 -5.738 1 98.69 302 CYS A CA 1
ATOM 2429 C C . CYS A 1 302 ? 5.527 27.797 -6.738 1 98.69 302 CYS A C 1
ATOM 2431 O O . CYS A 1 302 ? 6.113 26.719 -6.766 1 98.69 302 CYS A O 1
ATOM 2433 N N . ILE A 1 303 ? 4.52 28.078 -7.59 1 98.75 303 ILE A N 1
ATOM 2434 C CA . ILE A 1 303 ? 3.953 27.078 -8.484 1 98.75 303 ILE A CA 1
ATOM 2435 C C . ILE A 1 303 ? 4.633 27.156 -9.844 1 98.75 303 ILE A C 1
ATOM 2437 O O . ILE A 1 303 ? 4.633 28.203 -10.484 1 98.75 303 ILE A O 1
ATOM 2441 N N . HIS A 1 304 ? 5.23 26.062 -10.227 1 98.69 304 HIS A N 1
ATOM 2442 C CA . HIS A 1 304 ? 5.801 25.969 -11.57 1 98.69 304 HIS A CA 1
ATOM 2443 C C . HIS A 1 304 ? 4.715 26 -12.633 1 98.69 304 HIS A C 1
ATOM 2445 O O . HIS A 1 304 ? 3.539 25.766 -12.336 1 98.69 304 HIS A O 1
ATOM 2451 N N . ASP A 1 305 ? 5.07 26.172 -13.844 1 98.06 305 ASP A N 1
ATOM 2452 C CA . ASP A 1 305 ? 4.137 26.266 -14.961 1 98.06 305 ASP A CA 1
ATOM 2453 C C . ASP A 1 305 ? 3.324 24.984 -15.102 1 98.06 305 ASP A C 1
ATOM 2455 O O . ASP A 1 305 ? 2.162 25.016 -15.516 1 98.06 305 ASP A O 1
ATOM 2459 N N . ASN A 1 306 ? 3.906 23.906 -14.758 1 98.31 306 ASN A N 1
ATOM 2460 C CA . ASN A 1 306 ? 3.24 22.625 -14.945 1 98.31 306 ASN A CA 1
ATOM 2461 C C . ASN A 1 306 ? 2.344 22.281 -13.758 1 98.31 306 ASN A C 1
ATOM 2463 O O . ASN A 1 306 ? 1.721 21.219 -13.734 1 98.31 306 ASN A O 1
ATOM 2467 N N . GLY A 1 307 ? 2.367 23.109 -12.672 1 98.69 307 GLY A N 1
ATOM 2468 C CA . GLY A 1 307 ? 1.492 22.891 -11.531 1 98.69 307 GLY A CA 1
ATOM 2469 C C . GLY A 1 307 ? 2.227 22.375 -10.305 1 98.69 307 GLY A C 1
ATOM 2470 O O . GLY A 1 307 ? 1.637 22.266 -9.227 1 98.69 307 GLY A O 1
ATOM 2471 N N . MET A 1 308 ? 3.559 22.047 -10.438 1 98.88 308 MET A N 1
ATOM 2472 C CA . MET A 1 308 ? 4.352 21.562 -9.305 1 98.88 308 MET A CA 1
ATOM 2473 C C . MET A 1 308 ? 4.574 22.672 -8.289 1 98.88 308 MET A C 1
ATOM 2475 O O . MET A 1 308 ? 5.074 23.75 -8.633 1 98.88 308 MET A O 1
ATOM 2479 N N . ILE A 1 309 ? 4.199 22.5 -7.098 1 98.81 309 ILE A N 1
ATOM 2480 C CA . ILE A 1 309 ? 4.527 23.484 -6.078 1 98.81 309 ILE A CA 1
ATOM 2481 C C . ILE A 1 309 ? 5.941 23.25 -5.559 1 98.81 309 ILE A C 1
ATOM 2483 O O . ILE A 1 309 ? 6.277 22.125 -5.148 1 98.81 309 ILE A O 1
ATOM 2487 N N . GLY A 1 310 ? 6.746 24.25 -5.656 1 98.69 310 GLY A N 1
ATOM 2488 C CA . GLY A 1 310 ? 8.133 24.188 -5.219 1 98.69 310 GLY A CA 1
ATOM 2489 C C . GLY A 1 310 ? 8.359 24.844 -3.869 1 98.69 310 GLY A C 1
ATOM 2490 O O . GLY A 1 310 ? 7.406 25.188 -3.164 1 98.69 310 GLY A O 1
ATOM 2491 N N . TRP A 1 311 ? 9.625 24.906 -3.424 1 98.38 311 TRP A N 1
ATOM 2492 C CA . TRP A 1 311 ? 10.07 25.5 -2.17 1 98.38 311 TRP A CA 1
ATOM 2493 C C . TRP A 1 311 ? 9.523 24.734 -0.973 1 98.38 311 TRP A C 1
ATOM 2495 O O . TRP A 1 311 ? 9.219 25.312 0.066 1 98.38 311 TRP A O 1
ATOM 2505 N N . VAL A 1 312 ? 9.281 23.406 -1.217 1 97.81 312 VAL A N 1
ATOM 2506 C CA . VAL A 1 312 ? 8.836 22.547 -0.131 1 97.81 312 VAL A CA 1
ATOM 2507 C C . VAL A 1 312 ? 10.039 21.984 0.612 1 97.81 312 VAL A C 1
ATOM 2509 O O . VAL A 1 312 ? 10.914 21.359 0.006 1 97.81 312 VAL A O 1
ATOM 2512 N N . GLN A 1 313 ? 10.078 22.266 1.824 1 93.44 313 GLN A N 1
ATOM 2513 C CA . GLN A 1 313 ? 11.148 21.656 2.611 1 93.44 313 GLN A CA 1
ATOM 2514 C C . GLN A 1 313 ? 11.023 20.141 2.619 1 93.44 313 GLN A C 1
ATOM 2516 O O . GLN A 1 313 ? 9.977 19.594 2.996 1 93.44 313 GLN A O 1
ATOM 2521 N N . LEU A 1 314 ? 12.055 19.469 2.262 1 90.25 314 LEU A N 1
ATOM 2522 C CA . LEU A 1 314 ? 12.047 18.016 2.203 1 90.25 314 LEU A CA 1
ATOM 2523 C C . LEU A 1 314 ? 12.125 17.406 3.604 1 90.25 314 LEU A C 1
ATOM 2525 O O . LEU A 1 314 ? 12.484 18.094 4.559 1 90.25 314 LEU A O 1
ATOM 2529 N N . PRO A 1 315 ? 11.703 16.172 3.693 1 85.38 315 PRO A N 1
ATOM 2530 C CA . PRO A 1 315 ? 11.664 15.547 5.02 1 85.38 315 PRO A CA 1
ATOM 2531 C C . PRO A 1 315 ? 13.023 15.555 5.715 1 85.38 315 PRO A C 1
ATOM 2533 O O . PRO A 1 315 ? 14.039 15.227 5.094 1 85.38 315 PRO A O 1
ATOM 2536 N N . ALA A 1 316 ? 12.969 16.062 6.984 1 79.56 316 ALA A N 1
ATOM 2537 C CA . ALA A 1 316 ? 14.141 16.156 7.855 1 79.56 316 ALA A CA 1
ATOM 2538 C C . ALA A 1 316 ? 13.727 16.312 9.312 1 79.56 316 ALA A C 1
ATOM 2540 O O . ALA A 1 316 ? 12.539 16.453 9.617 1 79.56 316 ALA A O 1
ATOM 2541 N N . PHE A 1 317 ? 14.695 16.156 10.242 1 78.38 317 PHE A N 1
ATOM 2542 C CA . PHE A 1 317 ? 14.375 16.375 11.648 1 78.38 317 PHE A CA 1
ATOM 2543 C C . PHE A 1 317 ? 14.883 17.734 12.125 1 78.38 317 PHE A C 1
ATOM 2545 O O . PHE A 1 317 ? 14.812 18.047 13.312 1 78.38 317 PHE A O 1
ATOM 2552 N N . ASN A 1 318 ? 15.492 18.469 11.172 1 79.56 318 ASN A N 1
ATOM 2553 C CA . ASN A 1 318 ? 16 19.812 11.445 1 79.56 318 ASN A CA 1
ATOM 2554 C C . ASN A 1 318 ? 15.766 20.75 10.266 1 79.56 318 ASN A C 1
ATOM 2556 O O . ASN A 1 318 ? 15.484 20.297 9.156 1 79.56 318 ASN A O 1
ATOM 2560 N N . PRO A 1 319 ? 15.742 22.094 10.531 1 83.5 319 PRO A N 1
ATOM 2561 C CA . PRO A 1 319 ? 15.641 23.031 9.422 1 83.5 319 PRO A CA 1
ATOM 2562 C C . PRO A 1 319 ? 16.734 22.828 8.367 1 83.5 319 PRO A C 1
ATOM 2564 O O . PRO A 1 319 ? 17.891 22.578 8.711 1 83.5 319 PRO A O 1
ATOM 2567 N N . ARG A 1 320 ? 16.281 22.828 7.152 1 84.94 320 ARG A N 1
ATOM 2568 C CA . ARG A 1 320 ? 17.203 22.641 6.039 1 84.94 320 ARG A CA 1
ATOM 2569 C C . ARG A 1 320 ? 16.938 23.656 4.934 1 84.94 320 ARG A C 1
ATOM 2571 O O . ARG A 1 320 ? 15.898 24.328 4.934 1 84.94 320 ARG A O 1
ATOM 2578 N N . ASP A 1 321 ? 17.922 23.672 4.109 1 88.62 321 ASP A N 1
ATOM 2579 C CA . ASP A 1 321 ? 17.766 24.562 2.961 1 88.62 321 ASP A CA 1
ATOM 2580 C C . ASP A 1 321 ? 16.688 24.047 2.014 1 88.62 321 ASP A C 1
ATOM 2582 O O . ASP A 1 321 ? 16.516 22.828 1.86 1 88.62 321 ASP A O 1
ATOM 2586 N N . VAL A 1 322 ? 16.016 25 1.484 1 95.12 322 VAL A N 1
ATOM 2587 C CA . VAL A 1 322 ? 14.906 24.734 0.578 1 95.12 322 VAL A CA 1
ATOM 2588 C C . VAL A 1 322 ? 15.195 25.344 -0.793 1 95.12 322 VAL A C 1
ATOM 2590 O O . VAL A 1 322 ? 15.75 26.438 -0.89 1 95.12 322 VAL A O 1
ATOM 2593 N N . GLN A 1 323 ? 14.859 24.625 -1.82 1 96.69 323 GLN A N 1
ATOM 2594 C CA . GLN A 1 323 ? 15.039 25.109 -3.189 1 96.69 323 GLN A CA 1
ATOM 2595 C C . GLN A 1 323 ? 13.719 25.125 -3.945 1 96.69 323 GLN A C 1
ATOM 2597 O O . GLN A 1 323 ? 12.758 24.469 -3.535 1 96.69 323 GLN A O 1
ATOM 2602 N N . PHE A 1 324 ? 13.68 25.891 -5.016 1 97.81 324 PHE A N 1
ATOM 2603 C CA . PHE A 1 324 ? 12.477 26.047 -5.816 1 97.81 324 PHE A CA 1
ATOM 2604 C C . PHE A 1 324 ? 12.016 24.703 -6.379 1 97.81 324 PHE A C 1
ATOM 2606 O O . PHE A 1 324 ? 10.812 24.469 -6.523 1 97.81 324 PHE A O 1
ATOM 2613 N N . GLU A 1 325 ? 12.938 23.812 -6.617 1 97.19 325 GLU A N 1
ATOM 2614 C CA . GLU A 1 325 ? 12.641 22.531 -7.254 1 97.19 325 GLU A CA 1
ATOM 2615 C C . GLU A 1 325 ? 12.195 21.5 -6.23 1 97.19 325 GLU A C 1
ATOM 2617 O O . GLU A 1 325 ? 11.688 20.438 -6.594 1 97.19 325 GLU A O 1
ATOM 2622 N N . HIS A 1 326 ? 12.383 21.812 -4.949 1 97.12 326 HIS A N 1
ATOM 2623 C CA . HIS A 1 326 ? 12.016 20.844 -3.92 1 97.12 326 HIS A CA 1
ATOM 2624 C C . HIS A 1 326 ? 10.508 20.656 -3.854 1 97.12 326 HIS A C 1
ATOM 2626 O O . HIS A 1 326 ? 9.773 21.609 -3.576 1 97.12 326 HIS A O 1
ATOM 2632 N N . ASN A 1 327 ? 10.102 19.5 -4.191 1 98 327 ASN A N 1
ATOM 2633 C CA . ASN A 1 327 ? 8.695 19.109 -4.207 1 98 327 ASN A CA 1
ATOM 2634 C C . ASN A 1 327 ? 8.492 17.734 -3.582 1 98 327 ASN A C 1
ATOM 2636 O O . ASN A 1 327 ? 9.297 16.828 -3.785 1 98 327 ASN A O 1
ATOM 2640 N N . ILE A 1 328 ? 7.438 17.625 -2.875 1 97.88 328 ILE A N 1
ATOM 2641 C CA . ILE A 1 328 ? 7 16.344 -2.334 1 97.88 328 ILE A CA 1
ATOM 2642 C C . ILE A 1 328 ? 5.5 16.391 -2.043 1 97.88 328 ILE A C 1
ATOM 2644 O O . ILE A 1 328 ? 4.922 17.469 -1.909 1 97.88 328 ILE A O 1
ATOM 2648 N N . ASP A 1 329 ? 4.867 15.328 -1.847 1 98.56 329 ASP A N 1
ATOM 2649 C CA . ASP A 1 329 ? 3.416 15.172 -1.83 1 98.56 329 ASP A CA 1
ATOM 2650 C C . ASP A 1 329 ? 2.783 16.047 -0.754 1 98.56 329 ASP A C 1
ATOM 2652 O O . ASP A 1 329 ? 1.792 16.734 -1.01 1 98.56 329 ASP A O 1
ATOM 2656 N N . TYR A 1 330 ? 3.297 16.047 0.426 1 98.44 330 TYR A N 1
ATOM 2657 C CA . TYR A 1 330 ? 2.646 16.75 1.53 1 98.44 330 TYR A CA 1
ATOM 2658 C C . TYR A 1 330 ? 2.617 18.25 1.283 1 98.44 330 TYR A C 1
ATOM 2660 O O . TYR A 1 330 ? 1.73 18.953 1.78 1 98.44 330 TYR A O 1
ATOM 2668 N N . GLY A 1 331 ? 3.641 18.797 0.573 1 98.69 331 GLY A N 1
ATOM 2669 C CA . GLY A 1 331 ? 3.643 20.219 0.245 1 98.69 331 GLY A CA 1
ATOM 2670 C C . GLY A 1 331 ? 2.447 20.625 -0.592 1 98.69 331 GLY A C 1
ATOM 2671 O O . GLY A 1 331 ? 1.832 21.672 -0.329 1 98.69 331 GLY A O 1
ATOM 2672 N N . ALA A 1 332 ? 2.152 19.828 -1.615 1 98.88 332 ALA A N 1
ATOM 2673 C CA . ALA A 1 332 ? 0.954 20.062 -2.416 1 98.88 332 ALA A CA 1
ATOM 2674 C C . ALA A 1 332 ? -0.306 19.984 -1.558 1 98.88 332 ALA A C 1
ATOM 2676 O O . ALA A 1 332 ? -1.244 20.766 -1.739 1 98.88 332 ALA A O 1
ATOM 2677 N N . GLY A 1 333 ? -0.3 19.016 -0.665 1 98.88 333 GLY A N 1
ATOM 2678 C CA . GLY A 1 333 ? -1.422 18.891 0.253 1 98.88 333 GLY A CA 1
ATOM 2679 C C . GLY A 1 333 ? -1.637 20.141 1.096 1 98.88 333 GLY A C 1
ATOM 2680 O O . GLY A 1 333 ? -2.758 20.641 1.197 1 98.88 333 GLY A O 1
ATOM 2681 N N . ALA A 1 334 ? -0.529 20.609 1.686 1 98.88 334 ALA A N 1
ATOM 2682 C CA . ALA A 1 334 ? -0.602 21.812 2.516 1 98.88 334 ALA A CA 1
ATOM 2683 C C . ALA A 1 334 ? -1.127 23 1.718 1 98.88 334 ALA A C 1
ATOM 2685 O O . ALA A 1 334 ? -1.938 23.781 2.219 1 98.88 334 ALA A O 1
ATOM 2686 N N . PHE A 1 335 ? -0.69 23.141 0.497 1 98.94 335 PHE A N 1
ATOM 2687 C CA . PHE A 1 335 ? -1.172 24.203 -0.378 1 98.94 335 PHE A CA 1
ATOM 2688 C C . PHE A 1 335 ? -2.676 24.078 -0.593 1 98.94 335 PHE A C 1
ATOM 2690 O O . PHE A 1 335 ? -3.396 25.078 -0.538 1 98.94 335 PHE A O 1
ATOM 2697 N N . LEU A 1 336 ? -3.131 22.891 -0.895 1 98.94 336 LEU A N 1
ATOM 2698 C CA . LEU A 1 336 ? -4.555 22.672 -1.105 1 98.94 336 LEU A CA 1
ATOM 2699 C C . LEU A 1 336 ? -5.355 23.031 0.142 1 98.94 336 LEU A C 1
ATOM 2701 O O . LEU A 1 336 ? -6.434 23.625 0.045 1 98.94 336 LEU A O 1
ATOM 2705 N N . LEU A 1 337 ? -4.828 22.656 1.282 1 98.69 337 LEU A N 1
ATOM 2706 C CA . LEU A 1 337 ? -5.492 23 2.535 1 98.69 337 LEU A CA 1
ATOM 2707 C C . LEU A 1 337 ? -5.645 24.516 2.67 1 98.69 337 LEU A C 1
ATOM 2709 O O . LEU A 1 337 ? -6.719 25 3.023 1 98.69 337 LEU A O 1
ATOM 2713 N N . ALA A 1 338 ? -4.559 25.203 2.418 1 98.88 338 ALA A N 1
ATOM 2714 C CA . ALA A 1 338 ? -4.629 26.656 2.441 1 98.88 338 ALA A CA 1
ATOM 2715 C C . ALA A 1 338 ? -5.699 27.172 1.484 1 98.88 338 ALA A C 1
ATOM 2717 O O . ALA A 1 338 ? -6.488 28.062 1.838 1 98.88 338 ALA A O 1
ATOM 2718 N N . GLY A 1 339 ? -5.711 26.609 0.304 1 98.69 339 GLY A N 1
ATOM 2719 C CA . GLY A 1 339 ? -6.68 27.016 -0.703 1 98.69 339 GLY A CA 1
ATOM 2720 C C . GLY A 1 339 ? -8.117 26.859 -0.248 1 98.69 339 GLY A C 1
ATOM 2721 O O . GLY A 1 339 ? -8.969 27.688 -0.568 1 98.69 339 GLY A O 1
ATOM 2722 N N . THR A 1 340 ? -8.422 25.781 0.491 1 98.44 340 THR A N 1
ATOM 2723 C CA . THR A 1 340 ? -9.789 25.516 0.933 1 98.44 340 THR A CA 1
ATOM 2724 C C . THR A 1 340 ? -10.297 26.656 1.804 1 98.44 340 THR A C 1
ATOM 2726 O O . THR A 1 340 ? -11.461 27.047 1.707 1 98.44 340 THR A O 1
ATOM 2729 N N . GLU A 1 341 ? -9.43 27.25 2.645 1 98.25 341 GLU A N 1
ATOM 2730 C CA . GLU A 1 341 ? -9.867 28.312 3.543 1 98.25 341 GLU A CA 1
ATOM 2731 C C . GLU A 1 341 ? -9.836 29.672 2.846 1 98.25 341 GLU A C 1
ATOM 2733 O O . GLU A 1 341 ? -10.695 30.516 3.092 1 98.25 341 GLU A O 1
ATOM 2738 N N . VAL A 1 342 ? -8.844 29.859 2 1 98.25 342 VAL A N 1
ATOM 2739 C CA . VAL A 1 342 ? -8.758 31.109 1.253 1 98.25 342 VAL A CA 1
ATOM 2740 C C . VAL A 1 342 ? -9.977 31.25 0.337 1 98.25 342 VAL A C 1
ATOM 2742 O O . VAL A 1 342 ? -10.477 32.344 0.125 1 98.25 342 VAL A O 1
ATOM 2745 N N . LEU A 1 343 ? -10.445 30.141 -0.142 1 97.12 343 LEU A N 1
ATOM 2746 C CA . LEU A 1 343 ? -11.641 30.125 -0.972 1 97.12 343 LEU A CA 1
ATOM 2747 C C . LEU A 1 343 ? -12.828 30.75 -0.236 1 97.12 343 LEU A C 1
ATOM 2749 O O . LEU A 1 343 ? -13.648 31.438 -0.845 1 97.12 343 LEU A O 1
ATOM 2753 N N . HIS A 1 344 ? -12.922 30.516 1.032 1 94.38 344 HIS A N 1
ATOM 2754 C CA . HIS A 1 344 ? -14.016 31.047 1.844 1 94.38 344 HIS A CA 1
ATOM 2755 C C . HIS A 1 344 ? -13.891 32.562 2.031 1 94.38 344 HIS A C 1
ATOM 2757 O O . HIS A 1 344 ? -14.898 33.25 2.238 1 94.38 344 HIS A O 1
ATOM 2763 N N . LEU A 1 345 ? -12.664 33.031 1.964 1 95.88 345 LEU A N 1
ATOM 2764 C CA . LEU A 1 345 ? -12.406 34.438 2.215 1 95.88 345 LEU A CA 1
ATOM 2765 C C . LEU A 1 345 ? -12.461 35.25 0.918 1 95.88 345 LEU A C 1
ATOM 2767 O O . LEU A 1 345 ? -12.484 36.469 0.945 1 95.88 345 LEU A O 1
ATOM 2771 N N . ALA A 1 346 ? -12.406 34.5 -0.143 1 90.69 346 ALA A N 1
ATOM 2772 C CA . ALA A 1 346 ? -12.336 35.125 -1.457 1 90.69 346 ALA A CA 1
ATOM 2773 C C . ALA A 1 346 ? -13.641 35.844 -1.793 1 90.69 346 ALA A C 1
ATOM 2775 O O . ALA A 1 346 ? -14.672 35.594 -1.182 1 90.69 346 ALA A O 1
ATOM 2776 N N . LYS A 1 347 ? -13.422 36.844 -2.697 1 76.19 347 LYS A N 1
ATOM 2777 C CA . LYS A 1 347 ? -14.539 37.656 -3.172 1 76.19 347 LYS A CA 1
ATOM 2778 C C . LYS A 1 347 ? -15.203 37 -4.387 1 76.19 347 LYS A C 1
ATOM 2780 O O . LYS A 1 347 ? -14.539 36.344 -5.188 1 76.19 347 LYS A O 1
ATOM 2785 N N . MET B 1 1 ? -0.06 -24.562 -33.719 1 73 1 MET B N 1
ATOM 2786 C CA . MET B 1 1 ? -0.103 -23.5 -32.719 1 73 1 MET B CA 1
ATOM 2787 C C . MET B 1 1 ? -0.479 -22.172 -33.344 1 73 1 MET B C 1
ATOM 2789 O O . MET B 1 1 ? -0.296 -21.984 -34.562 1 73 1 MET B O 1
ATOM 2793 N N . GLU B 1 2 ? -1.158 -21.422 -32.562 1 77.62 2 GLU B N 1
ATOM 2794 C CA . GLU B 1 2 ? -1.63 -20.094 -32.906 1 77.62 2 GLU B CA 1
ATOM 2795 C C . GLU B 1 2 ? -0.468 -19.172 -33.281 1 77.62 2 GLU B C 1
ATOM 2797 O O . GLU B 1 2 ? 0.671 -19.406 -32.875 1 77.62 2 GLU B O 1
ATOM 2802 N N . ALA B 1 3 ? -0.744 -18.172 -34.156 1 86.69 3 ALA B N 1
ATOM 2803 C CA . ALA B 1 3 ? 0.266 -17.188 -34.5 1 86.69 3 ALA B CA 1
ATOM 2804 C C . ALA B 1 3 ? 0.678 -16.344 -33.281 1 86.69 3 ALA B C 1
ATOM 2806 O O . ALA B 1 3 ? -0.162 -15.992 -32.469 1 86.69 3 ALA B O 1
ATOM 2807 N N . LYS B 1 4 ? 1.989 -16.094 -33.25 1 93.44 4 LYS B N 1
ATOM 2808 C CA . LYS B 1 4 ? 2.555 -15.328 -32.125 1 93.44 4 LYS B CA 1
ATOM 2809 C C . LYS B 1 4 ? 1.854 -13.977 -31.984 1 93.44 4 LYS B C 1
ATOM 2811 O O . LYS B 1 4 ? 1.578 -13.539 -30.859 1 93.44 4 LYS B O 1
ATOM 2816 N N . ALA B 1 5 ? 1.573 -13.297 -33.031 1 93.62 5 ALA B N 1
ATOM 2817 C CA . ALA B 1 5 ? 0.957 -11.977 -33.031 1 93.62 5 ALA B CA 1
ATOM 2818 C C . ALA B 1 5 ? -0.39 -12.008 -32.312 1 93.62 5 ALA B C 1
ATOM 2820 O O . ALA B 1 5 ? -0.739 -11.07 -31.578 1 93.62 5 ALA B O 1
ATOM 2821 N N . ASN B 1 6 ? -1.151 -13.031 -32.562 1 95.75 6 ASN B N 1
ATOM 2822 C CA . ASN B 1 6 ? -2.449 -13.172 -31.906 1 95.75 6 ASN B CA 1
ATOM 2823 C C . ASN B 1 6 ? -2.305 -13.375 -30.406 1 95.75 6 ASN B C 1
ATOM 2825 O O . ASN B 1 6 ? -3.07 -12.805 -29.625 1 95.75 6 ASN B O 1
ATOM 2829 N N . ILE B 1 7 ? -1.324 -14.172 -30 1 97.75 7 ILE B N 1
ATOM 2830 C CA . ILE B 1 7 ? -1.066 -14.438 -28.578 1 97.75 7 ILE B CA 1
ATOM 2831 C C . ILE B 1 7 ? -0.679 -13.141 -27.875 1 97.75 7 ILE B C 1
ATOM 2833 O O . ILE B 1 7 ? -1.223 -12.812 -26.812 1 97.75 7 ILE B O 1
ATOM 2837 N N . LEU B 1 8 ? 0.221 -12.328 -28.516 1 98.12 8 LEU B N 1
ATOM 2838 C CA . LEU B 1 8 ? 0.666 -11.055 -27.953 1 98.12 8 LEU B CA 1
ATOM 2839 C C . LEU B 1 8 ? -0.504 -10.094 -27.797 1 98.12 8 LEU B C 1
ATOM 2841 O O . LEU B 1 8 ? -0.606 -9.391 -26.781 1 98.12 8 LEU B O 1
ATOM 2845 N N . THR B 1 9 ? -1.383 -10.078 -28.766 1 97.81 9 THR B N 1
ATOM 2846 C CA . THR B 1 9 ? -2.529 -9.172 -28.75 1 97.81 9 THR B CA 1
ATOM 2847 C C . THR B 1 9 ? -3.471 -9.516 -27.609 1 97.81 9 THR B C 1
ATOM 2849 O O . THR B 1 9 ? -3.895 -8.625 -26.859 1 97.81 9 THR B O 1
ATOM 2852 N N . VAL B 1 10 ? -3.762 -10.797 -27.453 1 98 10 VAL B N 1
ATOM 2853 C CA . VAL B 1 10 ? -4.719 -11.195 -26.422 1 98 10 VAL B CA 1
ATOM 2854 C C . VAL B 1 10 ? -4.098 -11.016 -25.047 1 98 10 VAL B C 1
ATOM 2856 O O . VAL B 1 10 ? -4.777 -10.609 -24.094 1 98 10 VAL B O 1
ATOM 2859 N N . MET B 1 11 ? -2.787 -11.305 -24.891 1 98.69 11 MET B N 1
ATOM 2860 C CA . MET B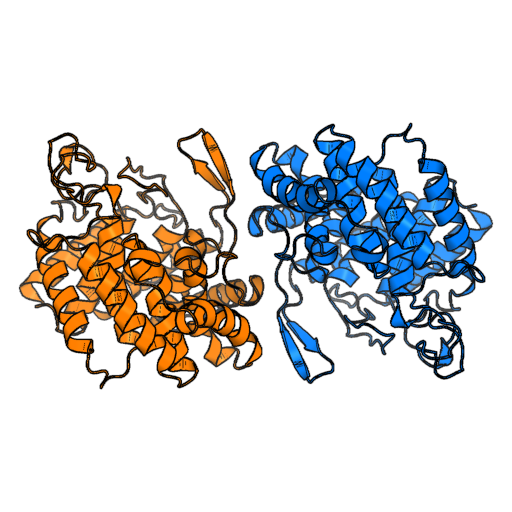 1 11 ? -2.086 -11.047 -23.641 1 98.69 11 MET B CA 1
ATOM 2861 C C . MET B 1 11 ? -2.193 -9.578 -23.25 1 98.69 11 MET B C 1
ATOM 2863 O O . MET B 1 11 ? -2.502 -9.25 -22.094 1 98.69 11 MET B O 1
ATOM 2867 N N . LYS B 1 12 ? -1.983 -8.734 -24.219 1 98.69 12 LYS B N 1
ATOM 2868 C CA . LYS B 1 12 ? -2 -7.293 -23.984 1 98.69 12 LYS B CA 1
ATOM 2869 C C . LYS B 1 12 ? -3.395 -6.816 -23.594 1 98.69 12 LYS B C 1
ATOM 2871 O O . LYS B 1 12 ? -3.543 -5.996 -22.688 1 98.69 12 LYS B O 1
ATOM 2876 N N . GLN B 1 13 ? -4.383 -7.316 -24.234 1 98.69 13 GLN B N 1
ATOM 2877 C CA . GLN B 1 13 ? -5.766 -6.949 -23.938 1 98.69 13 GLN B CA 1
ATOM 2878 C C . GLN B 1 13 ? -6.133 -7.312 -22.5 1 98.69 13 GLN B C 1
ATOM 2880 O O . GLN B 1 13 ? -6.734 -6.508 -21.781 1 98.69 13 GLN B O 1
ATOM 2885 N N . VAL B 1 14 ? -5.789 -8.508 -22.094 1 98.94 14 VAL B N 1
ATOM 2886 C CA . VAL B 1 14 ? -6.102 -8.977 -20.75 1 98.94 14 VAL B CA 1
ATOM 2887 C C . VAL B 1 14 ? -5.328 -8.156 -19.719 1 98.94 14 VAL B C 1
ATOM 2889 O O . VAL B 1 14 ? -5.887 -7.742 -18.703 1 98.94 14 VAL B O 1
ATOM 2892 N N . TYR B 1 15 ? -4.09 -7.84 -20.062 1 98.94 15 TYR B N 1
ATOM 2893 C CA . TYR B 1 15 ? -3.27 -7.02 -19.172 1 98.94 15 TYR B CA 1
ATOM 2894 C C . TYR B 1 15 ? -3.871 -5.629 -19.016 1 98.94 15 TYR B C 1
ATOM 2896 O O . TYR B 1 15 ? -4.066 -5.16 -17.891 1 98.94 15 TYR B O 1
ATOM 2904 N N . GLN B 1 16 ? -4.125 -4.988 -20.094 1 98.81 16 GLN B N 1
ATOM 2905 C CA . GLN B 1 16 ? -4.582 -3.602 -20.078 1 98.81 16 GLN B CA 1
ATOM 2906 C C . GLN B 1 16 ? -5.906 -3.473 -19.328 1 98.81 16 GLN B C 1
ATOM 2908 O O . GLN B 1 16 ? -6.086 -2.553 -18.531 1 98.81 16 GLN B O 1
ATOM 2913 N N . TYR B 1 17 ? -6.781 -4.406 -19.562 1 98.81 17 TYR B N 1
ATOM 2914 C CA . TYR B 1 17 ? -8.047 -4.367 -18.828 1 98.81 17 TYR B CA 1
ATOM 2915 C C . TYR B 1 17 ? -7.812 -4.473 -17.328 1 98.81 17 TYR B C 1
ATOM 2917 O O . TYR B 1 17 ? -8.312 -3.652 -16.547 1 98.81 17 TYR B O 1
ATOM 2925 N N . GLN B 1 18 ? -7.059 -5.5 -16.922 1 98.81 18 GLN B N 1
ATOM 2926 C CA . GLN B 1 18 ? -6.934 -5.777 -15.492 1 98.81 18 GLN B CA 1
ATOM 2927 C C . GLN B 1 18 ? -6.156 -4.672 -14.781 1 98.81 18 GLN B C 1
ATOM 2929 O O . GLN B 1 18 ? -6.465 -4.312 -13.648 1 98.81 18 GLN B O 1
ATOM 2934 N N . ALA B 1 19 ? -5.109 -4.121 -15.516 1 98.12 19 ALA B N 1
ATOM 2935 C CA . ALA B 1 19 ? -4.328 -3.027 -14.945 1 98.12 19 ALA B CA 1
ATOM 2936 C C . ALA B 1 19 ? -5.203 -1.806 -14.688 1 98.12 19 ALA B C 1
ATOM 2938 O O . ALA B 1 19 ? -4.996 -1.083 -13.711 1 98.12 19 ALA B O 1
ATOM 2939 N N . GLN B 1 20 ? -6.195 -1.603 -15.484 1 96.88 20 GLN B N 1
ATOM 2940 C CA . GLN B 1 20 ? -7.059 -0.432 -15.383 1 96.88 20 GLN B CA 1
ATOM 2941 C C . GLN B 1 20 ? -8.273 -0.715 -14.5 1 96.88 20 GLN B C 1
ATOM 2943 O O . GLN B 1 20 ? -8.961 0.21 -14.07 1 96.88 20 GLN B O 1
ATOM 2948 N N . ASN B 1 21 ? -8.531 -2.033 -14.258 1 97.25 21 ASN B N 1
ATOM 2949 C CA . ASN B 1 21 ? -9.695 -2.445 -13.484 1 97.25 21 ASN B CA 1
ATOM 2950 C C . ASN B 1 21 ? -9.312 -3.4 -12.359 1 97.25 21 ASN B C 1
ATOM 2952 O O . ASN B 1 21 ? -9.859 -4.5 -12.258 1 97.25 21 ASN B O 1
ATOM 2956 N N . GLN B 1 22 ? -8.414 -2.91 -11.492 1 96.81 22 GLN B N 1
ATOM 2957 C CA . GLN B 1 22 ? -7.996 -3.73 -10.359 1 96.81 22 GLN B CA 1
ATOM 2958 C C . GLN B 1 22 ? -9.164 -3.994 -9.414 1 96.81 22 GLN B C 1
ATOM 2960 O O . GLN B 1 22 ? -9.938 -3.084 -9.102 1 96.81 22 GLN B O 1
ATOM 2965 N N . THR B 1 23 ? -9.312 -5.219 -9.055 1 96.88 23 THR B N 1
ATOM 2966 C CA . THR B 1 23 ? -10.367 -5.562 -8.109 1 96.88 23 THR B CA 1
ATOM 2967 C C . THR B 1 23 ? -10.125 -4.891 -6.762 1 96.88 23 THR B C 1
ATOM 2969 O O . THR B 1 23 ? -9.062 -5.051 -6.164 1 96.88 23 THR B O 1
ATOM 2972 N N . ARG B 1 24 ? -11.125 -4.176 -6.309 1 95.88 24 ARG B N 1
ATOM 2973 C CA . ARG B 1 24 ? -10.93 -3.361 -5.113 1 95.88 24 ARG B CA 1
ATOM 2974 C C . ARG B 1 24 ? -11.445 -4.082 -3.871 1 95.88 24 ARG B C 1
ATOM 2976 O O . ARG B 1 24 ? -10.977 -3.82 -2.76 1 95.88 24 ARG B O 1
ATOM 2983 N N . SER B 1 25 ? -12.422 -4.906 -4.039 1 95 25 SER B N 1
ATOM 2984 C CA . SER B 1 25 ? -13 -5.633 -2.912 1 95 25 SER B CA 1
ATOM 2985 C C . SER B 1 25 ? -13.68 -6.918 -3.375 1 95 25 SER B C 1
ATOM 2987 O O . SER B 1 25 ? -13.969 -7.082 -4.562 1 95 25 SER B O 1
ATOM 2989 N N . VAL B 1 26 ? -13.789 -7.828 -2.475 1 92.88 26 VAL B N 1
ATOM 2990 C CA . VAL B 1 26 ? -14.547 -9.055 -2.701 1 92.88 26 VAL B CA 1
ATOM 2991 C C . VAL B 1 26 ? -15.492 -9.305 -1.523 1 92.88 26 VAL B C 1
ATOM 2993 O O . VAL B 1 26 ? -15.188 -8.938 -0.387 1 92.88 26 VAL B O 1
ATOM 2996 N N . VAL B 1 27 ? -16.641 -9.82 -1.809 1 90.69 27 VAL B N 1
ATOM 2997 C CA . VAL B 1 27 ? -17.562 -10.219 -0.754 1 90.69 27 VAL B CA 1
ATOM 2998 C C . VAL B 1 27 ? -17.344 -11.68 -0.39 1 90.69 27 VAL B C 1
ATOM 3000 O O . VAL B 1 27 ? -17.422 -12.562 -1.251 1 90.69 27 VAL B O 1
ATOM 3003 N N . ARG B 1 28 ? -17.062 -11.906 0.839 1 86.75 28 ARG B N 1
ATOM 3004 C CA . ARG B 1 28 ? -16.844 -13.258 1.337 1 86.75 28 ARG B CA 1
ATOM 3005 C C . ARG B 1 28 ? -18.156 -14.008 1.532 1 86.75 28 ARG B C 1
ATOM 3007 O O . ARG B 1 28 ? -19.234 -13.406 1.443 1 86.75 28 ARG B O 1
ATOM 3014 N N . ARG B 1 29 ? -17.984 -15.25 1.782 1 79.5 29 ARG B N 1
ATOM 3015 C CA . ARG B 1 29 ? -19.156 -16.094 2.02 1 79.5 29 ARG B CA 1
ATOM 3016 C C . ARG B 1 29 ? -19.938 -15.602 3.234 1 79.5 29 ARG B C 1
ATOM 3018 O O . ARG B 1 29 ? -21.172 -15.688 3.262 1 79.5 29 ARG B O 1
ATOM 3025 N N . SER B 1 30 ? -19.281 -15.102 4.191 1 84.88 30 SER B N 1
ATOM 3026 C CA . SER B 1 30 ? -19.891 -14.609 5.422 1 84.88 30 SER B CA 1
ATOM 3027 C C . SER B 1 30 ? -20.734 -13.367 5.164 1 84.88 30 SER B C 1
ATOM 3029 O O . SER B 1 30 ? -21.5 -12.938 6.027 1 84.88 30 SER B O 1
ATOM 3031 N N . GLY B 1 31 ? -20.562 -12.789 3.941 1 88.75 31 GLY B N 1
ATOM 3032 C CA . GLY B 1 31 ? -21.25 -11.539 3.639 1 88.75 31 GLY B CA 1
ATOM 3033 C C . GLY B 1 31 ? -20.391 -10.32 3.898 1 88.75 31 GLY B C 1
ATOM 3034 O O . GLY B 1 31 ? -20.734 -9.211 3.473 1 88.75 31 GLY B O 1
ATOM 3035 N N . LYS B 1 32 ? -19.25 -10.586 4.465 1 92.38 32 LYS B N 1
ATOM 3036 C CA . LYS B 1 32 ? -18.359 -9.477 4.789 1 92.38 32 LYS B CA 1
ATOM 3037 C C . LYS B 1 32 ? -17.562 -9.047 3.568 1 92.38 32 LYS B C 1
ATOM 3039 O O . LYS B 1 32 ? -17.203 -9.867 2.729 1 92.38 32 LYS B O 1
ATOM 3044 N N . THR B 1 33 ? -17.312 -7.77 3.488 1 95 33 THR B N 1
ATOM 3045 C CA . THR B 1 33 ? -16.516 -7.215 2.396 1 95 33 THR B CA 1
ATOM 3046 C C . THR B 1 33 ? -15.039 -7.18 2.77 1 95 33 THR B C 1
ATOM 3048 O O . THR B 1 33 ? -14.672 -6.695 3.844 1 95 33 THR B O 1
ATOM 3051 N N . ARG B 1 34 ? -14.266 -7.746 1.973 1 95.06 34 ARG B N 1
ATOM 3052 C CA . ARG B 1 34 ? -12.812 -7.637 2.123 1 95.06 34 ARG B CA 1
ATOM 3053 C C . ARG B 1 34 ? -12.227 -6.691 1.082 1 95.06 34 ARG B C 1
ATOM 3055 O O . ARG B 1 34 ? -12.344 -6.934 -0.121 1 95.06 34 ARG B O 1
ATOM 3062 N N . PHE B 1 35 ? -11.633 -5.652 1.541 1 96.88 35 PHE B N 1
ATOM 3063 C CA . PHE B 1 35 ? -10.953 -4.73 0.633 1 96.88 35 PHE B CA 1
ATOM 3064 C C . PHE B 1 35 ? -9.547 -5.223 0.315 1 96.88 35 PHE B C 1
ATOM 3066 O O . PHE B 1 35 ? -8.852 -5.746 1.188 1 96.88 35 PHE B O 1
ATOM 3073 N N . ILE B 1 36 ? -9.188 -5.09 -0.958 1 96.38 36 ILE B N 1
ATOM 3074 C CA . ILE B 1 36 ? -7.914 -5.625 -1.431 1 96.38 36 ILE B CA 1
ATOM 3075 C C . ILE B 1 36 ? -6.883 -4.5 -1.511 1 96.38 36 ILE B C 1
ATOM 3077 O O . ILE B 1 36 ? -7.141 -3.451 -2.104 1 96.38 36 ILE B O 1
ATOM 3081 N N . LYS B 1 37 ? -5.754 -4.703 -0.89 1 95 37 LYS B N 1
ATOM 3082 C CA . LYS B 1 37 ? -4.66 -3.74 -0.981 1 95 37 LYS B CA 1
ATOM 3083 C C . LYS B 1 37 ? -3.566 -4.238 -1.922 1 95 37 LYS B C 1
ATOM 3085 O O . LYS B 1 37 ? -3.6 -5.387 -2.371 1 95 37 LYS B O 1
ATOM 3090 N N . ASP B 1 38 ? -2.566 -3.457 -2.152 1 93.44 38 ASP B N 1
ATOM 3091 C CA . ASP B 1 38 ? -1.579 -3.686 -3.203 1 93.44 38 ASP B CA 1
ATOM 3092 C C . ASP B 1 38 ? -0.695 -4.887 -2.873 1 93.44 38 ASP B C 1
ATOM 3094 O O . ASP B 1 38 ? -0.198 -5.562 -3.775 1 93.44 38 ASP B O 1
ATOM 3098 N N . THR B 1 39 ? -0.555 -5.117 -1.582 1 95.88 39 THR B N 1
ATOM 3099 C CA . THR B 1 39 ? 0.374 -6.188 -1.232 1 95.88 39 THR B CA 1
ATOM 3100 C C . THR B 1 39 ? -0.376 -7.488 -0.969 1 95.88 39 THR B C 1
ATOM 3102 O O . THR B 1 39 ? 0.224 -8.484 -0.562 1 95.88 39 THR B O 1
ATOM 3105 N N . ASP B 1 40 ? -1.69 -7.477 -1.139 1 96.69 40 ASP B N 1
ATOM 3106 C CA . ASP B 1 40 ? -2.443 -8.727 -1.044 1 96.69 40 ASP B CA 1
ATOM 3107 C C . ASP B 1 40 ? -2.092 -9.664 -2.193 1 96.69 40 ASP B C 1
ATOM 3109 O O . ASP B 1 40 ? -1.684 -9.219 -3.268 1 96.69 40 ASP B O 1
ATOM 3113 N N . TRP B 1 41 ? -2.285 -10.945 -1.937 1 97.44 41 TRP B N 1
ATOM 3114 C CA . TRP B 1 41 ? -1.722 -11.961 -2.82 1 97.44 41 TRP B CA 1
ATOM 3115 C C . TRP B 1 41 ? -2.344 -11.875 -4.211 1 97.44 41 TRP B C 1
ATOM 3117 O O . TRP B 1 41 ? -1.677 -12.141 -5.215 1 97.44 41 TRP B O 1
ATOM 3127 N N . GLU B 1 42 ? -3.637 -11.508 -4.297 1 97.62 42 GLU B N 1
ATOM 3128 C CA . GLU B 1 42 ? -4.277 -11.438 -5.605 1 97.62 42 GLU B CA 1
ATOM 3129 C C . GLU B 1 42 ? -3.561 -10.445 -6.52 1 97.62 42 GLU B C 1
ATOM 3131 O O . GLU B 1 42 ? -3.309 -10.742 -7.688 1 97.62 42 GLU B O 1
ATOM 3136 N N . ARG B 1 43 ? -3.244 -9.32 -5.887 1 97.38 43 ARG B N 1
ATOM 3137 C CA . ARG B 1 43 ? -2.545 -8.266 -6.613 1 97.38 43 ARG B CA 1
ATOM 3138 C C . ARG B 1 43 ? -1.086 -8.641 -6.852 1 97.38 43 ARG B C 1
ATOM 3140 O O . ARG B 1 43 ? -0.544 -8.398 -7.93 1 97.38 43 ARG B O 1
ATOM 3147 N N . GLY B 1 44 ? -0.478 -9.18 -5.812 1 98.31 44 GLY B N 1
ATOM 3148 C CA . GLY B 1 44 ? 0.906 -9.609 -5.934 1 98.31 44 GLY B CA 1
ATOM 3149 C C . GLY B 1 44 ? 1.121 -10.617 -7.043 1 98.31 44 GLY B C 1
ATOM 3150 O O . GLY B 1 44 ? 2.1 -10.531 -7.789 1 98.31 44 GLY B O 1
ATOM 3151 N N . VAL B 1 45 ? 0.206 -11.562 -7.16 1 98.81 45 VAL B N 1
ATOM 3152 C CA . VAL B 1 45 ? 0.292 -12.555 -8.227 1 98.81 45 VAL B CA 1
ATOM 3153 C C . VAL B 1 45 ? 0.194 -11.867 -9.586 1 98.81 45 VAL B C 1
ATOM 3155 O O . VAL B 1 45 ? 1.012 -12.109 -10.477 1 98.81 45 VAL B O 1
ATOM 3158 N N . PHE B 1 46 ? -0.772 -10.977 -9.766 1 98.88 46 PHE B N 1
ATOM 3159 C CA . PHE B 1 46 ? -0.97 -10.289 -11.031 1 98.88 46 PHE B CA 1
ATOM 3160 C C . PHE B 1 46 ? 0.312 -9.594 -11.477 1 98.88 46 PHE B C 1
ATOM 3162 O O . PHE B 1 46 ? 0.8 -9.828 -12.586 1 98.88 46 PHE B O 1
ATOM 3169 N N . TRP B 1 47 ? 0.915 -8.867 -10.578 1 98.81 47 TRP B N 1
ATOM 3170 C CA . TRP B 1 47 ? 2.037 -8.039 -10.992 1 98.81 47 TRP B CA 1
ATOM 3171 C C . TRP B 1 47 ? 3.309 -8.867 -11.141 1 98.81 47 TRP B C 1
ATOM 3173 O O . TRP B 1 47 ? 4.164 -8.562 -11.977 1 98.81 47 TRP B O 1
ATOM 3183 N N . SER B 1 48 ? 3.453 -9.945 -10.359 1 98.81 48 SER B N 1
ATOM 3184 C CA . SER B 1 48 ? 4.551 -10.875 -10.609 1 98.81 48 SER B CA 1
ATOM 3185 C C . SER B 1 48 ? 4.441 -11.5 -11.992 1 98.81 48 SER B C 1
ATOM 3187 O O . SER B 1 48 ? 5.449 -11.711 -12.664 1 98.81 48 SER B O 1
ATOM 3189 N N . CYS B 1 49 ? 3.234 -11.812 -12.398 1 98.94 49 CYS B N 1
ATOM 3190 C CA . CYS B 1 49 ? 2.998 -12.406 -13.711 1 98.94 49 CYS B CA 1
ATOM 3191 C C . CYS B 1 49 ? 3.17 -11.375 -14.812 1 98.94 49 CYS B C 1
ATOM 3193 O O . CYS B 1 49 ? 3.629 -11.703 -15.914 1 98.94 49 CYS B O 1
ATOM 3195 N N . VAL B 1 50 ? 2.834 -10.133 -14.555 1 98.94 50 VAL B N 1
ATOM 3196 C CA . VAL B 1 50 ? 3.078 -9.047 -15.5 1 98.94 50 VAL B CA 1
ATOM 3197 C C . VAL B 1 50 ? 4.582 -8.875 -15.711 1 98.94 50 VAL B C 1
ATOM 3199 O O . VAL B 1 50 ? 5.035 -8.633 -16.828 1 98.94 50 VAL B O 1
ATOM 3202 N N . ALA B 1 51 ? 5.324 -8.977 -14.633 1 98.88 51 ALA B N 1
ATOM 3203 C CA . ALA B 1 51 ? 6.777 -8.93 -14.766 1 98.88 51 ALA B CA 1
ATOM 3204 C C . ALA B 1 51 ? 7.281 -10.039 -15.688 1 98.88 51 ALA B C 1
ATOM 3206 O O . ALA B 1 51 ? 8.141 -9.805 -16.531 1 98.88 51 ALA B O 1
ATOM 3207 N N . ALA B 1 52 ? 6.707 -11.227 -15.523 1 98.69 52 ALA B N 1
ATOM 3208 C CA . ALA B 1 52 ? 7.074 -12.336 -16.391 1 98.69 52 ALA B CA 1
ATOM 3209 C C . ALA B 1 52 ? 6.723 -12.023 -17.844 1 98.69 52 ALA B C 1
ATOM 3211 O O . ALA B 1 52 ? 7.496 -12.336 -18.766 1 98.69 52 ALA B O 1
ATOM 3212 N N . ALA B 1 53 ? 5.562 -11.438 -18.062 1 98.81 53 ALA B N 1
ATOM 3213 C CA . ALA B 1 53 ? 5.148 -11.055 -19.406 1 98.81 53 ALA B CA 1
ATOM 3214 C C . ALA B 1 53 ? 6.117 -10.039 -20.016 1 98.81 53 ALA B C 1
ATOM 3216 O O . ALA B 1 53 ? 6.473 -10.133 -21.188 1 98.81 53 ALA B O 1
ATOM 3217 N N . TRP B 1 54 ? 6.508 -9.047 -19.172 1 98.81 54 TRP B N 1
ATOM 3218 C CA . TRP B 1 54 ? 7.504 -8.07 -19.609 1 98.81 54 TRP B CA 1
ATOM 3219 C C . TRP B 1 54 ? 8.789 -8.766 -20.047 1 98.81 54 TRP B C 1
ATOM 3221 O O . TRP B 1 54 ? 9.289 -8.523 -21.141 1 98.81 54 TRP B O 1
ATOM 3231 N N . GLN B 1 55 ? 9.25 -9.625 -19.25 1 97.88 55 GLN B N 1
ATOM 3232 C CA . GLN B 1 55 ? 10.523 -10.289 -19.531 1 97.88 55 GLN B CA 1
ATOM 3233 C C . GLN B 1 55 ? 10.422 -11.156 -20.781 1 97.88 55 GLN B C 1
ATOM 3235 O O . GLN B 1 55 ? 11.398 -11.281 -21.531 1 97.88 55 GLN B O 1
ATOM 3240 N N . ALA B 1 56 ? 9.258 -11.742 -21.031 1 97.62 56 ALA B N 1
ATOM 3241 C CA . ALA B 1 56 ? 9.062 -12.648 -22.156 1 97.62 56 ALA B CA 1
ATOM 3242 C C . ALA B 1 56 ? 8.875 -11.875 -23.453 1 97.62 56 ALA B C 1
ATOM 3244 O O . ALA B 1 56 ? 9.18 -12.383 -24.531 1 97.62 56 ALA B O 1
ATOM 3245 N N . THR B 1 57 ? 8.414 -10.602 -23.375 1 97.94 57 THR B N 1
ATOM 3246 C CA . THR B 1 57 ? 8 -9.906 -24.594 1 97.94 57 THR B CA 1
ATOM 3247 C C . THR B 1 57 ? 8.844 -8.648 -24.812 1 97.94 57 THR B C 1
ATOM 3249 O O . THR B 1 57 ? 8.828 -8.062 -25.891 1 97.94 57 THR B O 1
ATOM 3252 N N . ASP B 1 58 ? 9.531 -8.219 -23.766 1 97.25 58 ASP B N 1
ATOM 3253 C CA . ASP B 1 58 ? 10.289 -6.969 -23.766 1 97.25 58 ASP B CA 1
ATOM 3254 C C . ASP B 1 58 ? 9.391 -5.777 -24.094 1 97.25 58 ASP B C 1
ATOM 3256 O O . ASP B 1 58 ? 9.828 -4.82 -24.734 1 97.25 58 ASP B O 1
ATOM 3260 N N . ASP B 1 59 ? 8.125 -5.93 -23.844 1 98.12 59 ASP B N 1
ATOM 3261 C CA . ASP B 1 59 ? 7.152 -4.863 -24.031 1 98.12 59 ASP B CA 1
ATOM 3262 C C . ASP B 1 59 ? 7.148 -3.896 -22.844 1 98.12 59 ASP B C 1
ATOM 3264 O O . ASP B 1 59 ? 6.832 -4.285 -21.719 1 98.12 59 ASP B O 1
ATOM 3268 N N . ASN B 1 60 ? 7.379 -2.617 -23.078 1 98.19 60 ASN B N 1
ATOM 3269 C CA . ASN B 1 60 ? 7.566 -1.612 -22.031 1 98.19 60 ASN B CA 1
ATOM 3270 C C . ASN B 1 60 ? 6.254 -1.292 -21.312 1 98.19 60 ASN B C 1
ATOM 3272 O O . ASN B 1 60 ? 6.262 -0.773 -20.203 1 98.19 60 ASN B O 1
ATOM 3276 N N . ASP B 1 61 ? 5.125 -1.536 -21.984 1 98.62 61 ASP B N 1
ATOM 3277 C CA . ASP B 1 61 ? 3.848 -1.321 -21.312 1 98.62 61 ASP B CA 1
ATOM 3278 C C . ASP B 1 61 ? 3.748 -2.166 -20.047 1 98.62 61 ASP B C 1
ATOM 3280 O O . ASP B 1 61 ? 3.285 -1.686 -19.016 1 98.62 61 ASP B O 1
ATOM 3284 N N . TYR B 1 62 ? 4.168 -3.432 -20.109 1 98.88 62 TYR B N 1
ATOM 3285 C CA . TYR B 1 62 ? 4.203 -4.297 -18.938 1 98.88 62 TYR B CA 1
ATOM 3286 C C . TYR B 1 62 ? 5.188 -3.768 -17.906 1 98.88 62 TYR B 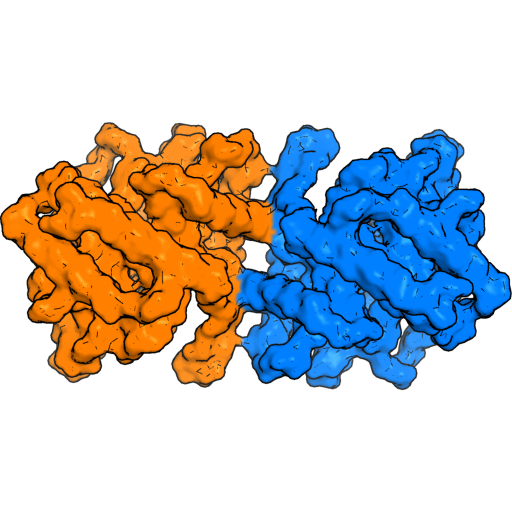C 1
ATOM 3288 O O . TYR B 1 62 ? 4.867 -3.701 -16.719 1 98.88 62 TYR B O 1
ATOM 3296 N N . LEU B 1 63 ? 6.391 -3.377 -18.375 1 98.75 63 LEU B N 1
ATOM 3297 C CA . LEU B 1 63 ? 7.426 -2.873 -17.484 1 98.75 63 LEU B CA 1
ATOM 3298 C C . LEU B 1 63 ? 6.934 -1.648 -16.719 1 98.75 63 LEU B C 1
ATOM 3300 O O . LEU B 1 63 ? 7.102 -1.562 -15.5 1 98.75 63 LEU B O 1
ATOM 3304 N N . ASP B 1 64 ? 6.301 -0.727 -17.469 1 98.44 64 ASP B N 1
ATOM 3305 C CA . ASP B 1 64 ? 5.797 0.486 -16.828 1 98.44 64 ASP B CA 1
ATOM 3306 C C . ASP B 1 64 ? 4.789 0.152 -15.727 1 98.44 64 ASP B C 1
ATOM 3308 O O . ASP B 1 64 ? 4.801 0.768 -14.664 1 98.44 64 ASP B O 1
ATOM 3312 N N . GLY B 1 65 ? 3.934 -0.805 -16.016 1 98.38 65 GLY B N 1
ATOM 3313 C CA . GLY B 1 65 ? 2.953 -1.217 -15.023 1 98.38 65 GLY B CA 1
ATOM 3314 C C . GLY B 1 65 ? 3.58 -1.815 -13.781 1 98.38 65 GLY B C 1
ATOM 3315 O O . GLY B 1 65 ? 3.24 -1.428 -12.664 1 98.38 65 GLY B O 1
ATOM 3316 N N . VAL B 1 66 ? 4.504 -2.773 -13.953 1 98.5 66 VAL B N 1
ATOM 3317 C CA . VAL B 1 66 ? 5.125 -3.434 -12.812 1 98.5 66 VAL B CA 1
ATOM 3318 C C . VAL B 1 66 ? 5.969 -2.432 -12.031 1 98.5 66 VAL B C 1
ATOM 3320 O O . VAL B 1 66 ? 5.996 -2.455 -10.797 1 98.5 66 VAL B O 1
ATOM 3323 N N . MET B 1 67 ? 6.652 -1.515 -12.734 1 97.62 67 MET B N 1
ATOM 3324 C CA . MET B 1 67 ? 7.441 -0.475 -12.078 1 97.62 67 MET B CA 1
ATOM 3325 C C . MET B 1 67 ? 6.551 0.43 -11.234 1 97.62 67 MET B C 1
ATOM 3327 O O . MET B 1 67 ? 6.887 0.737 -10.086 1 97.62 67 MET B O 1
ATOM 3331 N N . ASN B 1 68 ? 5.461 0.847 -11.812 1 96.12 68 ASN B N 1
ATOM 3332 C CA . ASN B 1 68 ? 4.516 1.663 -11.062 1 96.12 68 ASN B CA 1
ATOM 3333 C C . ASN B 1 68 ? 4.031 0.944 -9.805 1 96.12 68 ASN B C 1
ATOM 3335 O O . ASN B 1 68 ? 3.961 1.542 -8.727 1 96.12 68 ASN B O 1
ATOM 3339 N N . TYR B 1 69 ? 3.689 -0.319 -9.898 1 96.81 69 TYR B N 1
ATOM 3340 C CA . TYR B 1 69 ? 3.246 -1.138 -8.773 1 96.81 69 TYR B CA 1
ATOM 3341 C C . TYR B 1 69 ? 4.309 -1.185 -7.684 1 96.81 69 TYR B C 1
ATOM 3343 O O . TYR B 1 69 ? 4.02 -0.921 -6.512 1 96.81 69 TYR B O 1
ATOM 3351 N N . THR B 1 70 ? 5.566 -1.479 -8.078 1 97.25 70 THR B N 1
ATOM 3352 C CA . THR B 1 70 ? 6.645 -1.677 -7.117 1 97.25 70 THR B CA 1
ATOM 3353 C C . THR B 1 70 ? 6.98 -0.369 -6.406 1 97.25 70 THR B C 1
ATOM 3355 O O . THR B 1 70 ? 7.234 -0.361 -5.199 1 97.25 70 THR B O 1
ATOM 3358 N N . LEU B 1 71 ? 6.945 0.687 -7.141 1 94.31 71 LEU B N 1
ATOM 3359 C CA . LEU B 1 71 ? 7.238 1.986 -6.547 1 94.31 71 LEU B CA 1
ATOM 3360 C C . LEU B 1 71 ? 6.078 2.461 -5.676 1 94.31 71 LEU B C 1
ATOM 3362 O O . LEU B 1 71 ? 6.289 3.164 -4.688 1 94.31 71 LEU B O 1
ATOM 3366 N N . HIS B 1 72 ? 4.898 2.021 -5.992 1 92.44 72 HIS B N 1
ATOM 3367 C CA . HIS B 1 72 ? 3.734 2.363 -5.18 1 92.44 72 HIS B CA 1
ATOM 3368 C C . HIS B 1 72 ? 3.797 1.686 -3.814 1 92.44 72 HIS B C 1
ATOM 3370 O O . HIS B 1 72 ? 3.398 2.273 -2.807 1 92.44 72 HIS B O 1
ATOM 3376 N N . THR B 1 73 ? 4.234 0.489 -3.75 1 95.44 73 THR B N 1
ATOM 3377 C CA . THR B 1 73 ? 4.34 -0.247 -2.494 1 95.44 73 THR B CA 1
ATOM 3378 C C . THR B 1 73 ? 5.621 0.127 -1.754 1 95.44 73 THR B C 1
ATOM 3380 O O . THR B 1 73 ? 5.781 -0.2 -0.576 1 95.44 73 THR B O 1
ATOM 3383 N N . GLY B 1 74 ? 6.562 0.799 -2.477 1 96.12 74 GLY B N 1
ATOM 3384 C CA . GLY B 1 74 ? 7.859 1.104 -1.894 1 96.12 74 GLY B CA 1
ATOM 3385 C C . GLY B 1 74 ? 8.695 -0.133 -1.618 1 96.12 74 GLY B C 1
ATOM 3386 O O . GLY B 1 74 ? 9.453 -0.171 -0.65 1 96.12 74 GLY B O 1
ATOM 3387 N N . PHE B 1 75 ? 8.398 -1.201 -2.338 1 97.69 75 PHE B N 1
ATOM 3388 C CA . PHE B 1 75 ? 9.102 -2.475 -2.266 1 97.69 75 PHE B CA 1
ATOM 3389 C C . PHE B 1 75 ? 8.812 -3.184 -0.95 1 97.69 75 PHE B C 1
ATOM 3391 O O . PHE B 1 75 ? 9.555 -4.074 -0.538 1 97.69 75 PHE B O 1
ATOM 3398 N N . ARG B 1 76 ? 7.77 -2.807 -0.29 1 96.5 76 ARG B N 1
ATOM 3399 C CA . ARG B 1 76 ? 7.441 -3.432 0.987 1 96.5 76 ARG B CA 1
ATOM 3400 C C . ARG B 1 76 ? 6.504 -4.617 0.791 1 96.5 76 ARG B C 1
ATOM 3402 O O . ARG B 1 76 ? 5.539 -4.531 0.028 1 96.5 76 ARG B O 1
ATOM 3409 N N . PRO B 1 77 ? 6.75 -5.73 1.423 1 96.94 77 PRO B N 1
ATOM 3410 C CA . PRO B 1 77 ? 5.812 -6.855 1.398 1 96.94 77 PRO B CA 1
ATOM 3411 C C . PRO B 1 77 ? 4.629 -6.656 2.342 1 96.94 77 PRO B C 1
ATOM 3413 O O . PRO B 1 77 ? 4.441 -5.562 2.883 1 96.94 77 PRO B O 1
ATOM 3416 N N . GLY B 1 78 ? 3.697 -7.637 2.385 1 94.75 78 GLY B N 1
ATOM 3417 C CA . GLY B 1 78 ? 2.611 -7.594 3.352 1 94.75 78 GLY B CA 1
ATOM 3418 C C . GLY B 1 78 ? 3.09 -7.617 4.789 1 94.75 78 GLY B C 1
ATOM 3419 O O . GLY B 1 78 ? 4.281 -7.801 5.051 1 94.75 78 GLY B O 1
ATOM 3420 N N . PRO B 1 79 ? 2.221 -7.531 5.715 1 91.5 79 PRO B N 1
ATOM 3421 C CA . PRO B 1 79 ? 2.59 -7.285 7.109 1 91.5 79 PRO B CA 1
ATOM 3422 C C . PRO B 1 79 ? 2.945 -8.57 7.859 1 91.5 79 PRO B C 1
ATOM 3424 O O . PRO B 1 79 ? 3.555 -8.516 8.93 1 91.5 79 PRO B O 1
ATOM 3427 N N . ASN B 1 80 ? 2.576 -9.719 7.379 1 93.44 80 ASN B N 1
ATOM 3428 C CA . ASN B 1 80 ? 2.809 -10.969 8.102 1 93.44 80 ASN B CA 1
ATOM 3429 C C . ASN B 1 80 ? 4.129 -11.609 7.688 1 93.44 80 ASN B C 1
ATOM 3431 O O . ASN B 1 80 ? 4.262 -12.102 6.562 1 93.44 80 ASN B O 1
ATOM 3435 N N . GLY B 1 81 ? 5.062 -11.711 8.492 1 92.88 81 GLY B N 1
ATOM 3436 C CA . GLY B 1 81 ? 6.453 -12.016 8.195 1 92.88 81 GLY B CA 1
ATOM 3437 C C . GLY B 1 81 ? 6.664 -13.453 7.75 1 92.88 81 GLY B C 1
ATOM 3438 O O . GLY B 1 81 ? 7.652 -13.766 7.086 1 92.88 81 GLY B O 1
ATOM 3439 N N . ARG B 1 82 ? 5.816 -14.383 8.047 1 96.44 82 ARG B N 1
ATOM 3440 C CA . ARG B 1 82 ? 6.051 -15.781 7.715 1 96.44 82 ARG B CA 1
ATOM 3441 C C . ARG B 1 82 ? 4.961 -16.312 6.789 1 96.44 82 ARG B C 1
ATOM 3443 O O . ARG B 1 82 ? 4.859 -17.531 6.578 1 96.44 82 ARG B O 1
ATOM 3450 N N . PHE B 1 83 ? 4.211 -15.406 6.344 1 97.94 83 PHE B N 1
ATOM 3451 C CA . PHE B 1 83 ? 3.041 -15.797 5.566 1 97.94 83 PHE B CA 1
ATOM 3452 C C . PHE B 1 83 ? 3.318 -15.688 4.074 1 97.94 83 PHE B C 1
ATOM 3454 O O . PHE B 1 83 ? 3.574 -14.594 3.562 1 97.94 83 PHE B O 1
ATOM 3461 N N . ALA B 1 84 ? 3.195 -16.766 3.354 1 98.62 84 ALA B N 1
ATOM 3462 C CA . ALA B 1 84 ? 3.609 -16.859 1.957 1 98.62 84 ALA B CA 1
ATOM 3463 C C . ALA B 1 84 ? 2.891 -15.82 1.101 1 98.62 84 ALA B C 1
ATOM 3465 O O . ALA B 1 84 ? 3.494 -15.211 0.215 1 98.62 84 ALA B O 1
ATOM 3466 N N . ASP B 1 85 ? 1.581 -15.594 1.379 1 98 85 ASP B N 1
ATOM 3467 C CA . ASP B 1 85 ? 0.786 -14.641 0.616 1 98 85 ASP B CA 1
ATOM 3468 C C . ASP B 1 85 ? 1.39 -13.242 0.694 1 98 85 ASP B C 1
ATOM 3470 O O . ASP B 1 85 ? 1.208 -12.43 -0.216 1 98 85 ASP B O 1
ATOM 3474 N N . ASP B 1 86 ? 2.105 -12.953 1.761 1 97.88 86 ASP B N 1
ATOM 3475 C CA . ASP B 1 86 ? 2.676 -11.617 1.958 1 97.88 86 ASP B CA 1
ATOM 3476 C C . ASP B 1 86 ? 4.059 -11.516 1.317 1 97.88 86 ASP B C 1
ATOM 3478 O O . ASP B 1 86 ? 4.641 -10.43 1.265 1 97.88 86 ASP B O 1
ATOM 3482 N N . HIS B 1 87 ? 4.555 -12.641 0.763 1 98.69 87 HIS B N 1
ATOM 3483 C CA . HIS B 1 87 ? 5.871 -12.656 0.139 1 98.69 87 HIS B CA 1
ATOM 3484 C C . HIS B 1 87 ? 5.762 -12.609 -1.381 1 98.69 87 HIS B C 1
ATOM 3486 O O . HIS B 1 87 ? 6.754 -12.367 -2.072 1 98.69 87 HIS B O 1
ATOM 3492 N N . ILE B 1 88 ? 4.555 -12.789 -1.899 1 98.69 88 ILE B N 1
ATOM 3493 C CA . ILE B 1 88 ? 4.371 -12.961 -3.336 1 98.69 88 ILE B CA 1
ATOM 3494 C C . ILE B 1 88 ? 4.75 -11.672 -4.062 1 98.69 88 ILE B C 1
ATOM 3496 O O . ILE B 1 88 ? 5.305 -11.711 -5.164 1 98.69 88 ILE B O 1
ATOM 3500 N N . CYS B 1 89 ? 4.535 -10.508 -3.441 1 98.19 89 CYS B N 1
ATOM 3501 C CA . CYS B 1 89 ? 4.863 -9.219 -4.047 1 98.19 89 CYS B CA 1
ATOM 3502 C C . CYS B 1 89 ? 6.352 -9.125 -4.352 1 98.19 89 CYS B C 1
ATOM 3504 O O . CYS B 1 89 ? 6.75 -8.492 -5.328 1 98.19 89 CYS B O 1
ATOM 3506 N N . CYS B 1 90 ? 7.176 -9.789 -3.559 1 98.75 90 CYS B N 1
ATOM 3507 C CA . CYS B 1 90 ? 8.633 -9.695 -3.658 1 98.75 90 CYS B CA 1
ATOM 3508 C C . CYS B 1 90 ? 9.125 -10.25 -4.988 1 98.75 90 CYS B C 1
ATOM 3510 O O . CYS B 1 90 ? 10.188 -9.867 -5.469 1 98.75 90 CYS B O 1
ATOM 3512 N N . GLN B 1 91 ? 8.32 -11.148 -5.574 1 98.81 91 GLN B N 1
ATOM 3513 C CA . GLN B 1 91 ? 8.719 -11.68 -6.875 1 98.81 91 GLN B CA 1
ATOM 3514 C C . GLN B 1 91 ? 8.805 -10.57 -7.922 1 98.81 91 GLN B C 1
ATOM 3516 O O . GLN B 1 91 ? 9.789 -10.484 -8.656 1 98.81 91 GLN B O 1
ATOM 3521 N N . ALA B 1 92 ? 7.832 -9.727 -7.965 1 98.81 92 ALA B N 1
ATOM 3522 C CA . ALA B 1 92 ? 7.848 -8.594 -8.883 1 98.81 92 ALA B CA 1
ATOM 3523 C C . ALA B 1 92 ? 8.961 -7.609 -8.523 1 98.81 92 ALA B C 1
ATOM 3525 O O . ALA B 1 92 ? 9.625 -7.066 -9.406 1 98.81 92 ALA B O 1
ATOM 3526 N N . TYR B 1 93 ? 9.148 -7.371 -7.152 1 98.75 93 TYR B N 1
ATOM 3527 C CA . TYR B 1 93 ? 10.203 -6.477 -6.695 1 98.75 93 TYR B CA 1
ATOM 3528 C C . TYR B 1 93 ? 11.562 -6.93 -7.215 1 98.75 93 TYR B C 1
ATOM 3530 O O . TYR B 1 93 ? 12.328 -6.125 -7.746 1 98.75 93 TYR B O 1
ATOM 3538 N N . LEU B 1 94 ? 11.797 -8.203 -7.078 1 98.81 94 LEU B N 1
ATOM 3539 C CA . LEU B 1 94 ? 13.109 -8.758 -7.422 1 98.81 94 LEU B CA 1
ATOM 3540 C C . LEU B 1 94 ? 13.305 -8.766 -8.938 1 98.81 94 LEU B C 1
ATOM 3542 O O . LEU B 1 94 ? 14.438 -8.633 -9.414 1 98.81 94 LEU B O 1
ATOM 3546 N N . ASP B 1 95 ? 12.219 -8.914 -9.703 1 98.62 95 ASP B N 1
ATOM 3547 C CA . ASP B 1 95 ? 12.312 -8.891 -11.156 1 98.62 95 ASP B CA 1
ATOM 3548 C C . ASP B 1 95 ? 12.773 -7.523 -11.656 1 98.62 95 ASP B C 1
ATOM 3550 O O . ASP B 1 95 ? 13.578 -7.434 -12.586 1 98.62 95 ASP B O 1
ATOM 3554 N N . VAL B 1 96 ? 12.305 -6.461 -11.047 1 98.38 96 VAL B N 1
ATOM 3555 C CA . VAL B 1 96 ? 12.625 -5.133 -11.562 1 98.38 96 VAL B CA 1
ATOM 3556 C C . VAL B 1 96 ? 13.859 -4.586 -10.859 1 98.38 96 VAL B C 1
ATOM 3558 O O . VAL B 1 96 ? 14.414 -3.559 -11.266 1 98.38 96 VAL B O 1
ATOM 3561 N N . TYR B 1 97 ? 14.352 -5.23 -9.836 1 98 97 TYR B N 1
ATOM 3562 C CA . TYR B 1 97 ? 15.422 -4.727 -8.977 1 98 97 TYR B CA 1
ATOM 3563 C C . TYR B 1 97 ? 16.641 -4.348 -9.797 1 98 97 TYR B C 1
ATOM 3565 O O . TYR B 1 97 ? 17.266 -3.305 -9.57 1 98 97 TYR B O 1
ATOM 3573 N N . PRO B 1 98 ? 17.047 -5.152 -10.82 1 97.44 98 PRO B N 1
ATOM 3574 C CA . PRO B 1 98 ? 18.25 -4.789 -11.594 1 97.44 98 PRO B CA 1
ATOM 3575 C C . PRO B 1 98 ? 18.141 -3.414 -12.242 1 97.44 98 PRO B C 1
ATOM 3577 O O . PRO B 1 98 ? 19.156 -2.75 -12.477 1 97.44 98 PRO B O 1
ATOM 3580 N N . LEU B 1 99 ? 16.891 -2.939 -12.531 1 97.19 99 LEU B N 1
ATOM 3581 C CA . LEU B 1 99 ? 16.672 -1.636 -13.148 1 97.19 99 LEU B CA 1
ATOM 3582 C C . LEU B 1 99 ? 16.703 -0.528 -12.102 1 97.19 99 LEU B C 1
ATOM 3584 O O . LEU B 1 99 ? 17.078 0.608 -12.398 1 97.19 99 LEU B O 1
ATOM 3588 N N . ILE B 1 100 ? 16.234 -0.88 -10.891 1 96.12 100 ILE B N 1
ATOM 3589 C CA . ILE B 1 100 ? 16.266 0.055 -9.773 1 96.12 100 ILE B CA 1
ATOM 3590 C C . ILE B 1 100 ? 17.703 0.207 -9.266 1 96.12 100 ILE B C 1
ATOM 3592 O O . ILE B 1 100 ? 18.219 1.321 -9.188 1 96.12 100 ILE B O 1
ATOM 3596 N N . ASN B 1 101 ? 18.359 -0.827 -9.023 1 94.5 101 ASN B N 1
ATOM 3597 C CA . ASN B 1 101 ? 19.766 -0.998 -8.656 1 94.5 101 ASN B CA 1
ATOM 3598 C C . ASN B 1 101 ? 20.141 -0.123 -7.465 1 94.5 101 ASN B C 1
ATOM 3600 O O . ASN B 1 101 ? 21.156 0.573 -7.496 1 94.5 101 ASN B O 1
ATOM 3604 N N . LYS B 1 102 ? 19.297 0.102 -6.5 1 96.06 102 LYS B N 1
ATOM 3605 C CA . LYS B 1 102 ? 19.516 0.695 -5.184 1 96.06 102 LYS B CA 1
ATOM 3606 C C . LYS B 1 102 ? 19.297 -0.334 -4.078 1 96.06 102 LYS B C 1
ATOM 3608 O O . LYS B 1 102 ? 18.25 -0.975 -4.004 1 96.06 102 LYS B O 1
ATOM 3613 N N . GLU B 1 103 ? 20.281 -0.457 -3.244 1 96.25 103 GLU B N 1
ATOM 3614 C CA . GLU B 1 103 ? 20.25 -1.495 -2.219 1 96.25 103 GLU B CA 1
ATOM 3615 C C . GLU B 1 103 ? 19.031 -1.35 -1.317 1 96.25 103 GLU B C 1
ATOM 3617 O O . GLU B 1 103 ? 18.484 -2.344 -0.836 1 96.25 103 GLU B O 1
ATOM 3622 N N . GLU B 1 104 ? 18.562 -0.122 -1.142 1 97.5 104 GLU B N 1
ATOM 3623 C CA . GLU B 1 104 ? 17.422 0.147 -0.258 1 97.5 104 GLU B CA 1
ATOM 3624 C C . GLU B 1 104 ? 16.156 -0.506 -0.78 1 97.5 104 GLU B C 1
ATOM 3626 O O . GLU B 1 104 ? 15.25 -0.828 -0.003 1 97.5 104 GLU B O 1
ATOM 3631 N N . ALA B 1 105 ? 16.062 -0.758 -2.105 1 97.69 105 ALA B N 1
ATOM 3632 C CA . ALA B 1 105 ? 14.891 -1.404 -2.703 1 97.69 105 ALA B CA 1
ATOM 3633 C C . ALA B 1 105 ? 14.836 -2.883 -2.332 1 97.69 105 ALA B C 1
ATOM 3635 O O . ALA B 1 105 ? 13.766 -3.498 -2.363 1 97.69 105 ALA B O 1
ATOM 3636 N N . LEU B 1 106 ? 15.977 -3.436 -1.925 1 98 106 LEU B N 1
ATOM 3637 C CA . LEU B 1 106 ? 16.078 -4.855 -1.611 1 98 106 LEU B CA 1
ATOM 3638 C C . LEU B 1 106 ? 15.852 -5.102 -0.122 1 98 106 LEU B C 1
ATOM 3640 O O . LEU B 1 106 ? 15.492 -6.207 0.284 1 98 106 LEU B O 1
ATOM 3644 N N . GLU B 1 107 ? 16.031 -4.074 0.683 1 97.81 107 GLU B N 1
ATOM 3645 C CA . GLU B 1 107 ? 16.094 -4.188 2.137 1 97.81 107 GLU B CA 1
ATOM 3646 C C . GLU B 1 107 ? 14.789 -4.758 2.705 1 97.81 107 GLU B C 1
ATOM 3648 O O . GLU B 1 107 ? 14.82 -5.648 3.559 1 97.81 107 GLU B O 1
ATOM 3653 N N . PRO B 1 108 ? 13.617 -4.281 2.178 1 97.5 108 PRO B N 1
ATOM 3654 C CA . PRO B 1 108 ? 12.391 -4.836 2.752 1 97.5 108 PRO B CA 1
ATOM 3655 C C . PRO B 1 108 ? 12.234 -6.332 2.484 1 97.5 108 PRO B C 1
ATOM 3657 O O . PRO B 1 108 ? 11.797 -7.078 3.363 1 97.5 108 PRO B O 1
ATOM 3660 N N . THR B 1 109 ? 12.578 -6.773 1.306 1 98.5 109 THR B N 1
ATOM 3661 C CA . THR B 1 109 ? 12.531 -8.195 0.98 1 98.5 109 THR B CA 1
ATOM 3662 C C . THR B 1 109 ? 13.5 -8.984 1.851 1 98.5 109 THR B C 1
ATOM 3664 O O . THR B 1 109 ? 13.148 -10.031 2.396 1 98.5 109 THR B O 1
ATOM 3667 N N . ILE B 1 110 ? 14.742 -8.469 2.031 1 98.62 110 ILE B N 1
ATOM 3668 C CA . ILE B 1 110 ? 15.758 -9.102 2.857 1 98.62 110 ILE B CA 1
ATOM 3669 C C . ILE B 1 110 ? 15.25 -9.242 4.289 1 98.62 110 ILE B C 1
ATOM 3671 O O . ILE B 1 110 ? 15.32 -10.328 4.875 1 98.62 110 ILE B O 1
ATOM 3675 N N . LYS B 1 111 ? 14.719 -8.195 4.77 1 97.88 111 LYS B N 1
ATOM 3676 C CA . LYS B 1 111 ? 14.219 -8.211 6.141 1 97.88 111 LYS B CA 1
ATOM 3677 C C . LYS B 1 111 ? 13.117 -9.25 6.312 1 97.88 111 LYS B C 1
ATOM 3679 O O . LYS B 1 111 ? 13.102 -9.992 7.293 1 97.88 111 LYS B O 1
ATOM 3684 N N . ALA B 1 112 ? 12.211 -9.289 5.398 1 97.94 112 ALA B N 1
ATOM 3685 C CA . ALA B 1 112 ? 11.078 -10.211 5.477 1 97.94 112 ALA B CA 1
ATOM 3686 C C . ALA B 1 112 ? 11.547 -11.664 5.426 1 97.94 112 ALA B C 1
ATOM 3688 O O . ALA B 1 112 ? 11.148 -12.477 6.258 1 97.94 112 ALA B O 1
ATOM 3689 N N . LEU B 1 113 ? 12.398 -11.977 4.48 1 98.62 113 LEU B N 1
ATOM 3690 C CA . LEU B 1 113 ? 12.781 -13.367 4.273 1 98.62 113 LEU B CA 1
ATOM 3691 C C . LEU B 1 113 ? 13.82 -13.797 5.305 1 98.62 113 LEU B C 1
ATOM 3693 O O . LEU B 1 113 ? 13.883 -14.977 5.672 1 98.62 113 LEU B O 1
ATOM 3697 N N . ASP B 1 114 ? 14.602 -12.852 5.852 1 98.69 114 ASP B N 1
ATOM 3698 C CA . ASP B 1 114 ? 15.562 -13.156 6.91 1 98.69 114 ASP B CA 1
ATOM 3699 C C . ASP B 1 114 ? 14.859 -13.68 8.156 1 98.69 114 ASP B C 1
ATOM 3701 O O . ASP B 1 114 ? 15.414 -14.492 8.898 1 98.69 114 ASP B O 1
ATOM 3705 N N . LEU B 1 115 ? 13.688 -13.211 8.359 1 98.25 115 LEU B N 1
ATOM 3706 C CA . LEU B 1 115 ? 12.945 -13.688 9.523 1 98.25 115 LEU B CA 1
ATOM 3707 C C . LEU B 1 115 ? 12.82 -15.211 9.492 1 98.25 115 LEU B C 1
ATOM 3709 O O . LEU B 1 115 ? 13.062 -15.875 10.508 1 98.25 115 LEU B O 1
ATOM 3713 N N . MET B 1 116 ? 12.5 -15.773 8.336 1 98.25 116 MET B N 1
ATOM 3714 C CA . MET B 1 116 ? 12.312 -17.219 8.203 1 98.25 116 MET B CA 1
ATOM 3715 C C . MET B 1 116 ? 13.656 -17.938 8.172 1 98.25 116 MET B C 1
ATOM 3717 O O . MET B 1 116 ? 13.797 -19.016 8.742 1 98.25 116 MET B O 1
ATOM 3721 N N . VAL B 1 117 ? 14.68 -17.297 7.562 1 98.5 117 VAL B N 1
ATOM 3722 C CA . VAL B 1 117 ? 16 -17.906 7.43 1 98.5 117 VAL B CA 1
ATOM 3723 C C . VAL B 1 117 ? 16.688 -17.938 8.789 1 98.5 117 VAL B C 1
ATOM 3725 O O . VAL B 1 117 ? 17.359 -18.938 9.125 1 98.5 117 VAL B O 1
ATOM 3728 N N . ASN B 1 118 ? 16.516 -16.906 9.562 1 98.31 118 ASN B N 1
ATOM 3729 C CA . ASN B 1 118 ? 17.203 -16.781 10.844 1 98.31 118 ASN B CA 1
ATOM 3730 C C . ASN B 1 118 ? 16.5 -17.578 11.938 1 98.31 118 ASN B C 1
ATOM 3732 O O . ASN B 1 118 ? 17.125 -17.969 12.922 1 98.31 118 ASN B O 1
ATOM 3736 N N . GLU B 1 119 ? 15.234 -17.797 11.836 1 98.12 119 GLU B N 1
ATOM 3737 C CA . GLU B 1 119 ? 14.438 -18.625 12.742 1 98.12 119 GLU B CA 1
ATOM 3738 C C . GLU B 1 119 ? 13.656 -19.688 11.977 1 98.12 119 GLU B C 1
ATOM 3740 O O . GLU B 1 119 ? 12.422 -19.672 11.977 1 98.12 119 GLU B O 1
ATOM 3745 N N . PRO B 1 120 ? 14.344 -20.547 11.492 1 97.81 120 PRO B N 1
ATOM 3746 C CA . PRO B 1 120 ? 13.719 -21.516 10.578 1 97.81 120 PRO B CA 1
ATOM 3747 C C . PRO B 1 120 ? 12.664 -22.375 11.266 1 97.81 120 PRO B C 1
ATOM 3749 O O . PRO B 1 120 ? 12.859 -22.797 12.406 1 97.81 120 PRO B O 1
ATOM 3752 N N . GLN B 1 121 ? 11.547 -22.531 10.688 1 97.69 121 GLN B N 1
ATOM 3753 C CA . GLN B 1 121 ? 10.492 -23.484 11.023 1 97.69 121 GLN B CA 1
ATOM 3754 C C . GLN B 1 121 ? 10.32 -24.531 9.922 1 97.69 121 GLN B C 1
ATOM 3756 O O . GLN B 1 121 ? 10.766 -24.312 8.789 1 97.69 121 GLN B O 1
ATOM 3761 N N . PRO B 1 122 ? 9.695 -25.656 10.289 1 97.25 122 PRO B N 1
ATOM 3762 C CA . PRO B 1 122 ? 9.398 -26.625 9.227 1 97.25 122 PRO B CA 1
ATOM 3763 C C . PRO B 1 122 ? 8.516 -26.031 8.125 1 97.25 122 PRO B C 1
ATOM 3765 O O . PRO B 1 122 ? 7.598 -25.25 8.406 1 97.25 122 PRO B O 1
ATOM 3768 N N . GLY B 1 123 ? 8.836 -26.438 6.867 1 96.81 123 GLY B N 1
ATOM 3769 C CA . GLY B 1 123 ? 8.062 -25.953 5.734 1 96.81 123 GLY B CA 1
ATOM 3770 C C . GLY B 1 123 ? 6.574 -26.172 5.887 1 96.81 123 GLY B C 1
ATOM 3771 O O . GLY B 1 123 ? 5.77 -25.297 5.551 1 96.81 123 GLY B O 1
ATOM 3772 N N . ARG B 1 124 ? 6.188 -27.297 6.496 1 97.31 124 ARG B N 1
ATOM 3773 C CA . ARG B 1 124 ? 4.781 -27.641 6.652 1 97.31 124 ARG B CA 1
ATOM 3774 C C . ARG B 1 124 ? 4.07 -26.672 7.578 1 97.31 124 ARG B C 1
ATOM 3776 O O . ARG B 1 124 ? 2.842 -26.578 7.566 1 97.31 124 ARG B O 1
ATOM 3783 N N . GLN B 1 125 ? 4.828 -25.906 8.352 1 97.62 125 GLN B N 1
ATOM 3784 C CA . GLN B 1 125 ? 4.242 -24.906 9.234 1 97.62 125 GLN B CA 1
ATOM 3785 C C . GLN B 1 125 ? 4.098 -23.562 8.516 1 97.62 125 GLN B C 1
ATOM 3787 O O . GLN B 1 125 ? 3.059 -22.922 8.625 1 97.62 125 GLN B O 1
ATOM 3792 N N . ASP B 1 126 ? 5.086 -23.156 7.738 1 97.62 126 ASP B N 1
ATOM 3793 C CA . ASP B 1 126 ? 5.078 -21.859 7.051 1 97.62 126 ASP B CA 1
ATOM 3794 C C . ASP B 1 126 ? 4.312 -21.953 5.734 1 97.62 126 ASP B C 1
ATOM 3796 O O . ASP B 1 126 ? 3.611 -21 5.355 1 97.62 126 ASP B O 1
ATOM 3800 N N . TRP B 1 127 ? 4.52 -23.031 5.133 1 98.31 127 TRP B N 1
ATOM 3801 C CA . TRP B 1 127 ? 3.875 -23.281 3.846 1 98.31 127 TRP B CA 1
ATOM 3802 C C . TRP B 1 127 ? 2.891 -24.438 3.938 1 98.31 127 TRP B C 1
ATOM 3804 O O . TRP B 1 127 ? 2.994 -25.406 3.184 1 98.31 127 TRP B O 1
ATOM 3814 N N . TRP B 1 128 ? 1.882 -24.188 4.785 1 97.94 128 TRP B N 1
ATOM 3815 C CA . TRP B 1 128 ? 0.966 -25.234 5.227 1 97.94 128 TRP B CA 1
ATOM 3816 C C . TRP B 1 128 ? -0.13 -25.484 4.195 1 97.94 128 TRP B C 1
ATOM 3818 O O . TRP B 1 128 ? -0.889 -26.438 4.297 1 97.94 128 TRP B O 1
ATOM 3828 N N . TRP B 1 129 ? -0.267 -24.656 3.182 1 97.88 129 TRP B N 1
ATOM 3829 C CA . TRP B 1 129 ? -1.236 -24.844 2.105 1 97.88 129 TRP B CA 1
ATOM 3830 C C . TRP B 1 129 ? -0.554 -24.797 0.743 1 97.88 129 TRP B C 1
ATOM 3832 O O . TRP B 1 129 ? 0.431 -24.078 0.562 1 97.88 129 TRP B O 1
ATOM 3842 N N . CYS B 1 130 ? -0.995 -25.469 -0.204 1 98 130 CYS B N 1
ATOM 3843 C CA . CYS B 1 130 ? -0.227 -25.797 -1.399 1 98 130 CYS B CA 1
ATOM 3844 C C . CYS B 1 130 ? 0.034 -24.547 -2.24 1 98 130 CYS B C 1
ATOM 3846 O O . CYS B 1 130 ? 1.055 -24.469 -2.926 1 98 130 CYS B O 1
ATOM 3848 N N . ASP B 1 131 ? -0.865 -23.5 -2.17 1 98.12 131 ASP B N 1
ATOM 3849 C CA . ASP B 1 131 ? -0.665 -22.25 -2.904 1 98.12 131 ASP B CA 1
ATOM 3850 C C . ASP B 1 131 ? 0.643 -21.578 -2.496 1 98.12 131 ASP B C 1
ATOM 3852 O O . ASP B 1 131 ? 1.259 -20.875 -3.295 1 98.12 131 ASP B O 1
ATOM 3856 N N . SER B 1 132 ? 1.04 -21.812 -1.237 1 98.69 132 SER B N 1
ATOM 3857 C CA . SER B 1 132 ? 2.221 -21.156 -0.681 1 98.69 132 SER B CA 1
ATOM 3858 C C . SER B 1 132 ? 3.467 -21.484 -1.498 1 98.69 132 SER B C 1
ATOM 3860 O O . SER B 1 132 ? 4.402 -20.688 -1.552 1 98.69 132 SER B O 1
ATOM 3862 N N . LEU B 1 133 ? 3.439 -22.609 -2.174 1 98.88 133 LEU B N 1
ATOM 3863 C CA . LEU B 1 133 ? 4.617 -23.078 -2.896 1 98.88 133 LEU B CA 1
ATOM 3864 C C . LEU B 1 133 ? 4.859 -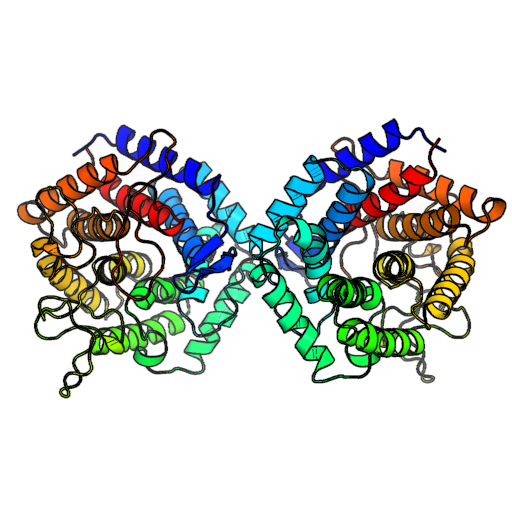22.234 -4.145 1 98.88 133 LEU B C 1
ATOM 3866 O O . LEU B 1 133 ? 5.98 -22.188 -4.66 1 98.88 133 LEU B O 1
ATOM 3870 N N . PHE B 1 134 ? 3.82 -21.594 -4.594 1 98.88 134 PHE B N 1
ATOM 3871 C CA . PHE B 1 134 ? 3.939 -20.609 -5.66 1 98.88 134 PHE B CA 1
ATOM 3872 C C . PHE B 1 134 ? 4.219 -19.219 -5.086 1 98.88 134 PHE B C 1
ATOM 3874 O O . PHE B 1 134 ? 4.996 -18.453 -5.656 1 98.88 134 PHE B O 1
ATOM 3881 N N . MET B 1 135 ? 3.666 -18.922 -3.91 1 98.88 135 MET B N 1
ATOM 3882 C CA . MET B 1 135 ? 3.59 -17.547 -3.395 1 98.88 135 MET B CA 1
ATOM 3883 C C . MET B 1 135 ? 4.934 -17.109 -2.82 1 98.88 135 MET B C 1
ATOM 3885 O O . MET B 1 135 ? 5.316 -15.953 -2.955 1 98.88 135 MET B O 1
ATOM 3889 N N . ALA B 1 136 ? 5.688 -18 -2.209 1 98.81 136 ALA B N 1
ATOM 3890 C CA . ALA B 1 136 ? 6.82 -17.516 -1.419 1 98.81 136 ALA B CA 1
ATOM 3891 C C . ALA B 1 136 ? 8.141 -18.062 -1.968 1 98.81 136 ALA B C 1
ATOM 3893 O O . ALA B 1 136 ? 9.086 -17.297 -2.188 1 98.81 136 ALA B O 1
ATOM 3894 N N . PRO B 1 137 ? 8.281 -19.359 -2.295 1 98.88 137 PRO B N 1
ATOM 3895 C CA . PRO B 1 137 ? 9.594 -19.953 -2.588 1 98.88 137 PRO B CA 1
ATOM 3896 C C . PRO B 1 137 ? 10.32 -19.234 -3.717 1 98.88 137 PRO B C 1
ATOM 3898 O O . PRO B 1 137 ? 11.523 -18.953 -3.607 1 98.88 137 PRO B O 1
ATOM 3901 N N . PRO B 1 138 ? 9.625 -18.844 -4.77 1 98.81 138 PRO B N 1
ATOM 3902 C CA . PRO B 1 138 ? 10.367 -18.156 -5.828 1 98.81 138 PRO B CA 1
ATOM 3903 C C . PRO B 1 138 ? 11.008 -16.859 -5.348 1 98.81 138 PRO B C 1
ATOM 3905 O O . PRO B 1 138 ? 12.031 -16.438 -5.883 1 98.81 138 PRO B O 1
ATOM 3908 N N . SER B 1 139 ? 10.43 -16.188 -4.391 1 98.81 139 SER B N 1
ATOM 3909 C CA . SER B 1 139 ? 11.023 -14.984 -3.83 1 98.81 139 SER B CA 1
ATOM 3910 C C . SER B 1 139 ? 12.359 -15.289 -3.154 1 98.81 139 SER B C 1
ATOM 3912 O O . SER B 1 139 ? 13.32 -14.523 -3.285 1 98.81 139 SER B O 1
ATOM 3914 N N . PHE B 1 140 ? 12.398 -16.422 -2.449 1 98.81 140 PHE B N 1
ATOM 3915 C CA . PHE B 1 140 ? 13.633 -16.828 -1.794 1 98.81 140 PHE B CA 1
ATOM 3916 C C . PHE B 1 140 ? 14.719 -17.125 -2.824 1 98.81 140 PHE B C 1
ATOM 3918 O O . PHE B 1 140 ? 15.852 -16.656 -2.691 1 98.81 140 PHE B O 1
ATOM 3925 N N . ALA B 1 141 ? 14.359 -17.891 -3.803 1 98.81 141 ALA B N 1
ATOM 3926 C CA . ALA B 1 141 ? 15.32 -18.234 -4.852 1 98.81 141 ALA B CA 1
ATOM 3927 C C . ALA B 1 141 ? 15.812 -16.984 -5.57 1 98.81 141 ALA B C 1
ATOM 3929 O O . ALA B 1 141 ? 17.016 -16.828 -5.82 1 98.81 141 ALA B O 1
ATOM 3930 N N . ALA B 1 142 ? 14.898 -16.094 -5.879 1 98.69 142 ALA B N 1
ATOM 3931 C CA . ALA B 1 142 ? 15.242 -14.859 -6.574 1 98.69 142 ALA B CA 1
ATOM 3932 C C . ALA B 1 142 ? 16.172 -13.992 -5.723 1 98.69 142 ALA B C 1
ATOM 3934 O O . ALA B 1 142 ? 17.078 -13.352 -6.246 1 98.69 142 ALA B O 1
ATOM 3935 N N . LEU B 1 143 ? 15.859 -13.953 -4.438 1 98.81 143 LEU B N 1
ATOM 3936 C CA . LEU B 1 143 ? 16.703 -13.141 -3.562 1 98.81 143 LEU B CA 1
ATOM 3937 C C . LEU B 1 143 ? 18.125 -13.688 -3.506 1 98.81 143 LEU B C 1
ATOM 3939 O O . LEU B 1 143 ? 19.078 -12.922 -3.508 1 98.81 143 LEU B O 1
ATOM 3943 N N . SER B 1 144 ? 18.266 -15.008 -3.424 1 98.69 144 SER B N 1
ATOM 3944 C CA . SER B 1 144 ? 19.594 -15.617 -3.496 1 98.69 144 SER B CA 1
ATOM 3945 C C . SER B 1 144 ? 20.281 -15.25 -4.801 1 98.69 144 SER B C 1
ATOM 3947 O O . SER B 1 144 ? 21.484 -14.945 -4.801 1 98.69 144 SER B O 1
ATOM 3949 N N . GLN B 1 145 ? 19.578 -15.289 -5.82 1 97.69 145 GLN B N 1
ATOM 3950 C CA . GLN B 1 145 ? 20.141 -14.922 -7.113 1 97.69 145 GLN B CA 1
ATOM 3951 C C . GLN B 1 145 ? 20.594 -13.469 -7.125 1 97.69 145 GLN B C 1
ATOM 3953 O O . GLN B 1 145 ? 21.703 -13.164 -7.586 1 97.69 145 GLN B O 1
ATOM 3958 N N . ALA B 1 146 ? 19.812 -12.586 -6.594 1 97.31 146 ALA B N 1
ATOM 3959 C CA . ALA B 1 146 ? 20.078 -11.148 -6.621 1 97.31 146 ALA B CA 1
ATOM 3960 C C . ALA B 1 146 ? 21.25 -10.789 -5.715 1 97.31 146 ALA B C 1
ATOM 3962 O O . ALA B 1 146 ? 22.047 -9.906 -6.039 1 97.31 146 ALA B O 1
ATOM 3963 N N . THR B 1 147 ? 21.438 -11.477 -4.586 1 97.5 147 THR B N 1
ATOM 3964 C CA . THR B 1 147 ? 22.406 -11.078 -3.576 1 97.5 147 THR B CA 1
ATOM 3965 C C . THR B 1 147 ? 23.672 -11.938 -3.688 1 97.5 147 THR B C 1
ATOM 3967 O O . THR B 1 147 ? 24.719 -11.586 -3.123 1 97.5 147 THR B O 1
ATOM 3970 N N . GLY B 1 148 ? 23.531 -13.047 -4.336 1 96.94 148 GLY B N 1
ATOM 3971 C CA . GLY B 1 148 ? 24.625 -14 -4.359 1 96.94 148 GLY B CA 1
ATOM 3972 C C . GLY B 1 148 ? 24.75 -14.812 -3.08 1 96.94 148 GLY B C 1
ATOM 3973 O O . GLY B 1 148 ? 25.641 -15.648 -2.951 1 96.94 148 GLY B O 1
ATOM 3974 N N . ASP B 1 149 ? 23.875 -14.539 -2.102 1 98 149 ASP B N 1
ATOM 3975 C CA . ASP B 1 149 ? 23.859 -15.273 -0.842 1 98 149 ASP B CA 1
ATOM 3976 C C . ASP B 1 149 ? 22.984 -16.531 -0.952 1 98 149 ASP B C 1
ATOM 3978 O O . ASP B 1 149 ? 21.766 -16.438 -1.113 1 98 149 ASP B O 1
ATOM 3982 N N . SER B 1 150 ? 23.516 -17.703 -0.8 1 97.88 150 SER B N 1
ATOM 3983 C CA . SER B 1 150 ? 22.828 -18.969 -1.038 1 97.88 150 SER B CA 1
ATOM 3984 C C . SER B 1 150 ? 21.906 -19.328 0.122 1 97.88 150 SER B C 1
ATOM 3986 O O . SER B 1 150 ? 21.109 -20.25 0.019 1 97.88 150 SER B O 1
ATOM 3988 N N . LYS B 1 151 ? 21.922 -18.578 1.206 1 98.38 151 LYS B N 1
ATOM 3989 C CA . LYS B 1 151 ? 21.203 -18.969 2.414 1 98.38 151 LYS B CA 1
ATOM 3990 C C . LYS B 1 151 ? 19.703 -19 2.168 1 98.38 151 LYS B C 1
ATOM 3992 O O . LYS B 1 151 ? 18.984 -19.844 2.74 1 98.38 151 LYS B O 1
ATOM 3997 N N . TYR B 1 152 ? 19.219 -18.125 1.327 1 98.81 152 TYR B N 1
ATOM 3998 C CA . TYR B 1 152 ? 17.797 -18.078 1.066 1 98.81 152 TYR B CA 1
ATOM 3999 C C . TYR B 1 152 ? 17.344 -19.312 0.283 1 98.81 152 TYR B C 1
ATOM 4001 O O . TYR B 1 152 ? 16.328 -19.938 0.608 1 98.81 152 TYR B O 1
ATOM 4009 N N . LEU B 1 153 ? 18.062 -19.641 -0.744 1 98.69 153 LEU B N 1
ATOM 4010 C CA . LEU B 1 153 ? 17.766 -20.828 -1.54 1 98.69 153 LEU B CA 1
ATOM 4011 C C . LEU B 1 153 ? 17.891 -22.094 -0.698 1 98.69 153 LEU B C 1
ATOM 4013 O O . LEU B 1 153 ? 17.062 -23 -0.815 1 98.69 153 LEU B O 1
ATOM 4017 N N . THR B 1 154 ? 18.922 -22.125 0.146 1 98.31 154 THR B N 1
ATOM 4018 C CA . THR B 1 154 ? 19.156 -23.281 0.997 1 98.31 154 THR B CA 1
ATOM 4019 C C . THR B 1 154 ? 17.984 -23.5 1.94 1 98.31 154 THR B C 1
ATOM 4021 O O . THR B 1 154 ? 17.453 -24.609 2.029 1 98.31 154 THR B O 1
ATOM 4024 N N . TYR B 1 155 ? 17.578 -22.453 2.594 1 98.56 155 TYR B N 1
ATOM 4025 C CA . TYR B 1 155 ? 16.422 -22.578 3.477 1 98.56 155 TYR B CA 1
ATOM 4026 C C . TYR B 1 155 ? 15.18 -22.969 2.693 1 98.56 155 TYR B C 1
ATOM 4028 O O . TYR B 1 155 ? 14.461 -23.891 3.082 1 98.56 155 TYR B O 1
ATOM 4036 N N . MET B 1 156 ? 14.953 -22.25 1.635 1 98.75 156 MET B N 1
ATOM 4037 C CA . MET B 1 156 ? 13.781 -22.469 0.795 1 98.75 156 MET B CA 1
ATOM 4038 C C . MET B 1 156 ? 13.695 -23.922 0.349 1 98.75 156 MET B C 1
ATOM 4040 O O . MET B 1 156 ? 12.625 -24.531 0.391 1 98.75 156 MET B O 1
ATOM 4044 N N . ASN B 1 157 ? 14.805 -24.484 -0.026 1 98.81 157 ASN B N 1
ATOM 4045 C CA . ASN B 1 157 ? 14.867 -25.875 -0.48 1 98.81 157 ASN B CA 1
ATOM 4046 C C . ASN B 1 157 ? 14.383 -26.844 0.596 1 98.81 157 ASN B C 1
ATOM 4048 O O . ASN B 1 157 ? 13.539 -27.703 0.33 1 98.81 157 ASN B O 1
ATOM 4052 N N . THR B 1 158 ? 14.891 -26.641 1.749 1 98.69 158 THR B N 1
ATOM 4053 C CA . THR B 1 158 ? 14.516 -27.5 2.865 1 98.69 158 THR B CA 1
ATOM 4054 C C . THR B 1 158 ? 13.023 -27.344 3.184 1 98.69 158 THR B C 1
ATOM 4056 O O . THR B 1 158 ? 12.312 -28.344 3.318 1 98.69 158 THR B O 1
ATOM 4059 N N . ALA B 1 159 ? 12.586 -26.125 3.281 1 98.81 159 ALA B N 1
ATOM 4060 C CA . ALA B 1 159 ? 11.203 -25.859 3.641 1 98.81 159 ALA B CA 1
ATOM 4061 C C . ALA B 1 159 ? 10.25 -26.328 2.551 1 98.81 159 ALA B C 1
ATOM 4063 O O . ALA B 1 159 ? 9.18 -26.875 2.844 1 98.81 159 ALA B O 1
ATOM 4064 N N . PHE B 1 160 ? 10.609 -26.125 1.291 1 98.88 160 PHE B N 1
ATOM 4065 C CA . PHE B 1 160 ? 9.789 -26.531 0.157 1 98.88 160 PHE B CA 1
ATOM 4066 C C . PHE B 1 160 ? 9.5 -28.016 0.196 1 98.88 160 PHE B C 1
ATOM 4068 O O . PHE B 1 160 ? 8.344 -28.438 0.113 1 98.88 160 PHE B O 1
ATOM 4075 N N . TRP B 1 161 ? 10.461 -28.781 0.406 1 98.81 161 TRP B N 1
ATOM 4076 C CA . TRP B 1 161 ? 10.297 -30.234 0.31 1 98.81 161 TRP B CA 1
ATOM 4077 C C . TRP B 1 161 ? 9.609 -30.781 1.55 1 98.81 161 TRP B C 1
ATOM 4079 O O . TRP B 1 161 ? 8.883 -31.781 1.472 1 98.81 161 TRP B O 1
ATOM 4089 N N . ASP B 1 162 ? 9.789 -30.109 2.709 1 98.81 162 ASP B N 1
ATOM 4090 C CA . ASP B 1 162 ? 8.984 -30.484 3.869 1 98.81 162 ASP B CA 1
ATOM 4091 C C . ASP B 1 162 ? 7.5 -30.25 3.607 1 98.81 162 ASP B C 1
ATOM 4093 O O . ASP B 1 162 ? 6.664 -31.078 3.959 1 98.81 162 ASP B O 1
ATOM 4097 N N . ALA B 1 163 ? 7.195 -29.141 2.984 1 98.81 163 ALA B N 1
ATOM 4098 C CA . ALA B 1 163 ? 5.816 -28.844 2.627 1 98.81 163 ALA B CA 1
ATOM 4099 C C . ALA B 1 163 ? 5.277 -29.828 1.605 1 98.81 163 ALA B C 1
ATOM 4101 O O . ALA B 1 163 ? 4.156 -30.328 1.745 1 98.81 163 ALA B O 1
ATOM 4102 N N . VAL B 1 164 ? 6.047 -30.141 0.589 1 98.81 164 VAL B N 1
ATOM 4103 C CA . VAL B 1 164 ? 5.652 -31.078 -0.456 1 98.81 164 VAL B CA 1
ATOM 4104 C C . VAL B 1 164 ? 5.355 -32.438 0.16 1 98.81 164 VAL B C 1
ATOM 4106 O O . VAL B 1 164 ? 4.312 -33.031 -0.113 1 98.81 164 VAL B O 1
ATOM 4109 N N . GLU B 1 165 ? 6.25 -32.875 0.988 1 98.25 165 GLU B N 1
ATOM 4110 C CA . GLU B 1 165 ? 6.078 -34.188 1.621 1 98.25 165 GLU B CA 1
ATOM 4111 C C . GLU B 1 165 ? 4.789 -34.219 2.436 1 98.25 165 GLU B C 1
ATOM 4113 O O . GLU B 1 165 ? 4.125 -35.281 2.494 1 98.25 165 GLU B O 1
ATOM 4118 N N . HIS B 1 166 ? 4.48 -33.125 3.008 1 98.19 166 HIS B N 1
ATOM 4119 C CA . HIS B 1 166 ? 3.303 -33.062 3.867 1 98.19 166 HIS B CA 1
ATOM 4120 C C . HIS B 1 166 ? 2.021 -33.031 3.043 1 98.19 166 HIS B C 1
ATOM 4122 O O . HIS B 1 166 ? 1.015 -33.625 3.414 1 98.19 166 HIS B O 1
ATOM 4128 N N . LEU B 1 167 ? 2.025 -32.344 1.913 1 98.69 167 LEU B N 1
ATOM 4129 C CA . LEU B 1 167 ? 0.792 -32 1.216 1 98.69 167 LEU B CA 1
ATOM 4130 C C . LEU B 1 167 ? 0.524 -32.969 0.069 1 98.69 167 LEU B C 1
ATOM 4132 O O . LEU B 1 167 ? -0.598 -33.062 -0.439 1 98.69 167 LEU B O 1
ATOM 4136 N N . LYS B 1 168 ? 1.541 -33.688 -0.409 1 98.62 168 LYS B N 1
ATOM 4137 C CA . LYS B 1 168 ? 1.39 -34.562 -1.55 1 98.62 168 LYS B CA 1
ATOM 4138 C C . LYS B 1 168 ? 0.719 -35.875 -1.136 1 98.62 168 LYS B C 1
ATOM 4140 O O . LYS B 1 168 ? 1.127 -36.5 -0.158 1 98.62 168 LYS B O 1
ATOM 4145 N N . ASP B 1 169 ? -0.3 -36.219 -1.822 1 97.94 169 ASP B N 1
ATOM 4146 C CA . ASP B 1 169 ? -0.938 -37.531 -1.63 1 97.94 169 ASP B CA 1
ATOM 4147 C C . ASP B 1 169 ? -0.082 -38.656 -2.211 1 97.94 169 ASP B C 1
ATOM 4149 O O . ASP B 1 169 ? 0.175 -38.688 -3.416 1 97.94 169 ASP B O 1
ATOM 4153 N N . PRO B 1 170 ? 0.311 -39.531 -1.412 1 94.62 170 PRO B N 1
ATOM 4154 C CA . PRO B 1 170 ? 1.222 -40.562 -1.897 1 94.62 170 PRO B CA 1
ATOM 4155 C C . PRO B 1 170 ? 0.564 -41.5 -2.91 1 94.62 170 PRO B C 1
ATOM 4157 O O . PRO B 1 170 ? 1.256 -42.156 -3.711 1 94.62 170 PRO B O 1
ATOM 4160 N N . GLU B 1 171 ? -0.664 -41.594 -2.893 1 94.31 171 GLU B N 1
ATOM 4161 C CA . GLU B 1 171 ? -1.374 -42.531 -3.775 1 94.31 171 GLU B CA 1
ATOM 4162 C C . GLU B 1 171 ? -1.491 -41.938 -5.188 1 94.31 171 GLU B C 1
ATOM 4164 O O . GLU B 1 171 ? -1.235 -42.656 -6.168 1 94.31 171 GLU B O 1
ATOM 4169 N N . THR B 1 172 ? -1.842 -40.688 -5.309 1 94.69 172 THR B N 1
ATOM 4170 C CA . THR B 1 172 ? -2.15 -40.125 -6.609 1 94.69 172 THR B CA 1
ATOM 4171 C C . THR B 1 172 ? -1.009 -39.219 -7.09 1 94.69 172 THR B C 1
ATOM 4173 O O . THR B 1 172 ? -0.889 -38.938 -8.281 1 94.69 172 THR B O 1
ATOM 4176 N N . GLY B 1 173 ? -0.278 -38.719 -6.117 1 96.81 173 GLY B N 1
ATOM 4177 C CA . GLY B 1 173 ? 0.729 -37.75 -6.457 1 96.81 173 GLY B CA 1
ATOM 4178 C C . GLY B 1 173 ? 0.172 -36.312 -6.543 1 96.81 173 GLY B C 1
ATOM 4179 O O . GLY B 1 173 ? 0.921 -35.375 -6.75 1 96.81 173 GLY B O 1
ATOM 4180 N N . LEU B 1 174 ? -1.157 -36.188 -6.41 1 98.56 174 LEU B N 1
ATOM 4181 C CA . LEU B 1 174 ? -1.787 -34.875 -6.383 1 98.56 174 LEU B CA 1
ATOM 4182 C C . LEU B 1 174 ? -1.583 -34.188 -5.027 1 98.56 174 LEU B C 1
ATOM 4184 O O . LEU B 1 174 ? -1.027 -34.781 -4.109 1 98.56 174 LEU B O 1
ATOM 4188 N N . PHE B 1 175 ? -1.973 -32.938 -4.898 1 98.62 175 PHE B N 1
ATOM 4189 C CA . PHE B 1 175 ? -1.702 -32.156 -3.686 1 98.62 175 PHE B CA 1
ATOM 4190 C C . PHE B 1 175 ? -3 -31.766 -2.996 1 98.62 175 PHE B C 1
ATOM 4192 O O . PHE B 1 175 ? -3.938 -31.297 -3.646 1 98.62 175 PHE B O 1
ATOM 4199 N N . TYR B 1 176 ? -2.986 -32 -1.695 1 98.12 176 TYR B N 1
ATOM 4200 C CA . TYR B 1 176 ? -4.039 -31.406 -0.872 1 98.12 176 TYR B CA 1
ATOM 4201 C C . TYR B 1 176 ? -3.834 -29.906 -0.71 1 98.12 176 TYR B C 1
ATOM 4203 O O . TYR B 1 176 ? -2.695 -29.438 -0.669 1 98.12 176 TYR B O 1
ATOM 4211 N N . ARG B 1 177 ? -4.891 -29.188 -0.669 1 96.94 177 ARG B N 1
ATOM 4212 C CA . ARG B 1 177 ? -4.797 -27.75 -0.442 1 96.94 177 ARG B CA 1
ATOM 4213 C C . ARG B 1 177 ? -4.137 -27.453 0.899 1 96.94 177 ARG B C 1
ATOM 4215 O O . ARG B 1 177 ? -3.234 -26.609 0.979 1 96.94 177 ARG B O 1
ATOM 4222 N N . ASP B 1 178 ? -4.609 -28.078 1.976 1 97.38 178 ASP B N 1
ATOM 4223 C CA . ASP B 1 178 ? -4.074 -27.891 3.32 1 97.38 178 ASP B CA 1
ATOM 4224 C C . ASP B 1 178 ? -4.449 -29.062 4.23 1 97.38 178 ASP B C 1
ATOM 4226 O O . ASP B 1 178 ? -4.965 -30.078 3.76 1 97.38 178 ASP B O 1
ATOM 4230 N N . HIS B 1 179 ? -4.137 -28.938 5.512 1 95.25 179 HIS B N 1
ATOM 4231 C CA . HIS B 1 179 ? -4.266 -30.062 6.445 1 95.25 179 HIS B CA 1
ATOM 4232 C C . HIS B 1 179 ? -5.715 -30.516 6.566 1 95.25 179 HIS B C 1
ATOM 4234 O O . HIS B 1 179 ? -5.98 -31.672 6.887 1 95.25 179 HIS B O 1
ATOM 4240 N N . ARG B 1 180 ? -6.668 -29.734 6.293 1 95.56 180 ARG B N 1
ATOM 4241 C CA . ARG B 1 180 ? -8.078 -30.062 6.469 1 95.56 180 ARG B CA 1
ATOM 4242 C C . ARG B 1 180 ? -8.516 -31.125 5.473 1 95.56 180 ARG B C 1
ATOM 4244 O O . ARG B 1 180 ? -9.547 -31.781 5.672 1 95.56 180 ARG B O 1
ATOM 4251 N N . TYR B 1 181 ? -7.699 -31.281 4.418 1 96.94 181 TYR B N 1
ATOM 4252 C CA . TYR B 1 181 ? -8.07 -32.188 3.328 1 96.94 181 TYR B CA 1
ATOM 4253 C C . TYR B 1 181 ? -7.281 -33.469 3.396 1 96.94 181 TYR B C 1
ATOM 4255 O O . TYR B 1 181 ? -7.555 -34.406 2.645 1 96.94 181 TYR B O 1
ATOM 4263 N N . ILE B 1 182 ? -6.332 -33.594 4.23 1 96.88 182 ILE B N 1
ATOM 4264 C CA . ILE B 1 182 ? -5.469 -34.75 4.355 1 96.88 182 ILE B CA 1
ATOM 4265 C C . ILE B 1 182 ? -6.156 -35.812 5.203 1 96.88 182 ILE B C 1
ATOM 4267 O O . ILE B 1 182 ? -6.531 -35.562 6.348 1 96.88 18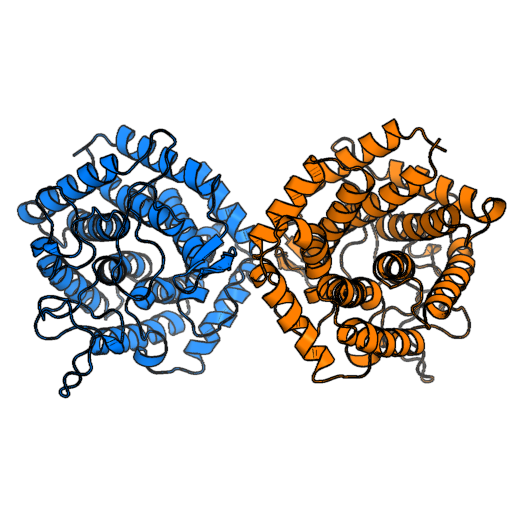2 ILE B O 1
ATOM 4271 N N . PRO B 1 183 ? -6.277 -36.969 4.645 1 94.25 183 PRO B N 1
ATOM 4272 C CA . PRO B 1 183 ? -6.848 -38.031 5.477 1 94.25 183 PRO B CA 1
ATOM 4273 C C . PRO B 1 183 ? -6.047 -38.281 6.75 1 94.25 183 PRO B C 1
ATOM 4275 O O . PRO B 1 183 ? -4.82 -38.406 6.695 1 94.25 183 PRO B O 1
ATOM 4278 N N . ASP B 1 184 ? -6.766 -38.25 7.824 1 88.75 184 ASP B N 1
ATOM 4279 C CA . ASP B 1 184 ? -6.094 -38.438 9.109 1 88.75 184 ASP B CA 1
ATOM 4280 C C . ASP B 1 184 ? -6.359 -39.844 9.656 1 88.75 184 ASP B C 1
ATOM 4282 O O . ASP B 1 184 ? -5.973 -40.156 10.789 1 88.75 184 ASP B O 1
ATOM 4286 N N . GLY B 1 185 ? -6.984 -40.656 8.984 1 89.62 185 GLY B N 1
ATOM 4287 C CA . GLY B 1 185 ? -7.305 -42 9.43 1 89.62 185 GLY B CA 1
ATOM 4288 C C . GLY B 1 185 ? -8.586 -42.094 10.234 1 89.62 185 GLY B C 1
ATOM 4289 O O . GLY B 1 185 ? -9.078 -43.188 10.531 1 89.62 185 GLY B O 1
ATOM 4290 N N . ASN B 1 186 ? -9.141 -40.938 10.586 1 92.5 186 ASN B N 1
ATOM 4291 C CA . ASN B 1 186 ? -10.352 -40.906 11.398 1 92.5 186 ASN B CA 1
ATOM 4292 C C . ASN B 1 186 ? -11.547 -40.406 10.602 1 92.5 186 ASN B C 1
ATOM 4294 O O . ASN B 1 186 ? -12.625 -40.188 11.164 1 92.5 186 ASN B O 1
ATOM 4298 N N . GLY B 1 187 ? -11.328 -40.188 9.328 1 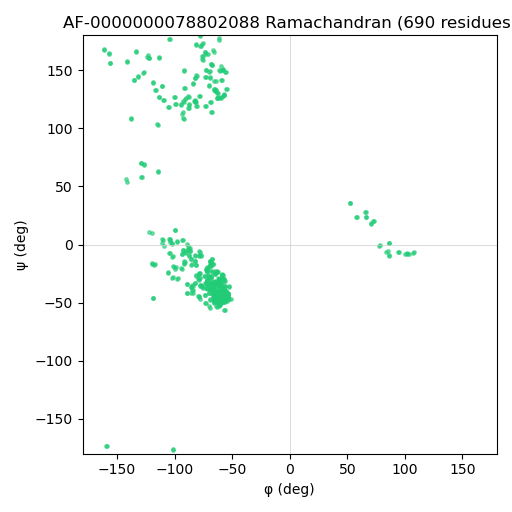89 187 GLY B N 1
ATOM 4299 C CA . GLY B 1 187 ? -12.414 -39.75 8.461 1 89 187 GLY B CA 1
ATOM 4300 C C . GLY B 1 187 ? -12.82 -38.312 8.703 1 89 187 GLY B C 1
ATOM 4301 O O . GLY B 1 187 ? -13.953 -37.938 8.398 1 89 187 GLY B O 1
ATOM 4302 N N . SER B 1 188 ? -12.016 -37.5 9.281 1 91.75 188 SER B N 1
ATOM 4303 C CA . SER B 1 188 ? -12.352 -36.125 9.633 1 91.75 188 SER B CA 1
ATOM 4304 C C . SER B 1 188 ? -12.008 -35.156 8.5 1 91.75 188 SER B C 1
ATOM 4306 O O . SER B 1 188 ? -12.414 -34 8.523 1 91.75 188 SER B O 1
ATOM 4308 N N . GLU B 1 189 ? -11.344 -35.688 7.477 1 93.81 189 GLU B N 1
ATOM 4309 C CA . GLU B 1 189 ? -10.938 -34.812 6.379 1 93.81 189 GLU B CA 1
ATOM 4310 C C . GLU B 1 189 ? -12.133 -34.406 5.52 1 93.81 189 GLU B C 1
ATOM 4312 O O . GLU B 1 189 ? -13.109 -35.156 5.43 1 93.81 189 GLU B O 1
ATOM 4317 N N . LEU B 1 190 ? -12.062 -33.25 4.934 1 94.56 190 LEU B N 1
ATOM 4318 C CA . LEU B 1 190 ? -13.078 -32.812 3.977 1 94.56 190 LEU B CA 1
ATOM 4319 C C . LEU B 1 190 ? -13.055 -33.688 2.729 1 94.56 190 LEU B C 1
ATOM 4321 O O . LEU B 1 190 ? -11.984 -34.031 2.223 1 94.56 190 LEU B O 1
ATOM 4325 N N . ARG B 1 191 ? -14.188 -34.094 2.326 1 94.94 191 ARG B N 1
ATOM 4326 C CA . ARG B 1 191 ? -14.367 -34.906 1.143 1 94.94 191 ARG B CA 1
ATOM 4327 C C . ARG B 1 191 ? -15.312 -34.25 0.144 1 94.94 191 ARG B C 1
ATOM 4329 O O . ARG B 1 191 ? -16.078 -33.375 0.504 1 94.94 191 ARG B O 1
ATOM 4336 N N . GLU B 1 192 ? -15.219 -34.781 -1.117 1 94.75 192 GLU B N 1
ATOM 4337 C CA . GLU B 1 192 ? -16.188 -34.344 -2.125 1 94.75 192 GLU B CA 1
ATOM 4338 C C . GLU B 1 192 ? -17.562 -34.938 -1.841 1 94.75 192 GLU B C 1
ATOM 4340 O O . GLU B 1 192 ? -17.703 -35.875 -1.055 1 94.75 192 GLU B O 1
ATOM 4345 N N . ALA B 1 193 ? -18.562 -34.312 -2.506 1 93.44 193 ALA B N 1
ATOM 4346 C CA . ALA B 1 193 ? -19.922 -34.812 -2.342 1 93.44 193 ALA B CA 1
ATOM 4347 C C . ALA B 1 193 ? -20.016 -36.281 -2.713 1 93.44 193 ALA B C 1
ATOM 4349 O O . ALA B 1 193 ? -20.797 -37.031 -2.111 1 93.44 193 ALA B O 1
ATOM 4350 N N . ASN B 1 194 ? -19.25 -36.812 -3.635 1 95.56 194 ASN B N 1
ATOM 4351 C CA . ASN B 1 194 ? -19.281 -38.188 -4.086 1 95.56 194 ASN B CA 1
ATOM 4352 C C . ASN B 1 194 ? -18.391 -39.094 -3.223 1 95.56 194 ASN B C 1
ATOM 4354 O O . ASN B 1 194 ? -18.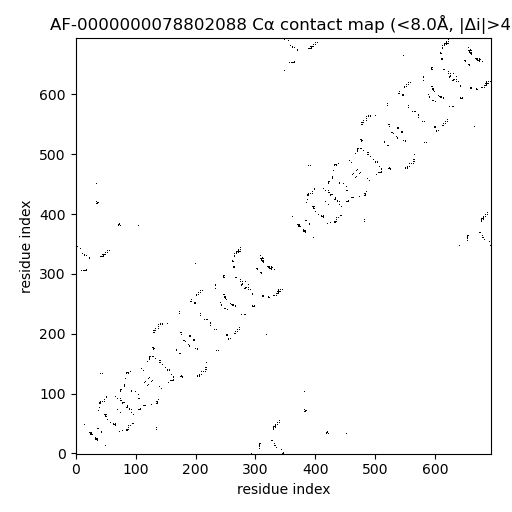203 -40.281 -3.531 1 95.56 194 ASN B O 1
ATOM 4358 N N . GLY B 1 195 ? -17.703 -38.531 -2.279 1 94.31 195 GLY B N 1
ATOM 4359 C CA . GLY B 1 195 ? -16.922 -39.312 -1.332 1 94.31 195 GLY B CA 1
ATOM 4360 C C . GLY B 1 195 ? -15.445 -39.312 -1.649 1 94.31 195 GLY B C 1
ATOM 4361 O O . GLY B 1 195 ? -14.633 -39.75 -0.826 1 94.31 195 GLY B O 1
ATOM 4362 N N . GLU B 1 196 ? -15.07 -38.781 -2.789 1 95.25 196 GLU B N 1
ATOM 4363 C CA . GLU B 1 196 ? -13.672 -38.781 -3.215 1 95.25 196 GLU B CA 1
ATOM 4364 C C . GLU B 1 196 ? -12.859 -37.75 -2.449 1 95.25 196 GLU B C 1
ATOM 4366 O O . GLU B 1 196 ? -13.422 -36.875 -1.778 1 95.25 196 GLU B O 1
ATOM 4371 N N . LYS B 1 197 ? -11.578 -37.938 -2.502 1 96.06 197 LYS B N 1
ATOM 4372 C CA . LYS B 1 197 ? -10.672 -36.906 -1.985 1 96.06 197 LYS B CA 1
ATOM 4373 C C . LYS B 1 197 ? -10.883 -35.562 -2.699 1 96.06 197 LYS B C 1
ATOM 4375 O O . LYS B 1 197 ? -11.344 -35.531 -3.84 1 96.06 197 LYS B O 1
ATOM 4380 N N . VAL B 1 198 ? -10.617 -34.5 -1.956 1 96.5 198 VAL B N 1
ATOM 4381 C CA . VAL B 1 198 ? -10.727 -33.156 -2.564 1 96.5 198 VAL B CA 1
ATOM 4382 C C . VAL B 1 198 ? -9.375 -32.75 -3.133 1 96.5 198 VAL B C 1
ATOM 4384 O O . VAL B 1 198 ? -8.438 -32.469 -2.383 1 96.5 198 VAL B O 1
ATOM 4387 N N . PHE B 1 199 ? -9.289 -32.75 -4.43 1 97.31 199 PHE B N 1
ATOM 4388 C CA . PHE B 1 199 ? -8.148 -32.188 -5.141 1 97.31 199 PHE B CA 1
ATOM 4389 C C . PHE B 1 199 ? -8.57 -30.969 -5.969 1 97.31 199 PHE B C 1
ATOM 4391 O O . PHE B 1 199 ? -9.188 -31.125 -7.027 1 97.31 199 PHE B O 1
ATOM 4398 N N . TRP B 1 200 ? -8.219 -29.828 -5.398 1 96.75 200 TRP B N 1
ATOM 4399 C CA . TRP B 1 200 ? -8.602 -28.531 -5.965 1 96.75 200 TRP B CA 1
ATOM 4400 C C . TRP B 1 200 ? -7.668 -28.141 -7.105 1 96.75 200 TRP B C 1
ATOM 4402 O O . TRP B 1 200 ? -6.461 -27.984 -6.902 1 96.75 200 TRP B O 1
ATOM 4412 N N . SER B 1 201 ? -8.188 -27.969 -8.281 1 97.25 201 SER B N 1
ATOM 4413 C CA . SER B 1 201 ? -7.387 -27.781 -9.492 1 97.25 201 SER B CA 1
ATOM 4414 C C . SER B 1 201 ? -6.488 -26.547 -9.367 1 97.25 201 SER B C 1
ATOM 4416 O O . SER B 1 201 ? -5.305 -26.609 -9.695 1 97.25 201 SER B O 1
ATOM 4418 N N . ARG B 1 202 ? -7.016 -25.438 -8.898 1 97.31 202 ARG B N 1
ATOM 4419 C CA . ARG B 1 202 ? -6.223 -24.219 -8.812 1 97.31 202 ARG B CA 1
ATOM 4420 C C . ARG B 1 202 ? -5.047 -24.391 -7.863 1 97.31 202 ARG B C 1
ATOM 4422 O O . ARG B 1 202 ? -3.936 -23.953 -8.156 1 97.31 202 ARG B O 1
ATOM 4429 N N . GLY B 1 203 ? -5.328 -24.969 -6.676 1 97.56 203 GLY B N 1
ATOM 4430 C CA . GLY B 1 203 ? -4.234 -25.25 -5.758 1 97.56 203 GLY B CA 1
ATOM 4431 C C . GLY B 1 203 ? -3.117 -26.062 -6.391 1 97.56 203 GLY B C 1
ATOM 4432 O O . GLY B 1 203 ? -1.941 -25.719 -6.258 1 97.56 203 GLY B O 1
ATOM 4433 N N . ILE B 1 204 ? -3.48 -27.062 -7.07 1 98.56 204 ILE B N 1
ATOM 4434 C CA . ILE B 1 204 ? -2.516 -27.938 -7.742 1 98.56 204 ILE B CA 1
ATOM 4435 C C . ILE B 1 204 ? -1.837 -27.172 -8.875 1 98.56 204 ILE B C 1
ATOM 4437 O O . ILE B 1 204 ? -0.643 -27.344 -9.125 1 98.56 204 ILE B O 1
ATOM 4441 N N . GLY B 1 205 ? -2.607 -26.344 -9.531 1 98.69 205 GLY B N 1
ATOM 4442 C CA . GLY B 1 205 ? -2.039 -25.453 -10.539 1 98.69 205 GLY B CA 1
ATOM 4443 C C . GLY B 1 205 ? -0.905 -24.609 -10.008 1 98.69 205 GLY B C 1
ATOM 4444 O O . GLY B 1 205 ? 0.128 -24.453 -10.664 1 98.69 205 GLY B O 1
ATOM 4445 N N . TRP B 1 206 ? -1.109 -24.031 -8.789 1 98.81 206 TRP B N 1
ATOM 4446 C CA . TRP B 1 206 ? -0.062 -23.234 -8.156 1 98.81 206 TRP B CA 1
ATOM 4447 C C . TRP B 1 206 ? 1.208 -24.062 -7.965 1 98.81 206 TRP B C 1
ATOM 4449 O O . TRP B 1 206 ? 2.314 -23.578 -8.219 1 98.81 206 TRP B O 1
ATOM 4459 N N . VAL B 1 207 ? 1.03 -25.297 -7.578 1 98.88 207 VAL B N 1
ATOM 4460 C CA . VAL B 1 207 ? 2.178 -26.156 -7.328 1 98.88 207 VAL B CA 1
ATOM 4461 C C . VAL B 1 207 ? 2.93 -26.406 -8.633 1 98.88 207 VAL B C 1
ATOM 4463 O O . VAL B 1 207 ? 4.152 -26.266 -8.695 1 98.88 207 VAL B O 1
ATOM 4466 N N . LEU B 1 208 ? 2.217 -26.797 -9.648 1 98.94 208 LEU B N 1
ATOM 4467 C CA . LEU B 1 208 ? 2.844 -27.062 -10.938 1 98.94 208 LEU B CA 1
ATOM 4468 C C . LEU B 1 208 ? 3.561 -25.828 -11.469 1 98.94 208 LEU B C 1
ATOM 4470 O O . LEU B 1 208 ? 4.691 -25.922 -11.953 1 98.94 208 LEU B O 1
ATOM 4474 N N . ALA B 1 209 ? 2.92 -24.703 -11.32 1 98.88 209 ALA B N 1
ATOM 4475 C CA . ALA B 1 209 ? 3.441 -23.438 -11.852 1 98.88 209 ALA B CA 1
ATOM 4476 C C . ALA B 1 209 ? 4.637 -22.953 -11.039 1 98.88 209 ALA B C 1
ATOM 4478 O O . ALA B 1 209 ? 5.426 -22.141 -11.516 1 98.88 209 ALA B O 1
ATOM 4479 N N . ALA B 1 210 ? 4.797 -23.391 -9.828 1 98.88 210 ALA B N 1
ATOM 4480 C CA . ALA B 1 210 ? 5.895 -22.969 -8.961 1 98.88 210 ALA B CA 1
ATOM 4481 C C . ALA B 1 210 ? 7.238 -23.438 -9.516 1 98.88 210 ALA B C 1
ATOM 4483 O O . ALA B 1 210 ? 8.242 -22.734 -9.383 1 98.88 210 ALA B O 1
ATOM 4484 N N . VAL B 1 211 ? 7.234 -24.594 -10.164 1 98.88 211 VAL B N 1
ATOM 4485 C CA . VAL B 1 211 ? 8.484 -25.25 -10.531 1 98.88 211 VAL B CA 1
ATOM 4486 C C . VAL B 1 211 ? 9.188 -24.438 -11.617 1 98.88 211 VAL B C 1
ATOM 4488 O O . VAL B 1 211 ? 10.359 -24.078 -11.477 1 98.88 211 VAL B O 1
ATOM 4491 N N . PRO B 1 212 ? 8.516 -24.141 -12.734 1 98.69 212 PRO B N 1
ATOM 4492 C CA . PRO B 1 212 ? 9.219 -23.312 -13.719 1 98.69 212 PRO B CA 1
ATOM 4493 C C . PRO B 1 212 ? 9.711 -21.984 -13.133 1 98.69 212 PRO B C 1
ATOM 4495 O O . PRO B 1 212 ? 10.758 -21.484 -13.547 1 98.69 212 PRO B O 1
ATOM 4498 N N . ARG B 1 213 ? 8.992 -21.391 -12.242 1 98.44 213 ARG B N 1
ATOM 4499 C CA . ARG B 1 213 ? 9.398 -20.125 -11.633 1 98.44 213 ARG B CA 1
ATOM 4500 C C . ARG B 1 213 ? 10.656 -20.297 -10.789 1 98.44 213 ARG B C 1
ATOM 4502 O O . ARG B 1 213 ? 11.539 -19.438 -10.797 1 98.44 213 ARG B O 1
ATOM 4509 N N . LEU B 1 214 ? 10.711 -21.422 -10.117 1 98.75 214 LEU B N 1
ATOM 4510 C CA . LEU B 1 214 ? 11.898 -21.734 -9.328 1 98.75 214 LEU B CA 1
ATOM 4511 C C . LEU B 1 214 ? 13.086 -22.031 -10.234 1 98.75 214 LEU B C 1
ATOM 4513 O O . LEU B 1 214 ? 14.203 -21.578 -9.969 1 98.75 214 LEU B O 1
ATOM 4517 N N . MET B 1 215 ? 12.844 -22.766 -11.281 1 98.25 215 MET B N 1
ATOM 4518 C CA . MET B 1 215 ? 13.914 -23.141 -12.203 1 98.25 215 MET B CA 1
ATOM 4519 C C . MET B 1 215 ? 14.547 -21.891 -12.82 1 98.25 215 MET B C 1
ATOM 4521 O O . MET B 1 215 ? 15.75 -21.875 -13.094 1 98.25 215 MET B O 1
ATOM 4525 N N . ALA B 1 216 ? 13.758 -20.875 -12.992 1 97.12 216 ALA B N 1
ATOM 4526 C CA . ALA B 1 216 ? 14.242 -19.641 -13.586 1 97.12 216 ALA B CA 1
ATOM 4527 C C . ALA B 1 216 ? 15.211 -18.922 -12.648 1 97.12 216 ALA B C 1
ATOM 4529 O O . ALA B 1 216 ? 15.953 -18.031 -13.07 1 97.12 216 ALA B O 1
ATOM 4530 N N . ARG B 1 217 ? 15.242 -19.328 -11.391 1 97.56 217 ARG B N 1
ATOM 4531 C CA . ARG B 1 217 ? 15.992 -18.562 -10.398 1 97.56 217 ARG B CA 1
ATOM 4532 C C . ARG B 1 217 ? 17.125 -19.391 -9.805 1 97.56 217 ARG B C 1
ATOM 4534 O O . ARG B 1 217 ? 18.062 -18.844 -9.227 1 97.56 217 ARG B O 1
ATOM 4541 N N . MET B 1 218 ? 17.016 -20.672 -9.992 1 97.19 218 MET B N 1
ATOM 4542 C CA . MET B 1 218 ? 18 -21.578 -9.398 1 97.19 218 MET B CA 1
ATOM 4543 C C . MET B 1 218 ? 19.25 -21.656 -10.266 1 97.19 218 MET B C 1
ATOM 4545 O O . MET B 1 218 ? 19.172 -21.672 -11.492 1 97.19 218 MET B O 1
ATOM 4549 N N . PRO B 1 219 ? 20.422 -21.75 -9.609 1 96.69 219 PRO B N 1
ATOM 4550 C CA . PRO B 1 219 ? 21.625 -22.016 -10.391 1 96.69 219 PRO B CA 1
ATOM 4551 C C . PRO B 1 219 ? 21.578 -23.328 -11.148 1 96.69 219 PRO B C 1
ATOM 4553 O O . PRO B 1 219 ? 21 -24.312 -10.664 1 96.69 219 PRO B O 1
ATOM 4556 N N . GLU B 1 220 ? 22.234 -23.344 -12.25 1 93.5 220 GLU B N 1
ATOM 4557 C CA . GLU B 1 220 ? 22.203 -24.516 -13.125 1 93.5 220 GLU B CA 1
ATOM 4558 C C . GLU B 1 220 ? 22.75 -25.75 -12.398 1 93.5 220 GLU B C 1
ATOM 4560 O O . GLU B 1 220 ? 22.281 -26.875 -12.641 1 93.5 220 GLU B O 1
ATOM 4565 N N . ASP B 1 221 ? 23.688 -25.516 -11.492 1 94.69 221 ASP B N 1
ATOM 4566 C CA . ASP B 1 221 ? 24.359 -26.641 -10.852 1 94.69 221 ASP B CA 1
ATOM 4567 C C . ASP B 1 221 ? 23.766 -26.922 -9.477 1 94.69 221 ASP B C 1
ATOM 4569 O O . ASP B 1 221 ? 24.375 -27.594 -8.648 1 94.69 221 ASP B O 1
ATOM 4573 N N . PHE B 1 222 ? 22.609 -26.297 -9.234 1 96.69 222 PHE B N 1
ATOM 4574 C CA . PHE B 1 222 ? 21.984 -26.578 -7.949 1 96.69 222 PHE B CA 1
ATOM 4575 C C . PHE B 1 222 ? 21.672 -28.062 -7.801 1 96.69 222 PHE B C 1
ATOM 4577 O O . PHE B 1 222 ? 20.969 -28.641 -8.625 1 96.69 222 PHE B O 1
ATOM 4584 N N . ALA B 1 223 ? 22.094 -28.734 -6.77 1 96.81 223 ALA B N 1
ATOM 4585 C CA . ALA B 1 223 ? 22.125 -30.188 -6.617 1 96.81 223 ALA B CA 1
ATOM 4586 C C . ALA B 1 223 ? 20.719 -30.781 -6.613 1 96.81 223 ALA B C 1
ATOM 4588 O O . ALA B 1 223 ? 20.5 -31.875 -7.113 1 96.81 223 ALA B O 1
ATOM 4589 N N . ASP B 1 224 ? 19.766 -30.016 -6.09 1 97.69 224 ASP B N 1
ATOM 4590 C CA . ASP B 1 224 ? 18.438 -30.594 -5.902 1 97.69 224 ASP B CA 1
ATOM 4591 C C . ASP B 1 224 ? 17.531 -30.297 -7.098 1 97.69 224 ASP B C 1
ATOM 4593 O O . ASP B 1 224 ? 16.359 -30.641 -7.098 1 97.69 224 ASP B O 1
ATOM 4597 N N . LYS B 1 225 ? 18 -29.688 -8.125 1 97.56 225 LYS B N 1
ATOM 4598 C CA . LYS B 1 225 ? 17.203 -29.328 -9.305 1 97.56 225 LYS B CA 1
ATOM 4599 C C . LYS B 1 225 ? 16.484 -30.547 -9.875 1 97.56 225 LYS B C 1
ATOM 4601 O O . LYS B 1 225 ? 15.289 -30.484 -10.172 1 97.56 225 LYS B O 1
ATOM 4606 N N . PRO B 1 226 ? 17.109 -31.719 -9.984 1 97.81 226 PRO B N 1
ATOM 4607 C CA . PRO B 1 226 ? 16.422 -32.875 -10.547 1 97.81 226 PRO B CA 1
ATOM 4608 C C . PRO B 1 226 ? 15.188 -33.281 -9.734 1 97.81 226 PRO B C 1
ATOM 4610 O O . PRO B 1 226 ? 14.211 -33.812 -10.297 1 97.81 226 PRO B O 1
ATOM 4613 N N . ARG B 1 227 ? 15.227 -33.062 -8.453 1 98.31 227 ARG B N 1
ATOM 4614 C CA . ARG B 1 227 ? 14.102 -33.406 -7.594 1 98.31 227 ARG B CA 1
ATOM 4615 C C . ARG B 1 227 ? 12.867 -32.594 -7.945 1 98.31 227 ARG B C 1
ATOM 4617 O O . ARG B 1 227 ? 11.75 -33.094 -7.965 1 98.31 227 ARG B O 1
ATOM 4624 N N . TYR B 1 228 ? 13.086 -31.312 -8.195 1 98.75 228 TYR B N 1
ATOM 4625 C CA . TYR B 1 228 ? 12 -30.422 -8.617 1 98.75 228 TYR B CA 1
ATOM 4626 C C . TYR B 1 228 ? 11.438 -30.859 -9.961 1 98.75 228 TYR B C 1
ATOM 4628 O O . TYR B 1 228 ? 10.219 -30.875 -10.164 1 98.75 228 TYR B O 1
ATOM 4636 N N . LEU B 1 229 ? 12.312 -31.203 -10.859 1 98.69 229 LEU B N 1
ATOM 4637 C CA . LEU B 1 229 ? 11.898 -31.594 -12.203 1 98.69 229 LEU B CA 1
ATOM 4638 C C . LEU B 1 229 ? 11.125 -32.906 -12.164 1 98.69 229 LEU B C 1
ATOM 4640 O O . LEU B 1 229 ? 10.172 -33.094 -12.922 1 98.69 229 LEU B O 1
ATOM 4644 N N . THR B 1 230 ? 11.516 -33.812 -11.289 1 98.62 230 THR B N 1
ATOM 4645 C CA . THR B 1 230 ? 10.781 -35.062 -11.109 1 98.62 230 THR B CA 1
ATOM 4646 C C . THR B 1 230 ? 9.383 -34.781 -10.57 1 98.62 230 THR B C 1
ATOM 4648 O O . THR B 1 230 ? 8.398 -35.344 -11.078 1 98.62 230 THR B O 1
ATOM 4651 N N . LEU B 1 231 ? 9.344 -33.969 -9.539 1 98.69 231 LEU B N 1
ATOM 4652 C CA . LEU B 1 231 ? 8.039 -33.562 -9.016 1 98.69 231 LEU B CA 1
ATOM 4653 C C . LEU B 1 231 ? 7.152 -33.031 -10.117 1 98.69 231 LEU B C 1
ATOM 4655 O O . LEU B 1 231 ? 5.98 -33.406 -10.234 1 98.69 231 LEU B O 1
ATOM 4659 N N . PHE B 1 232 ? 7.75 -32.156 -10.922 1 98.81 232 PHE B N 1
ATOM 4660 C CA . PHE B 1 232 ? 7.031 -31.5 -12.008 1 98.81 232 PHE B CA 1
ATOM 4661 C C . PHE B 1 232 ? 6.5 -32.531 -13.008 1 98.81 232 PHE B C 1
ATOM 4663 O O . PHE B 1 232 ? 5.32 -32.5 -13.359 1 98.81 232 PHE B O 1
ATOM 4670 N N . THR B 1 233 ? 7.312 -33.438 -13.5 1 98.81 233 THR B N 1
ATOM 4671 C CA . THR B 1 233 ? 6.941 -34.375 -14.539 1 98.81 233 THR B CA 1
ATOM 4672 C C . THR B 1 233 ? 5.891 -35.375 -14.023 1 98.81 233 THR B C 1
ATOM 4674 O O . THR B 1 233 ? 4.961 -35.719 -14.75 1 98.81 233 THR B O 1
ATOM 4677 N N . GLU B 1 234 ? 6.062 -35.75 -12.766 1 98.62 234 GLU B N 1
ATOM 4678 C CA . GLU B 1 234 ? 5.082 -36.656 -12.172 1 98.62 234 GLU B CA 1
ATOM 4679 C C . GLU B 1 234 ? 3.721 -35.969 -12.031 1 98.62 234 GLU B C 1
ATOM 4681 O O . GLU B 1 234 ? 2.688 -36.594 -12.328 1 98.62 234 GLU B O 1
ATOM 4686 N N . LEU B 1 235 ? 3.758 -34.781 -11.562 1 98.88 235 LEU B N 1
ATOM 4687 C CA . LEU B 1 235 ? 2.506 -34.031 -11.391 1 98.88 235 LEU B CA 1
ATOM 4688 C C . LEU B 1 235 ? 1.851 -33.781 -12.742 1 98.88 235 LEU B C 1
ATOM 4690 O O . LEU B 1 235 ? 0.633 -33.906 -12.883 1 98.88 235 LEU B O 1
ATOM 4694 N N . ALA B 1 236 ? 2.658 -33.344 -13.734 1 98.88 236 ALA B N 1
ATOM 4695 C CA . ALA B 1 236 ? 2.15 -33.125 -15.078 1 98.88 236 ALA B CA 1
ATOM 4696 C C . ALA B 1 236 ? 1.459 -34.375 -15.625 1 98.88 236 ALA B C 1
ATOM 4698 O O . ALA B 1 236 ? 0.357 -34.281 -16.172 1 98.88 236 ALA B O 1
ATOM 4699 N N . ALA B 1 237 ? 2.086 -35.5 -15.453 1 98.75 237 ALA B N 1
ATOM 4700 C CA . ALA B 1 237 ? 1.54 -36.75 -15.945 1 98.75 237 ALA B CA 1
ATOM 4701 C C . ALA B 1 237 ? 0.189 -37.062 -15.305 1 98.75 237 ALA B C 1
ATOM 4703 O O . ALA B 1 237 ? -0.692 -37.625 -15.945 1 98.75 237 ALA B O 1
ATOM 4704 N N . GLU B 1 238 ? 0.095 -36.688 -14.117 1 98.62 238 GLU B N 1
ATOM 4705 C CA . GLU B 1 238 ? -1.146 -36.969 -13.398 1 98.62 238 GLU B CA 1
ATOM 4706 C C . GLU B 1 238 ? -2.248 -35.969 -13.805 1 98.62 238 GLU B C 1
ATOM 4708 O O . GLU B 1 238 ? -3.371 -36.375 -14.094 1 98.62 238 GLU B O 1
ATOM 4713 N N . VAL B 1 239 ? -1.95 -34.688 -13.852 1 98.56 239 VAL B N 1
ATOM 4714 C CA . VAL B 1 239 ? -2.98 -33.656 -13.969 1 98.56 239 VAL B CA 1
ATOM 4715 C C . VAL B 1 239 ? -3.627 -33.75 -15.352 1 98.56 239 VAL B C 1
ATOM 4717 O O . VAL B 1 239 ? -4.809 -33.406 -15.508 1 98.56 239 VAL B O 1
ATOM 4720 N N . ILE B 1 240 ? -2.953 -34.188 -16.406 1 98.69 240 ILE B N 1
ATOM 4721 C CA . ILE B 1 240 ? -3.492 -34.156 -17.75 1 98.69 240 ILE B CA 1
ATOM 4722 C C . ILE B 1 240 ? -4.641 -35.156 -17.875 1 98.69 240 ILE B C 1
ATOM 4724 O O . ILE B 1 240 ? -5.453 -35.062 -18.797 1 98.69 240 ILE B O 1
ATOM 4728 N N . LYS B 1 241 ? -4.703 -36.062 -16.906 1 98.44 241 LYS B N 1
ATOM 4729 C CA . LYS B 1 241 ? -5.758 -37.062 -16.922 1 98.44 241 LYS B CA 1
ATOM 4730 C C . LYS B 1 241 ? -7.121 -36.438 -16.641 1 98.44 241 LYS B C 1
ATOM 4732 O O . LYS B 1 241 ? -8.156 -37.062 -16.875 1 98.44 241 LYS B O 1
ATOM 4737 N N . TYR B 1 242 ? -7.055 -35.281 -16.156 1 98.5 242 TYR B N 1
ATOM 4738 C CA . TYR B 1 242 ? -8.297 -34.688 -15.656 1 98.5 242 TYR B CA 1
ATOM 4739 C C . TYR B 1 242 ? -8.766 -33.562 -16.562 1 98.5 242 TYR B C 1
ATOM 4741 O O . TYR B 1 242 ? -9.742 -32.875 -16.25 1 98.5 242 TYR B O 1
ATOM 4749 N N . GLN B 1 243 ? -8.062 -33.219 -17.625 1 98.75 243 GLN B N 1
ATOM 4750 C CA . GLN B 1 243 ? -8.562 -32.219 -18.562 1 98.75 243 GLN B CA 1
ATOM 4751 C C . GLN B 1 243 ? -9.867 -32.688 -19.203 1 98.75 243 GLN B C 1
ATOM 4753 O O . GLN B 1 243 ? -9.977 -33.844 -19.672 1 98.75 243 GLN B O 1
ATOM 4758 N N . GLN B 1 244 ? -10.836 -31.844 -19.188 1 98.44 244 GLN B N 1
ATOM 4759 C CA . GLN B 1 244 ? -12.133 -32.156 -19.781 1 98.44 244 GLN B CA 1
ATOM 4760 C C . GLN B 1 244 ? -12.117 -31.938 -21.297 1 98.44 244 GLN B C 1
ATOM 4762 O O . GLN B 1 244 ? -11.18 -31.344 -21.828 1 98.44 244 GLN B O 1
ATOM 4767 N N . GLU B 1 245 ? -13.188 -32.344 -21.953 1 97.94 245 GLU B N 1
ATOM 4768 C CA . GLU B 1 245 ? -13.297 -32.281 -23.406 1 97.94 245 GLU B CA 1
ATOM 4769 C C . GLU B 1 245 ? -13.203 -30.844 -23.906 1 97.94 245 GLU B C 1
ATOM 4771 O O . GLU B 1 245 ? -12.664 -30.594 -25 1 97.94 245 GLU B O 1
ATOM 4776 N N . ASP B 1 246 ? -13.617 -29.953 -23.109 1 98.44 246 ASP B N 1
ATOM 4777 C CA . ASP B 1 246 ? -13.648 -28.562 -23.547 1 98.44 246 ASP B CA 1
ATOM 4778 C C . ASP B 1 246 ? -12.32 -27.859 -23.234 1 98.44 246 ASP B C 1
ATOM 4780 O O . ASP B 1 246 ? -12.188 -26.656 -23.453 1 98.44 246 ASP B O 1
ATOM 4784 N N . GLY B 1 247 ? -11.383 -28.578 -22.656 1 98.69 247 GLY B N 1
ATOM 4785 C CA . GLY B 1 247 ? -10.031 -28.062 -22.484 1 98.69 247 GLY B CA 1
ATOM 4786 C C . GLY B 1 247 ? -9.766 -27.547 -21.078 1 98.69 247 GLY B C 1
ATOM 4787 O O . GLY B 1 247 ? -8.617 -27.25 -20.734 1 98.69 247 GLY B O 1
ATOM 4788 N N . PHE B 1 248 ? -10.844 -27.484 -20.281 1 98.75 248 PHE B N 1
ATOM 4789 C CA . PHE B 1 248 ? -10.703 -26.938 -18.938 1 98.75 248 PHE B CA 1
ATOM 4790 C C . PHE B 1 248 ? -10.414 -28.047 -17.938 1 98.75 248 PHE B C 1
ATOM 4792 O O . PHE B 1 248 ? -10.75 -29.219 -18.188 1 98.75 248 PHE B O 1
ATOM 4799 N N . TRP B 1 249 ? -9.719 -27.781 -16.891 1 98.69 249 TRP B N 1
ATOM 4800 C CA . TRP B 1 249 ? -9.82 -28.5 -15.625 1 98.69 249 TRP B CA 1
ATOM 4801 C C . TRP B 1 249 ? -10.898 -27.875 -14.734 1 98.69 249 TRP B C 1
ATOM 4803 O O . TRP B 1 249 ? -10.914 -26.672 -14.523 1 98.69 249 TRP B O 1
ATOM 4813 N N . ARG B 1 250 ? -11.797 -28.734 -14.273 1 98 250 ARG B N 1
ATOM 4814 C CA . ARG B 1 250 ? -12.844 -28.234 -13.391 1 98 250 ARG B CA 1
ATOM 4815 C C . ARG B 1 250 ? -12.281 -27.922 -12 1 98 250 ARG B C 1
ATOM 4817 O O . ARG B 1 250 ? -11.172 -28.359 -11.664 1 98 250 ARG B O 1
ATOM 4824 N N . THR B 1 251 ? -13.062 -27.203 -11.219 1 97.06 251 THR B N 1
ATOM 4825 C CA . THR B 1 251 ? -12.664 -26.797 -9.875 1 97.06 251 THR B CA 1
ATOM 4826 C C . THR B 1 251 ? -12.234 -28 -9.047 1 97.06 251 THR B C 1
ATOM 4828 O O . THR B 1 251 ? -11.234 -27.938 -8.328 1 97.06 251 THR B O 1
ATOM 4831 N N . SER B 1 252 ? -12.961 -29.016 -9.133 1 96.56 252 SER B N 1
ATOM 4832 C CA . SER B 1 252 ? -12.617 -30.266 -8.453 1 96.56 252 SER B CA 1
ATOM 4833 C C . SER B 1 252 ? -12.211 -31.328 -9.461 1 96.56 252 SER B C 1
ATOM 4835 O O . SER B 1 252 ? -12.992 -31.688 -10.344 1 96.56 252 SER B O 1
ATOM 4837 N N . LEU B 1 253 ? -11.023 -31.891 -9.289 1 97.31 253 LEU B N 1
ATOM 4838 C CA . LEU B 1 253 ? -10.508 -32.844 -10.258 1 97.31 253 LEU B CA 1
ATOM 4839 C C . LEU B 1 253 ? -11.25 -34.188 -10.156 1 97.31 253 LEU B C 1
ATOM 4841 O O . LEU B 1 253 ? -11.531 -34.812 -11.172 1 97.31 253 LEU B O 1
ATOM 4845 N N . LEU B 1 254 ? -11.656 -34.562 -8.938 1 96.5 254 LEU B N 1
ATOM 4846 C CA . LEU B 1 254 ? -12.227 -35.906 -8.758 1 96.5 254 LEU B CA 1
ATOM 4847 C C . LEU B 1 254 ? -13.742 -35.844 -8.625 1 96.5 254 LEU B C 1
ATOM 4849 O O . LEU B 1 254 ? -14.398 -36.844 -8.398 1 96.5 254 LEU B O 1
ATOM 4853 N N . ASP B 1 255 ? -14.305 -34.688 -8.734 1 96.12 255 ASP B N 1
ATOM 4854 C CA . ASP B 1 255 ? -15.758 -34.531 -8.727 1 96.12 255 ASP B CA 1
ATOM 4855 C C . ASP B 1 255 ? -16.188 -33.438 -9.703 1 96.12 255 ASP B C 1
ATOM 4857 O O . ASP B 1 255 ? -16.891 -32.5 -9.32 1 96.12 255 ASP B O 1
ATOM 4861 N N . PRO B 1 256 ? -15.812 -33.562 -10.953 1 95.62 256 PRO B N 1
ATOM 4862 C CA . PRO B 1 256 ? -16.125 -32.5 -11.938 1 95.62 256 PRO B CA 1
ATOM 4863 C C . PRO B 1 256 ? -17.625 -32.344 -12.164 1 95.62 256 PRO B C 1
ATOM 4865 O O . PRO B 1 256 ? -18.078 -31.266 -12.555 1 95.62 256 PRO B O 1
ATOM 4868 N N . GLN B 1 257 ? -18.422 -33.344 -11.898 1 95.44 257 GLN B N 1
ATOM 4869 C CA . GLN B 1 257 ? -19.859 -33.281 -12.117 1 95.44 257 GLN B CA 1
ATOM 4870 C C . GLN B 1 257 ? -20.516 -32.312 -11.109 1 95.44 257 GLN B C 1
ATOM 4872 O O . GLN B 1 257 ? -21.516 -31.672 -11.43 1 95.44 257 GLN B O 1
ATOM 4877 N N . ASN B 1 258 ? -19.969 -32.219 -9.938 1 95.38 258 ASN B N 1
ATOM 4878 C CA . ASN B 1 258 ? -20.5 -31.312 -8.93 1 95.38 258 ASN B CA 1
ATOM 4879 C C . ASN B 1 258 ? -20 -29.875 -9.156 1 95.38 258 ASN B C 1
ATOM 4881 O O . ASN B 1 258 ? -20.562 -28.938 -8.594 1 95.38 258 ASN B O 1
ATOM 4885 N N . TYR B 1 259 ? -18.938 -29.75 -9.938 1 95.25 259 TYR B N 1
ATOM 4886 C CA . TYR B 1 259 ? -18.375 -28.453 -10.32 1 95.25 259 TYR B CA 1
ATOM 4887 C C . TYR B 1 259 ? -18.188 -28.375 -11.828 1 95.25 259 TYR B C 1
ATOM 4889 O O . TYR B 1 259 ? -17.062 -28.266 -12.32 1 95.25 259 TYR B O 1
ATOM 4897 N N . PRO B 1 260 ? -19.281 -28.312 -12.5 1 96.12 260 PRO B N 1
ATOM 4898 C CA . PRO B 1 260 ? -19.219 -28.469 -13.961 1 96.12 260 PRO B CA 1
ATOM 4899 C C . PRO B 1 260 ? -18.75 -27.203 -14.664 1 96.12 260 PRO B C 1
ATOM 4901 O O . PRO B 1 260 ? -18.453 -27.234 -15.859 1 96.12 260 PRO B O 1
ATOM 4904 N N . ALA B 1 261 ? -18.656 -26.125 -13.945 1 97.06 261 ALA B N 1
ATOM 4905 C CA . ALA B 1 261 ? -18.328 -24.828 -14.562 1 97.06 261 ALA B CA 1
ATOM 4906 C C . ALA B 1 261 ? -16.891 -24.812 -15.055 1 97.06 261 ALA B C 1
ATOM 4908 O O . ALA B 1 261 ? -16.016 -25.484 -14.492 1 97.06 261 ALA B O 1
ATOM 4909 N N . LYS B 1 262 ? -16.703 -24.031 -16.125 1 97.81 262 LYS B N 1
ATOM 4910 C CA . LYS B 1 262 ? -15.344 -23.703 -16.547 1 97.81 262 LYS B CA 1
ATOM 4911 C C . LYS B 1 262 ? -14.562 -23.047 -15.414 1 97.81 262 LYS B C 1
ATOM 4913 O O . LYS B 1 262 ? -15.148 -22.391 -14.547 1 97.81 262 LYS B O 1
ATOM 4918 N N . GLU B 1 263 ? -13.328 -23.281 -15.414 1 98.12 263 GLU B N 1
ATOM 4919 C CA . GLU B 1 263 ? -12.438 -22.656 -14.453 1 98.12 263 GLU B CA 1
ATOM 4920 C C . GLU B 1 263 ? -11.141 -22.203 -15.125 1 98.12 263 GLU B C 1
ATOM 4922 O O . GLU B 1 263 ? -10.281 -23.016 -15.445 1 98.12 263 GLU B O 1
ATOM 4927 N N . SER B 1 264 ? -10.977 -20.922 -15.289 1 98.69 264 SER B N 1
ATOM 4928 C CA . SER B 1 264 ? -9.914 -20.406 -16.156 1 98.69 264 SER B CA 1
ATOM 4929 C C . SER B 1 264 ? -8.586 -20.328 -15.414 1 98.69 264 SER B C 1
ATOM 4931 O O . SER B 1 264 ? -7.527 -20.547 -16 1 98.69 264 SER B O 1
ATOM 4933 N N . SER B 1 265 ? -8.602 -20 -14.125 1 98.25 265 SER B N 1
ATOM 4934 C CA . SER B 1 265 ? -7.359 -19.766 -13.398 1 98.25 265 SER B CA 1
ATOM 4935 C C . SER B 1 265 ? -6.531 -21.047 -13.289 1 98.25 265 SER B C 1
ATOM 4937 O O . SER B 1 265 ? -5.336 -21.047 -13.594 1 98.25 265 SER B O 1
ATOM 4939 N N . ALA B 1 266 ? -7.156 -22.125 -12.906 1 98.25 266 ALA B N 1
ATOM 4940 C CA . ALA B 1 266 ? -6.43 -23.391 -12.867 1 98.25 266 ALA B CA 1
ATOM 4941 C C . ALA B 1 266 ? -5.945 -23.797 -14.258 1 98.25 266 ALA B C 1
ATOM 4943 O O . ALA B 1 266 ? -4.805 -24.219 -14.422 1 98.25 266 ALA B O 1
ATOM 4944 N N . THR B 1 267 ? -6.809 -23.672 -15.203 1 98.94 267 THR B N 1
ATOM 4945 C CA . THR B 1 267 ? -6.473 -24.031 -16.578 1 98.94 267 THR B CA 1
ATOM 4946 C C . THR B 1 267 ? -5.27 -23.234 -17.062 1 98.94 267 THR B C 1
ATOM 4948 O O . THR B 1 267 ? -4.379 -23.781 -17.719 1 98.94 267 THR B O 1
ATOM 4951 N N . ALA B 1 268 ? -5.258 -21.953 -16.719 1 98.94 268 ALA B N 1
ATOM 4952 C CA . ALA B 1 268 ? -4.137 -21.109 -17.109 1 98.94 268 ALA B CA 1
ATOM 4953 C C . ALA B 1 268 ? -2.842 -21.562 -16.438 1 98.94 268 ALA B C 1
ATOM 4955 O O . ALA B 1 268 ? -1.787 -21.594 -17.078 1 98.94 268 ALA B O 1
ATOM 4956 N N . LEU B 1 269 ? -2.906 -21.891 -15.18 1 98.94 269 LEU B N 1
ATOM 4957 C CA . LEU B 1 269 ? -1.726 -22.328 -14.445 1 98.94 269 LEU B CA 1
ATOM 4958 C C . LEU B 1 269 ? -1.206 -23.656 -15 1 98.94 269 LEU B C 1
ATOM 4960 O O . LEU B 1 269 ? 0.001 -23.828 -15.188 1 98.94 269 LEU B O 1
ATOM 4964 N N . PHE B 1 270 ? -2.121 -24.578 -15.266 1 98.94 270 PHE B N 1
ATOM 4965 C CA . PHE B 1 270 ? -1.721 -25.844 -15.875 1 98.94 270 PHE B CA 1
ATOM 4966 C C . PHE B 1 270 ? -1.136 -25.609 -17.266 1 98.94 270 PHE B C 1
ATOM 4968 O O . PHE B 1 270 ? -0.106 -26.188 -17.625 1 98.94 270 PHE B O 1
ATOM 4975 N N . CYS B 1 271 ? -1.798 -24.797 -18.047 1 98.94 271 CYS B N 1
ATOM 4976 C CA . CYS B 1 271 ? -1.305 -24.453 -19.375 1 98.94 271 CYS B CA 1
ATOM 4977 C C . CYS B 1 271 ? 0.122 -23.922 -19.312 1 98.94 271 CYS B C 1
ATOM 4979 O O . CYS B 1 271 ? 0.982 -24.344 -20.094 1 98.94 271 CYS B O 1
ATOM 4981 N N . TYR B 1 272 ? 0.365 -23.047 -18.422 1 98.88 272 TYR B N 1
ATOM 4982 C CA . TYR B 1 272 ? 1.692 -22.469 -18.219 1 98.88 272 TYR B CA 1
ATOM 4983 C C . TYR B 1 272 ? 2.715 -23.562 -17.938 1 98.88 272 TYR B C 1
ATOM 4985 O O . TYR B 1 272 ? 3.727 -23.672 -18.641 1 98.88 272 TYR B O 1
ATOM 4993 N N . GLY B 1 273 ? 2.447 -24.359 -16.906 1 98.94 273 GLY B N 1
ATOM 4994 C CA . GLY B 1 273 ? 3.387 -25.391 -16.531 1 98.94 273 GLY B CA 1
ATOM 4995 C C . GLY B 1 273 ? 3.641 -26.406 -17.641 1 98.94 273 GLY B C 1
ATOM 4996 O O . GLY B 1 273 ? 4.793 -26.703 -17.953 1 98.94 273 GLY B O 1
ATOM 4997 N N . LEU B 1 274 ? 2.578 -26.875 -18.234 1 98.94 274 LEU B N 1
ATOM 4998 C CA . LEU B 1 274 ? 2.701 -27.891 -19.266 1 98.94 274 LEU B CA 1
ATOM 4999 C C . LEU B 1 274 ? 3.422 -27.328 -20.484 1 98.94 274 LEU B C 1
ATOM 5001 O O . LEU B 1 274 ? 4.266 -28.016 -21.078 1 98.94 274 LEU B O 1
ATOM 5005 N N . ALA B 1 275 ? 3.072 -26.125 -20.844 1 98.88 275 ALA B N 1
ATOM 5006 C CA . ALA B 1 275 ? 3.76 -25.484 -21.969 1 98.88 275 ALA B CA 1
ATOM 5007 C C . ALA B 1 275 ? 5.254 -25.344 -21.688 1 98.88 275 ALA B C 1
ATOM 5009 O O . ALA B 1 275 ? 6.082 -25.562 -22.578 1 98.88 275 ALA B O 1
ATOM 5010 N N . TRP B 1 276 ? 5.609 -24.906 -20.484 1 98.81 276 TRP B N 1
ATOM 5011 C CA . TRP B 1 276 ? 7.012 -24.812 -20.094 1 98.81 276 TRP B CA 1
ATOM 5012 C C . TRP B 1 276 ? 7.711 -26.156 -20.219 1 98.81 276 TRP B C 1
ATOM 5014 O O . TRP B 1 276 ? 8.836 -26.25 -20.719 1 98.81 276 TRP B O 1
ATOM 5024 N N . GLY B 1 277 ? 7.039 -27.234 -19.766 1 98.88 277 GLY B N 1
ATOM 5025 C CA . GLY B 1 277 ? 7.594 -28.578 -19.891 1 98.88 277 GLY B CA 1
ATOM 5026 C C . GLY B 1 277 ? 7.855 -28.984 -21.328 1 98.88 277 GLY B C 1
ATOM 5027 O O . GLY B 1 277 ? 8.875 -29.609 -21.625 1 98.88 277 GLY B O 1
ATOM 5028 N N . VAL B 1 278 ? 6.949 -28.672 -22.172 1 98.69 278 VAL B N 1
ATOM 5029 C CA . VAL B 1 278 ? 7.113 -28.984 -23.578 1 98.69 278 VAL B CA 1
ATOM 5030 C C . VAL B 1 278 ? 8.273 -28.172 -24.156 1 98.69 278 VAL B C 1
ATOM 5032 O O . VAL B 1 278 ? 9.164 -28.734 -24.812 1 98.69 278 VAL B O 1
ATOM 5035 N N . ARG B 1 279 ? 8.273 -26.875 -23.906 1 98 279 ARG B N 1
ATOM 5036 C CA . ARG B 1 279 ? 9.297 -25.969 -24.422 1 98 279 ARG B CA 1
ATOM 5037 C C . ARG B 1 279 ? 10.688 -26.438 -24.016 1 98 279 ARG B C 1
ATOM 5039 O O . ARG B 1 279 ? 11.633 -26.344 -24.797 1 98 279 ARG B O 1
ATOM 5046 N N . THR B 1 280 ? 10.867 -26.922 -22.797 1 97.81 280 THR B N 1
ATOM 5047 C CA . THR B 1 280 ? 12.172 -27.266 -22.25 1 97.81 280 THR B CA 1
ATOM 5048 C C . THR B 1 280 ? 12.547 -28.703 -22.609 1 97.81 280 THR B C 1
ATOM 5050 O O . THR B 1 280 ? 13.656 -29.156 -22.312 1 97.81 280 THR B O 1
ATOM 5053 N N . GLY B 1 281 ? 11.57 -29.438 -23.156 1 98 281 GLY B N 1
ATOM 5054 C CA . GLY B 1 281 ? 11.828 -30.812 -23.547 1 98 281 GLY B CA 1
ATOM 5055 C C . GLY B 1 281 ? 11.633 -31.797 -22.422 1 98 281 GLY B C 1
ATOM 5056 O O . GLY B 1 281 ? 11.836 -33 -22.594 1 98 281 GLY B O 1
ATOM 5057 N N . LEU B 1 282 ? 11.242 -31.359 -21.266 1 98.38 282 LEU B N 1
ATOM 5058 C CA . LEU B 1 282 ? 11.008 -32.219 -20.109 1 98.38 282 LEU B CA 1
ATOM 5059 C C . LEU B 1 282 ? 9.781 -33.094 -20.328 1 98.38 282 LEU B C 1
ATOM 5061 O O . LEU B 1 282 ? 9.711 -34.219 -19.812 1 98.38 282 LEU B O 1
ATOM 5065 N N . LEU B 1 283 ? 8.773 -32.562 -21.047 1 98.81 283 LEU B N 1
ATOM 5066 C CA . LEU B 1 283 ? 7.562 -33.281 -21.406 1 98.81 283 LEU B CA 1
ATOM 5067 C C . LEU B 1 283 ? 7.523 -33.562 -22.906 1 98.81 283 LEU B C 1
ATOM 5069 O O . LEU B 1 283 ? 7.844 -32.688 -23.719 1 98.81 283 LEU B O 1
ATOM 5073 N N . ASP B 1 284 ? 7.148 -34.719 -23.281 1 98.38 284 ASP B N 1
ATOM 5074 C CA . ASP B 1 284 ? 7.145 -35.094 -24.688 1 98.38 284 ASP B CA 1
ATOM 5075 C C . ASP B 1 284 ? 6.055 -34.344 -25.453 1 98.38 284 ASP B C 1
ATOM 5077 O O . ASP B 1 284 ? 4.918 -34.219 -24.984 1 98.38 284 ASP B O 1
ATOM 5081 N N . GLU B 1 285 ? 6.422 -33.906 -26.547 1 97.75 285 GLU B N 1
ATOM 5082 C CA . GLU B 1 285 ? 5.551 -33.031 -27.344 1 97.75 285 GLU B CA 1
ATOM 5083 C C . GLU B 1 285 ? 4.297 -33.781 -27.797 1 97.75 285 GLU B C 1
ATOM 5085 O O . GLU B 1 285 ? 3.201 -33.219 -27.797 1 97.75 285 GLU B O 1
ATOM 5090 N N . ALA B 1 286 ? 4.402 -34.938 -28.188 1 98.25 286 ALA B N 1
ATOM 5091 C CA . ALA B 1 286 ? 3.297 -35.688 -28.766 1 98.25 286 ALA B CA 1
ATOM 5092 C C . ALA B 1 286 ? 2.152 -35.844 -27.766 1 98.25 286 ALA B C 1
ATOM 5094 O O . ALA B 1 286 ? 0.979 -35.781 -28.141 1 98.25 286 ALA B O 1
ATOM 5095 N N . THR B 1 287 ? 2.514 -36 -26.547 1 98.62 287 THR B N 1
ATOM 5096 C CA . THR B 1 287 ? 1.513 -36.219 -25.5 1 98.62 287 THR B CA 1
ATOM 5097 C C . THR B 1 287 ? 0.979 -34.875 -24.984 1 98.62 287 THR B C 1
ATOM 5099 O O . THR B 1 287 ? -0.231 -34.719 -24.812 1 98.62 287 THR B O 1
ATOM 5102 N N . TYR B 1 288 ? 1.815 -33.938 -24.797 1 98.75 288 TYR B N 1
ATOM 5103 C CA . TYR B 1 288 ? 1.441 -32.781 -23.969 1 98.75 288 TYR B CA 1
ATOM 5104 C C . TYR B 1 288 ? 1.071 -31.578 -24.812 1 98.75 288 TYR B C 1
ATOM 5106 O O . TYR B 1 288 ? 0.298 -30.719 -24.391 1 98.75 288 TYR B O 1
ATOM 5114 N N . LEU B 1 289 ? 1.599 -31.438 -26.016 1 98.25 289 LEU B N 1
ATOM 5115 C CA . LEU B 1 289 ? 1.313 -30.266 -26.828 1 98.25 289 LEU B CA 1
ATOM 5116 C C . LEU B 1 289 ? -0.176 -30.172 -27.141 1 98.25 289 LEU B C 1
ATOM 5118 O O . LEU B 1 289 ? -0.764 -29.094 -27.047 1 98.25 289 LEU B O 1
ATOM 5122 N N . PRO B 1 290 ? -0.821 -31.297 -27.531 1 98.44 290 PRO B N 1
ATOM 5123 C CA . PRO B 1 290 ? -2.264 -31.188 -27.766 1 98.44 290 PRO B CA 1
ATOM 5124 C C . PRO B 1 290 ? -3.029 -30.734 -26.531 1 98.44 290 PRO B C 1
ATOM 5126 O O . PRO B 1 290 ? -4.043 -30.047 -26.641 1 98.44 290 PRO B O 1
ATOM 5129 N N . VAL B 1 291 ? -2.584 -31.156 -25.312 1 98.81 291 VAL B N 1
ATOM 5130 C CA . VAL B 1 291 ? -3.207 -30.75 -24.062 1 98.81 291 VAL B CA 1
ATOM 5131 C C . VAL B 1 291 ? -3.064 -29.234 -23.875 1 98.81 291 VAL B C 1
ATOM 5133 O O . VAL B 1 291 ? -4.027 -28.562 -23.516 1 98.81 291 VAL B O 1
ATOM 5136 N N . VAL B 1 292 ? -1.874 -28.719 -24.172 1 98.75 292 VAL B N 1
ATOM 5137 C CA . VAL B 1 292 ? -1.576 -27.281 -24.047 1 98.75 292 VAL B CA 1
ATOM 5138 C C . VAL B 1 292 ? -2.422 -26.5 -25.047 1 98.75 292 VAL B C 1
ATOM 5140 O O . VAL B 1 292 ? -3.027 -25.484 -24.688 1 98.75 292 VAL B O 1
ATOM 5143 N N . GLU B 1 293 ? -2.488 -26.969 -26.281 1 98.31 293 GLU B N 1
ATOM 5144 C CA . GLU B 1 293 ? -3.236 -26.281 -27.328 1 98.31 293 GLU B CA 1
ATOM 5145 C C . GLU B 1 293 ? -4.723 -26.203 -26.984 1 98.31 293 GLU B C 1
ATOM 5147 O O . GLU B 1 293 ? -5.359 -25.172 -27.172 1 98.31 293 GLU B O 1
ATOM 5152 N N . LYS B 1 294 ? -5.191 -27.312 -26.5 1 98.62 294 LYS B N 1
ATOM 5153 C CA . LYS B 1 294 ? -6.598 -27.359 -26.094 1 98.62 294 LYS B CA 1
ATOM 5154 C C . LYS B 1 294 ? -6.879 -26.406 -24.953 1 98.62 294 LYS B C 1
ATOM 5156 O O . LYS B 1 294 ? -7.902 -25.719 -24.938 1 98.62 294 LYS B O 1
ATOM 5161 N N . ALA B 1 295 ? -6.023 -26.344 -23.984 1 98.81 295 ALA B N 1
ATOM 5162 C CA . ALA B 1 295 ? -6.16 -25.438 -22.844 1 98.81 295 ALA B CA 1
ATOM 5163 C C . ALA B 1 295 ? -6.121 -23.984 -23.297 1 98.81 295 ALA B C 1
ATOM 5165 O O . ALA B 1 295 ? -6.945 -23.172 -22.859 1 98.81 295 ALA B O 1
ATOM 5166 N N . TRP B 1 296 ? -5.18 -23.609 -24.141 1 98.69 296 TRP B N 1
ATOM 5167 C CA . TRP B 1 296 ? -5.031 -22.234 -24.594 1 98.69 296 TRP B CA 1
ATOM 5168 C C . TRP B 1 296 ? -6.258 -21.781 -25.391 1 98.69 296 TRP B C 1
ATOM 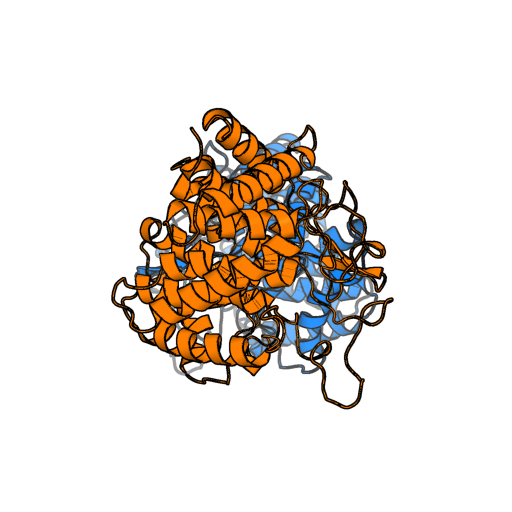5170 O O . TRP B 1 296 ? -6.746 -20.656 -25.203 1 98.69 296 TRP B O 1
ATOM 5180 N N . ALA B 1 297 ? -6.688 -22.656 -26.25 1 98.25 297 ALA B N 1
ATOM 5181 C CA . ALA B 1 297 ? -7.895 -22.359 -27.016 1 98.25 297 ALA B CA 1
ATOM 5182 C C . ALA B 1 297 ? -9.078 -22.109 -26.078 1 98.25 297 ALA B C 1
ATOM 5184 O O . ALA B 1 297 ? -9.859 -21.188 -26.281 1 98.25 297 ALA B O 1
ATOM 5185 N N . ALA B 1 298 ? -9.219 -22.984 -25.078 1 98.69 298 ALA B N 1
ATOM 5186 C CA . ALA B 1 298 ? -10.289 -22.844 -24.094 1 98.69 298 ALA B CA 1
ATOM 5187 C C . ALA B 1 298 ? -10.188 -21.5 -23.375 1 98.69 298 ALA B C 1
ATOM 5189 O O . ALA B 1 298 ? -11.195 -20.812 -23.172 1 98.69 298 ALA B O 1
ATOM 5190 N N . LEU B 1 299 ? -8.992 -21.094 -22.969 1 98.75 299 LEU B N 1
ATOM 5191 C CA . LEU B 1 299 ? -8.766 -19.844 -22.25 1 98.75 299 LEU B CA 1
ATOM 5192 C C . LEU B 1 299 ? -9.18 -18.641 -23.094 1 98.75 299 LEU B C 1
ATOM 5194 O O . LEU B 1 299 ? -9.656 -17.641 -22.562 1 98.75 299 LEU B O 1
ATOM 5198 N N . GLY B 1 300 ? -8.969 -18.734 -24.391 1 98.19 300 GLY B N 1
ATOM 5199 C CA . GLY B 1 300 ? -9.406 -17.672 -25.281 1 98.19 300 GLY B CA 1
ATOM 5200 C C . GLY B 1 300 ? -10.891 -17.375 -25.188 1 98.19 300 GLY B C 1
ATOM 5201 O O . GLY B 1 300 ? -11.312 -16.219 -25.344 1 98.19 300 GLY B O 1
ATOM 5202 N N . GLU B 1 301 ? -11.641 -18.406 -24.859 1 97.44 301 GLU B N 1
ATOM 5203 C CA . GLU B 1 301 ? -13.094 -18.281 -24.766 1 97.44 301 GLU B CA 1
ATOM 5204 C C . GLU B 1 301 ? -13.516 -17.594 -23.484 1 97.44 301 GLU B C 1
ATOM 5206 O O . GLU B 1 301 ? -14.672 -17.188 -23.328 1 97.44 301 GLU B O 1
ATOM 5211 N N . CYS B 1 302 ? -12.633 -17.406 -22.625 1 98.69 302 CYS B N 1
ATOM 5212 C CA . CYS B 1 302 ? -12.945 -16.875 -21.297 1 98.69 302 CYS B CA 1
ATOM 5213 C C . CYS B 1 302 ? -12.797 -15.352 -21.281 1 98.69 302 CYS B C 1
ATOM 5215 O O . CYS B 1 302 ? -13.117 -14.711 -20.281 1 98.69 302 CYS B O 1
ATOM 5217 N N . ILE B 1 303 ? -12.328 -14.734 -22.391 1 98.75 303 ILE B N 1
ATOM 5218 C CA . ILE B 1 303 ? -12.008 -13.312 -22.422 1 98.75 303 ILE B CA 1
ATOM 5219 C C . ILE B 1 303 ? -13.203 -12.531 -22.953 1 98.75 303 ILE B C 1
ATOM 5221 O O . ILE B 1 303 ? -13.688 -12.797 -24.062 1 98.75 303 ILE B O 1
ATOM 5225 N N . HIS B 1 304 ? -13.695 -11.641 -22.156 1 98.69 304 HIS B N 1
ATOM 5226 C CA . HIS B 1 304 ? -14.75 -10.734 -22.594 1 98.69 304 HIS B CA 1
ATOM 5227 C C . HIS B 1 304 ? -14.242 -9.789 -23.672 1 98.69 304 HIS B C 1
ATOM 5229 O O . HIS B 1 304 ? -13.039 -9.617 -23.844 1 98.69 304 HIS B O 1
ATOM 5235 N N . ASP B 1 305 ? -15.109 -9.125 -24.344 1 98.06 305 ASP B N 1
ATOM 5236 C CA . ASP B 1 305 ? -14.773 -8.219 -25.438 1 98.06 305 ASP B CA 1
ATOM 5237 C C . ASP B 1 305 ? -13.867 -7.086 -24.953 1 98.06 305 ASP B C 1
ATOM 5239 O O . ASP B 1 305 ? -13.023 -6.598 -25.703 1 98.06 305 ASP B O 1
ATOM 5243 N N . ASN B 1 306 ? -14.023 -6.711 -23.75 1 98.31 306 ASN B N 1
ATOM 5244 C CA . ASN B 1 306 ? -13.266 -5.578 -23.219 1 98.31 306 ASN B CA 1
ATOM 5245 C C . ASN B 1 306 ? -11.898 -6.012 -22.688 1 98.31 306 ASN B C 1
ATOM 5247 O O . ASN B 1 306 ? -11.133 -5.188 -22.203 1 98.31 306 ASN B O 1
ATOM 5251 N N . GLY B 1 307 ? -11.617 -7.348 -22.672 1 98.69 307 GLY B N 1
ATOM 5252 C CA . GLY B 1 307 ? -10.312 -7.836 -22.234 1 98.69 307 GLY B CA 1
ATOM 5253 C C . GLY B 1 307 ? -10.344 -8.5 -20.875 1 98.69 307 GLY B C 1
ATOM 5254 O O . GLY B 1 307 ? -9.344 -9.07 -20.438 1 98.69 307 GLY B O 1
ATOM 5255 N N . MET B 1 308 ? -11.516 -8.438 -20.141 1 98.81 308 MET B N 1
ATOM 5256 C CA . MET B 1 308 ? -11.648 -9.062 -18.828 1 98.81 308 MET B CA 1
ATOM 5257 C C . MET B 1 308 ? -11.625 -10.578 -18.953 1 98.81 308 MET B C 1
ATOM 5259 O O . MET B 1 308 ? -12.414 -11.164 -19.688 1 98.81 308 MET B O 1
ATOM 5263 N N . ILE B 1 309 ? -10.75 -11.227 -18.312 1 98.81 309 ILE B N 1
ATOM 5264 C CA . ILE B 1 309 ? -10.797 -12.688 -18.297 1 98.81 309 ILE B CA 1
ATOM 5265 C C . ILE B 1 309 ? -11.773 -13.164 -17.219 1 98.81 309 ILE B C 1
ATOM 5267 O O . ILE B 1 309 ? -11.672 -12.766 -16.062 1 98.81 309 ILE B O 1
ATOM 5271 N N . GLY B 1 310 ? -12.719 -13.938 -17.641 1 98.69 310 GLY B N 1
ATOM 5272 C CA . GLY B 1 310 ? -13.742 -14.469 -16.766 1 98.69 310 GLY B CA 1
ATOM 5273 C C . GLY B 1 310 ? -13.5 -15.914 -16.375 1 98.69 310 GLY B C 1
ATOM 5274 O O . GLY B 1 310 ? -12.422 -16.453 -16.625 1 98.69 310 GLY B O 1
ATOM 5275 N N . TRP B 1 311 ? -14.438 -16.5 -15.617 1 98.44 311 TRP B N 1
ATOM 5276 C CA . TRP B 1 311 ? -14.414 -17.891 -15.148 1 98.44 311 TRP B CA 1
ATOM 5277 C C . TRP B 1 311 ? -13.273 -18.109 -14.164 1 98.44 311 TRP B C 1
ATOM 5279 O O . TRP B 1 311 ? -12.672 -19.188 -14.125 1 98.44 311 TRP B O 1
ATOM 5289 N N . VAL B 1 312 ? -12.906 -17 -13.461 1 97.81 312 VAL B N 1
ATOM 5290 C CA . VAL B 1 312 ? -11.883 -17.094 -12.422 1 97.81 312 VAL B CA 1
ATOM 5291 C C . VAL B 1 312 ? -12.531 -17.469 -11.094 1 97.81 312 VAL B C 1
ATOM 5293 O O . VAL B 1 312 ? -13.438 -16.781 -10.617 1 97.81 312 VAL B O 1
ATOM 5296 N N . GLN B 1 313 ? -12.109 -18.547 -10.609 1 93.5 313 GLN B N 1
ATOM 5297 C CA . GLN B 1 313 ? -12.594 -18.891 -9.273 1 93.5 313 GLN B CA 1
ATOM 5298 C C . GLN B 1 313 ? -12.172 -17.844 -8.242 1 93.5 313 GLN B C 1
ATOM 5300 O O . GLN B 1 313 ? -10.984 -17.562 -8.094 1 93.5 313 GLN B O 1
ATOM 5305 N N . LEU B 1 314 ? -13.109 -17.328 -7.523 1 90.44 314 LEU B N 1
ATOM 5306 C CA . LEU B 1 314 ? -12.828 -16.297 -6.531 1 90.44 314 LEU B CA 1
ATOM 5307 C C . LEU B 1 314 ? -12.195 -16.891 -5.281 1 90.44 314 LEU B C 1
ATOM 5309 O O . LEU B 1 314 ? -12.25 -18.109 -5.078 1 90.44 314 LEU B O 1
ATOM 5313 N N . PRO B 1 315 ? -11.531 -16.031 -4.527 1 85.62 315 PRO B N 1
ATOM 5314 C CA . PRO B 1 315 ? -10.82 -16.547 -3.357 1 85.62 315 PRO B CA 1
ATOM 5315 C C . PRO B 1 315 ? -11.734 -17.297 -2.395 1 85.62 315 PRO B C 1
ATOM 5317 O O . PRO B 1 315 ? -12.836 -16.828 -2.09 1 85.62 315 PRO B O 1
ATOM 5320 N N . ALA B 1 316 ? -11.258 -18.531 -2.049 1 79.81 316 ALA B N 1
ATOM 5321 C CA . ALA B 1 316 ? -11.945 -19.422 -1.123 1 79.81 316 ALA B CA 1
ATOM 5322 C C . ALA B 1 316 ? -10.992 -20.484 -0.587 1 79.81 316 ALA B C 1
ATOM 5324 O O . ALA B 1 316 ? -9.844 -20.578 -1.019 1 79.81 316 ALA B O 1
ATOM 5325 N N . PHE B 1 317 ? -11.422 -21.219 0.458 1 78.75 317 PHE B N 1
ATOM 5326 C CA . PHE B 1 317 ? -10.594 -22.297 0.97 1 78.75 317 PHE B CA 1
ATOM 5327 C C . PHE B 1 317 ? -11.109 -23.656 0.493 1 78.75 317 PHE B C 1
ATOM 5329 O O . PHE B 1 317 ? -10.586 -24.703 0.896 1 78.75 317 PHE B O 1
ATOM 5336 N N . ASN B 1 318 ? -12.188 -23.609 -0.302 1 80.06 318 ASN B N 1
ATOM 5337 C CA . ASN B 1 318 ? -12.781 -24.812 -0.884 1 80.06 318 ASN B CA 1
ATOM 5338 C C . ASN B 1 318 ? -13.25 -24.562 -2.316 1 80.06 318 ASN B C 1
ATOM 5340 O O . ASN B 1 318 ? -13.391 -23.406 -2.738 1 80.06 318 ASN B O 1
ATOM 5344 N N . PRO B 1 319 ? -13.375 -25.656 -3.117 1 84.12 319 PRO B N 1
ATOM 5345 C CA . PRO B 1 319 ? -13.938 -25.484 -4.461 1 84.12 319 PRO B CA 1
ATOM 5346 C C . PRO B 1 319 ? -15.305 -24.812 -4.445 1 84.12 319 PRO B C 1
ATOM 5348 O O . PRO B 1 319 ? -16.141 -25.094 -3.582 1 84.12 319 PRO B O 1
ATOM 5351 N N . ARG B 1 320 ? -15.422 -23.859 -5.332 1 85.31 320 ARG B N 1
ATOM 5352 C CA . ARG B 1 320 ? -16.688 -23.125 -5.445 1 85.31 320 ARG B CA 1
ATOM 5353 C C . ARG B 1 320 ? -17.109 -23 -6.902 1 85.31 320 ARG B C 1
ATOM 5355 O O . ARG B 1 320 ? -16.312 -23.25 -7.812 1 85.31 320 ARG B O 1
ATOM 5362 N N . ASP B 1 321 ? -18.328 -22.609 -6.949 1 88.88 321 ASP B N 1
ATOM 5363 C CA . ASP B 1 321 ? -18.859 -22.375 -8.289 1 88.88 321 ASP B CA 1
ATOM 5364 C C . ASP B 1 321 ? -18.203 -21.141 -8.93 1 88.88 321 ASP B C 1
ATOM 5366 O O . ASP B 1 321 ? -17.875 -20.172 -8.234 1 88.88 321 ASP B O 1
ATOM 5370 N N . VAL B 1 322 ? -18.016 -21.297 -10.195 1 95.25 322 VAL B N 1
ATOM 5371 C CA . VAL B 1 322 ? -17.359 -20.25 -10.984 1 95.25 322 VAL B CA 1
ATOM 5372 C C . VAL B 1 322 ? -18.312 -19.75 -12.062 1 95.25 322 VAL B C 1
ATOM 5374 O O . VAL B 1 322 ? -19.062 -20.531 -12.656 1 95.25 322 VAL B O 1
ATOM 5377 N N . GLN B 1 323 ? -18.328 -18.469 -12.289 1 96.81 323 GLN B N 1
ATOM 5378 C CA . GLN B 1 323 ? -19.156 -17.859 -13.32 1 96.81 323 GLN B CA 1
ATOM 5379 C C . GLN B 1 323 ? -18.312 -17.078 -14.32 1 96.81 323 GLN B C 1
ATOM 5381 O O . GLN B 1 323 ? -17.172 -16.734 -14.039 1 96.81 323 GLN B O 1
ATOM 5386 N N . PHE B 1 324 ? -18.891 -16.828 -15.477 1 97.81 324 PHE B N 1
ATOM 5387 C CA . PHE B 1 324 ? -18.203 -16.141 -16.562 1 97.81 324 PHE B CA 1
ATOM 5388 C C . PHE B 1 324 ? -17.766 -14.75 -16.125 1 97.81 324 PHE B C 1
ATOM 5390 O O . PHE B 1 324 ? -16.734 -14.258 -16.562 1 97.81 324 PHE B O 1
ATOM 5397 N N . GLU B 1 325 ? -18.516 -14.156 -15.234 1 97.19 325 GLU B N 1
ATOM 5398 C CA . GLU B 1 325 ? -18.281 -12.781 -14.82 1 97.19 325 GLU B CA 1
ATOM 5399 C C . GLU B 1 325 ? -17.25 -12.711 -13.695 1 97.19 325 GLU B C 1
ATOM 5401 O O . GLU B 1 325 ? -16.75 -11.633 -13.375 1 97.19 325 GLU B O 1
ATOM 5406 N N . HIS B 1 326 ? -16.938 -13.867 -13.117 1 97.19 326 HIS B N 1
ATOM 5407 C CA . HIS B 1 326 ? -15.984 -13.867 -12.008 1 97.19 326 HIS B CA 1
ATOM 5408 C C . HIS B 1 326 ? -14.586 -13.492 -12.484 1 97.19 326 HIS B C 1
ATOM 5410 O O . HIS B 1 326 ? -14 -14.195 -13.312 1 97.19 326 HIS B O 1
ATOM 5416 N N . ASN B 1 327 ? -14.148 -12.391 -12.031 1 98 327 ASN B N 1
ATOM 5417 C CA . ASN B 1 327 ? -12.844 -11.844 -12.367 1 98 327 ASN B CA 1
ATOM 5418 C C . ASN B 1 327 ? -12.125 -11.305 -11.133 1 98 327 ASN B C 1
ATOM 5420 O O . ASN B 1 327 ? -12.742 -10.703 -10.258 1 98 327 ASN B O 1
ATOM 5424 N N . ILE B 1 328 ? -10.859 -11.531 -11.109 1 97.88 328 ILE B N 1
ATOM 5425 C CA . ILE B 1 328 ? -9.992 -10.961 -10.078 1 97.88 328 ILE B CA 1
ATOM 5426 C C . ILE B 1 328 ? -8.555 -10.914 -10.586 1 97.88 328 ILE B C 1
ATOM 5428 O O . ILE B 1 328 ? -8.195 -11.633 -11.516 1 97.88 328 ILE B O 1
ATOM 5432 N N . ASP B 1 329 ? -7.711 -10.195 -10 1 98.56 329 ASP B N 1
ATOM 5433 C CA . ASP B 1 329 ? -6.387 -9.828 -10.5 1 98.56 329 ASP B CA 1
ATOM 5434 C C . ASP B 1 329 ? -5.543 -11.062 -10.781 1 98.56 329 ASP B C 1
ATOM 5436 O O . ASP B 1 329 ? -4.906 -11.164 -11.836 1 98.56 329 ASP B O 1
ATOM 5440 N N . TYR B 1 330 ? -5.496 -12 -9.898 1 98.44 330 TYR B N 1
ATOM 5441 C CA . TYR B 1 330 ? -4.59 -13.133 -10.039 1 98.44 330 TYR B CA 1
ATOM 5442 C C . TYR B 1 330 ? -4.961 -13.969 -11.258 1 98.44 330 TYR B C 1
ATOM 5444 O O . TYR B 1 330 ? -4.102 -14.633 -11.852 1 98.44 330 TYR B O 1
ATOM 5452 N N . GLY B 1 331 ? -6.273 -14.039 -11.602 1 98.69 331 GLY B N 1
ATOM 5453 C CA . GLY B 1 331 ? -6.691 -14.773 -12.789 1 98.69 331 GLY B CA 1
ATOM 5454 C C . GLY B 1 331 ? -6.074 -14.234 -14.07 1 98.69 331 GLY B C 1
ATOM 5455 O O . GLY B 1 331 ? -5.613 -15 -14.914 1 98.69 331 GLY B O 1
ATOM 5456 N N . ALA B 1 332 ? -6.086 -12.906 -14.203 1 98.88 332 ALA B N 1
ATOM 5457 C CA . ALA B 1 332 ? -5.414 -12.273 -15.328 1 98.88 332 ALA B CA 1
ATOM 5458 C C . ALA B 1 332 ? -3.92 -12.578 -15.32 1 98.88 332 ALA B C 1
ATOM 5460 O O . ALA B 1 332 ? -3.32 -12.797 -16.375 1 98.88 332 ALA B O 1
ATOM 5461 N N . GLY B 1 333 ? -3.355 -12.547 -14.141 1 98.88 333 GLY B N 1
ATOM 5462 C CA . GLY B 1 333 ? -1.951 -12.906 -14.016 1 98.88 333 GLY B CA 1
ATOM 5463 C C . GLY B 1 333 ? -1.643 -14.305 -14.516 1 98.88 333 GLY B C 1
ATOM 5464 O O . GLY B 1 333 ? -0.707 -14.5 -15.289 1 98.88 333 GLY B O 1
ATOM 5465 N N . ALA B 1 334 ? -2.461 -15.258 -14.047 1 98.88 334 ALA B N 1
ATOM 5466 C CA . ALA B 1 334 ? -2.275 -16.656 -14.453 1 98.88 334 ALA B CA 1
ATOM 5467 C C . ALA B 1 334 ? -2.381 -16.797 -15.969 1 98.88 334 ALA B C 1
ATOM 5469 O O . ALA B 1 334 ? -1.602 -17.516 -16.594 1 98.88 334 ALA B O 1
ATOM 5470 N N . PHE B 1 335 ? -3.314 -16.094 -16.562 1 98.94 335 PHE B N 1
ATOM 5471 C CA . PHE B 1 335 ? -3.467 -16.109 -18.016 1 98.94 335 PHE B CA 1
ATOM 5472 C C . PHE B 1 335 ? -2.205 -15.586 -18.703 1 98.94 335 PHE B C 1
ATOM 5474 O O . PHE B 1 335 ? -1.739 -16.156 -19.672 1 98.94 335 PHE B O 1
ATOM 5481 N N . LEU B 1 336 ? -1.701 -14.477 -18.219 1 98.94 336 LEU B N 1
ATOM 5482 C CA . LEU B 1 336 ? -0.486 -13.898 -18.781 1 98.94 336 LEU B CA 1
ATOM 5483 C C . LEU B 1 336 ? 0.679 -14.883 -18.672 1 98.94 336 LEU B C 1
ATOM 5485 O O . LEU B 1 336 ? 1.478 -15 -19.609 1 98.94 336 LEU B O 1
ATOM 5489 N N . LEU B 1 337 ? 0.776 -15.539 -17.547 1 98.69 337 LEU B N 1
ATOM 5490 C CA . LEU B 1 337 ? 1.829 -16.531 -17.375 1 98.69 337 LEU B CA 1
ATOM 5491 C C . LEU B 1 337 ? 1.726 -17.625 -18.438 1 98.69 337 LEU B C 1
ATOM 5493 O O . LEU B 1 337 ? 2.729 -18 -19.047 1 98.69 337 LEU B O 1
ATOM 5497 N N . ALA B 1 338 ? 0.52 -18.125 -18.609 1 98.88 338 ALA B N 1
ATOM 5498 C CA . ALA B 1 338 ? 0.308 -19.125 -19.656 1 98.88 338 ALA B CA 1
ATOM 5499 C C . ALA B 1 338 ? 0.75 -18.578 -21.016 1 98.88 338 ALA B C 1
ATOM 5501 O O . ALA B 1 338 ? 1.425 -19.281 -21.766 1 98.88 338 ALA B O 1
ATOM 5502 N N . GLY B 1 339 ? 0.374 -17.359 -21.281 1 98.69 339 GLY B N 1
ATOM 5503 C CA . GLY B 1 339 ? 0.725 -16.734 -22.547 1 98.69 339 GLY B CA 1
ATOM 5504 C C . GLY B 1 339 ? 2.221 -16.672 -22.781 1 98.69 339 GLY B C 1
ATOM 5505 O O . GLY B 1 339 ? 2.682 -16.844 -23.922 1 98.69 339 GLY B O 1
ATOM 5506 N N . THR B 1 340 ? 3.016 -16.406 -21.734 1 98.5 340 THR B N 1
ATOM 5507 C CA . THR B 1 340 ? 4.461 -16.281 -21.875 1 98.5 340 THR B CA 1
ATOM 5508 C C . THR B 1 340 ? 5.062 -17.578 -22.422 1 98.5 340 THR B C 1
ATOM 5510 O O . THR B 1 340 ? 5.977 -17.547 -23.25 1 98.5 340 THR B O 1
ATOM 5513 N N . GLU B 1 341 ? 4.535 -18.734 -22 1 98.25 341 GLU B N 1
ATOM 5514 C CA . GLU B 1 341 ? 5.098 -20.016 -22.422 1 98.25 341 GLU B CA 1
ATOM 5515 C C . GLU B 1 341 ? 4.508 -20.453 -23.766 1 98.25 341 GLU B C 1
ATOM 5517 O O . GLU B 1 341 ? 5.207 -21.031 -24.594 1 98.25 341 GLU B O 1
ATOM 5522 N N . VAL B 1 342 ? 3.234 -20.172 -23.953 1 98.31 342 VAL B N 1
ATOM 5523 C CA . VAL B 1 342 ? 2.604 -20.5 -25.234 1 98.31 342 VAL B CA 1
ATOM 5524 C C . VAL B 1 342 ? 3.262 -19.719 -26.359 1 98.31 342 VAL B C 1
ATOM 5526 O O . VAL B 1 342 ? 3.406 -20.219 -27.469 1 98.31 342 VAL B O 1
ATOM 5529 N N . LEU B 1 343 ? 3.688 -18.531 -26.047 1 97.19 343 LEU B N 1
ATOM 5530 C CA . LEU B 1 343 ? 4.398 -17.703 -27 1 97.19 343 LEU B CA 1
ATOM 5531 C C . LEU B 1 343 ? 5.633 -18.422 -27.531 1 97.19 343 LEU B C 1
ATOM 5533 O O . LEU B 1 343 ? 5.965 -18.297 -28.719 1 97.19 343 LEU B O 1
ATOM 5537 N N . HIS B 1 344 ? 6.309 -19.141 -26.688 1 94.38 344 HIS B N 1
ATOM 5538 C CA . HIS B 1 344 ? 7.516 -19.859 -27.078 1 94.38 344 HIS B CA 1
ATOM 5539 C C . HIS B 1 344 ? 7.195 -21.047 -27.984 1 94.38 344 HIS B C 1
ATOM 5541 O O . HIS B 1 344 ? 8.031 -21.469 -28.781 1 94.38 344 HIS B O 1
ATOM 5547 N N . LEU B 1 345 ? 5.984 -21.562 -27.844 1 95.88 345 LEU B N 1
ATOM 5548 C CA . LEU B 1 345 ? 5.59 -22.75 -28.594 1 95.88 345 LEU B CA 1
ATOM 5549 C C . LEU B 1 345 ? 4.926 -22.359 -29.906 1 95.88 345 LEU B C 1
ATOM 5551 O O . LEU B 1 345 ? 4.715 -23.219 -30.766 1 95.88 345 LEU B O 1
ATOM 5555 N N . ALA B 1 346 ? 4.586 -21.125 -29.953 1 90.81 346 ALA B N 1
ATOM 5556 C CA . ALA B 1 346 ? 3.836 -20.641 -31.109 1 90.81 346 ALA B CA 1
ATOM 5557 C C . ALA B 1 346 ? 4.699 -20.641 -32.375 1 90.81 346 ALA B C 1
ATOM 5559 O O . ALA B 1 346 ? 5.93 -20.703 -32.281 1 90.81 346 ALA B O 1
ATOM 5560 N N . LYS B 1 347 ? 3.947 -20.719 -33.469 1 76.81 347 LYS B N 1
ATOM 5561 C CA . LYS B 1 347 ? 4.574 -20.719 -34.781 1 76.81 347 LYS B CA 1
ATOM 5562 C C . LYS B 1 347 ? 4.801 -19.297 -35.281 1 76.81 347 LYS B C 1
ATOM 5564 O O . LYS B 1 347 ? 4.027 -18.391 -35 1 76.81 347 LYS B O 1
#

Organism: NCBI:txid675817

Nearest PDB structures (foldseek):
  4ce7-assembly1_B  TM=9.284E-01  e=5.022E-27  Nonlabens ulvanivorans
  4ce7-assembly1_C  TM=9.201E-01  e=4.365E-27  Nonlabens ulvanivorans
  4ce7-assembly1_A  TM=9.189E-01  e=3.530E-25  Nonlabens ulvanivorans
  4q88-assembly2_B  TM=8.879E-01  e=1.446E-21  Phocaeicola vulgatus ATCC 8482
  5noa-assembly1_A  TM=8.806E-01  e=2.915E-21  Bacteroides thetaiotaomicron